Protein AF-A0A1L6YQ41-F1 (afdb_monomer)

Sequence (430 aa):
RMSNPWKAFMEKYDIERTHSSGVRVDLGEDAEVENAKYRIPAGRCPVFGKGIVIENSAVSFLKPVATGDQRLKDGGFAFPNANDHISPMTIANLKARYKDNVEMMKLNDIALCRTHAASFVMAGDQNSSYRHPAVYDEKEKTCHMLYLSAQENMGPRYCSSDAQNRDALFCFKPDKNESFENLVYLSKNVRNDWDKKCPRKNLGNAKFGLWVDGNCEEIPYVKEVEAKDLRECNRIVFGASASDQPTQYEEEMTDYQKIQQGFRQNNREMIKSAFLPVGAFNSDNFKSKGRGFNWANFDSVKNKCYIFNTKPTCLINDKNFIATTALSHPQEVDREFPCSIYKDEIEREIKKQSRNMNLYSVDGERIVLPRIFISNDKESIKCPCEPEHISNSTCNFYVCNCVEKRAEIKENNQVVIKEEFRDYYENGEE

Organism: Plasmodium vivax (NCBI:txid5855)

Nearest PDB structures (foldseek):
  3zwz-assembly1_A  TM=9.858E-01  e=2.366E-47  Plasmodium falciparum 3D7
  2z8v-assembly1_A  TM=8.688E-01  e=1.067E-49  Plasmodium falciparum 3D7
  1z40-assembly1_A  TM=8.914E-01  e=4.070E-48  Plasmodium falciparum 3D7
  8gif-assembly1_A  TM=8.862E-01  e=8.026E-45  Plasmodium falciparum 3D7
  8gid-assembly1_A  TM=8.246E-01  e=1.651E-30  Plasmodium falciparum 3D7

InterPro domains:
  IPR003298 Apical membrane antigen 1 [PF02430] (6-430)
  IPR003298 Apical membrane antigen 1 [PR01361] (19-38)
  IPR003298 Apical membrane antigen 1 [PR01361] (39-57)
  IPR003298 Apical membrane antigen 1 [PR01361] (61-80)
  IPR003298 Apical membrane antigen 1 [PR01361] (107-128)
  IPR003298 Apical membrane antigen 1 [PR01361] (130-153)
  IPR003298 Apical membrane antigen 1 [PR01361] (155-174)
  IPR003298 Apical membrane antigen 1 [PR01361] (185-214)
  IPR003298 Apical membrane antigen 1 [PR01361] (232-250)
  IPR003298 Apical membrane antigen 1 [PR01361] (276-298)
  IPR003298 Apical membrane antigen 1 [PR01361] (305-333)
  IPR003298 Apical membrane antigen 1 [PR01361] (370-387)
  IPR003298 Apical membrane antigen 1 [PR01361] (395-422)
  IPR003298 Apical membrane antigen 1 [SM00815] (1-430)
  IPR024056 Apical membrane antigen 1 domain superfamily [G3DSA:4.10.1010.10] (337-430)
  IPR024056 Apical membrane antigen 1 domain superfamily [SSF82910] (332-426)

Secondary structure (DSSP, 8-state):
----TTHHHHGGG-HHHHT-S-SSB---EEEEETTEEEEE---SS-EETEEEEETT----TTSBPP-TTS-GGG--SBPPP-SS--SSEEHHHHHHHTTT-HHHHTS-HHHHHHHHHTT---TT-TT------EEEETTTTEEEEBS-----B-STTT----SS--SSPPPEEEEE-GGGTTEEEE-TT--TTHHHHS--SEEEEEEEEEEETTEEE--SS-EEEE-SSHHHHHHHHHHHS-B-S-S-PPPSS-HHHHHHHHHHTT-HHHHHHHHS-TTSS-------TT-SS-EEEEETTTTEEEEESSPP-EEEEEEEEEEEETTS-SS-EE----TTHHHHHHHHHHHHHHHHHHHH-SS-PPP---S--EESSTGGG--SSPPEE-TT-TT--EE--SS---EEEEGGGEEEE-HHHHHHHHTS--

Radius of gyration: 25.94 Å; Cα contacts (8 Å, |Δi|>4): 948; chains: 1; bounding box: 59×67×78 Å

pLDDT: mean 88.86, std 12.84, range [40.28, 98.88]

Solvent-accessible surface area (backbone atoms only — not comparable to full-atom values): 22911 Å² total; per-residue (Å²): 127,91,66,65,87,35,54,78,76,33,49,30,60,34,43,41,78,49,27,43,12,12,68,50,30,33,37,53,36,79,26,52,54,96,91,43,83,43,66,33,40,39,18,22,35,52,27,32,7,42,40,55,47,44,51,74,53,93,55,53,39,79,37,35,36,46,61,87,93,47,46,58,60,77,23,29,30,12,37,53,91,54,99,62,89,77,35,73,36,41,55,68,56,51,49,63,74,39,64,89,38,72,73,61,67,70,45,51,74,68,35,38,44,33,52,56,35,41,66,53,61,53,89,94,40,76,83,38,78,55,45,37,30,28,37,36,31,67,80,77,39,30,29,34,32,26,64,55,60,80,50,69,41,68,32,66,91,74,13,41,62,53,65,82,56,39,80,46,49,64,19,30,36,56,46,54,50,83,95,22,44,54,24,31,31,31,24,52,49,40,43,74,62,31,88,76,46,30,55,42,63,20,36,26,35,17,28,64,10,37,61,45,66,23,43,54,37,80,65,83,74,58,49,80,42,86,19,91,44,65,45,49,32,32,31,51,21,23,74,51,18,9,45,17,58,51,84,59,63,65,63,84,55,46,49,67,51,27,39,56,48,15,64,74,69,71,35,64,65,45,35,49,49,45,79,42,62,64,46,79,87,57,79,59,84,43,63,36,41,22,50,33,26,36,35,30,31,32,32,72,81,78,29,32,20,36,33,29,58,70,76,51,46,32,63,34,59,26,61,56,22,32,22,41,33,34,37,18,33,44,71,52,65,42,66,80,61,76,60,55,56,46,51,54,51,49,53,48,52,52,51,51,49,53,54,53,44,77,75,70,62,92,62,98,77,82,88,76,79,69,61,49,33,45,24,59,50,66,74,79,54,67,51,90,54,87,56,47,71,42,87,54,25,84,61,56,32,23,35,43,78,84,58,93,68,55,38,45,76,48,83,89,66,40,76,41,66,36,76,95,48,38,60,60,73,76,70,44,95,126

Structure (mmCIF, N/CA/C/O backbone):
data_AF-A0A1L6YQ41-F1
#
_entry.id   AF-A0A1L6YQ41-F1
#
loop_
_atom_site.group_PDB
_atom_site.id
_atom_site.type_symbol
_atom_site.label_atom_id
_atom_site.label_alt_id
_atom_site.label_comp_id
_atom_site.label_asym_id
_atom_site.label_entity_id
_atom_site.label_seq_id
_atom_site.pdbx_PDB_ins_code
_atom_site.Cartn_x
_atom_site.Cartn_y
_atom_site.Cartn_z
_atom_site.occupancy
_atom_site.B_iso_or_equiv
_atom_site.auth_seq_id
_atom_site.auth_comp_id
_atom_site.auth_asym_id
_atom_site.auth_atom_id
_atom_site.pdbx_PDB_model_num
ATOM 1 N N . ARG A 1 1 ? -5.391 -6.110 32.818 1.00 80.81 1 ARG A N 1
ATOM 2 C CA . ARG A 1 1 ? -5.027 -6.178 31.374 1.00 80.81 1 ARG A CA 1
ATOM 3 C C . ARG A 1 1 ? -5.612 -5.076 30.461 1.00 80.81 1 ARG A C 1
ATOM 5 O O . ARG A 1 1 ? -6.822 -5.019 30.247 1.00 80.81 1 ARG A O 1
ATOM 12 N N . MET A 1 2 ? -4.749 -4.269 29.826 1.00 83.44 2 MET A N 1
ATOM 13 C CA . MET A 1 2 ? -5.098 -3.448 28.650 1.00 83.44 2 MET A CA 1
ATOM 14 C C . MET A 1 2 ? -4.992 -4.294 27.376 1.00 83.44 2 MET A C 1
ATOM 16 O O . MET A 1 2 ? -3.988 -4.969 27.151 1.00 83.44 2 MET A O 1
ATOM 20 N N . SER A 1 3 ? -6.036 -4.297 26.552 1.00 89.50 3 SER A N 1
ATOM 21 C CA . SER A 1 3 ? -6.094 -5.080 25.311 1.00 89.50 3 SER A CA 1
ATOM 22 C C . SER A 1 3 ? -6.451 -4.181 24.134 1.00 89.50 3 SER A C 1
ATOM 24 O O . SER A 1 3 ? -6.953 -3.081 24.346 1.00 89.50 3 SER A O 1
ATOM 26 N N . ASN A 1 4 ? -6.177 -4.639 22.912 1.00 94.38 4 ASN A N 1
ATOM 27 C CA . ASN A 1 4 ? -6.640 -3.997 21.686 1.00 94.38 4 ASN A CA 1
ATOM 28 C C . ASN A 1 4 ? -7.206 -5.078 20.740 1.00 94.38 4 ASN A C 1
ATOM 30 O O . ASN A 1 4 ? -6.409 -5.849 20.188 1.00 94.38 4 ASN A O 1
ATOM 34 N N . PRO A 1 5 ? -8.537 -5.139 20.533 1.00 95.19 5 PRO A N 1
ATOM 35 C CA . PRO A 1 5 ? -9.164 -6.136 19.661 1.00 95.19 5 PRO A CA 1
ATOM 36 C C . PRO A 1 5 ? -8.759 -5.970 18.188 1.00 95.19 5 PRO A C 1
ATOM 38 O O . PRO A 1 5 ? -8.782 -6.924 17.415 1.00 95.19 5 PRO A O 1
ATOM 41 N N . TRP A 1 6 ? -8.300 -4.779 17.796 1.00 96.88 6 TRP A N 1
ATOM 42 C CA . TRP A 1 6 ? -7.902 -4.459 16.428 1.00 96.88 6 TRP A CA 1
ATOM 43 C C . TRP A 1 6 ? -6.530 -4.997 16.028 1.00 96.88 6 TRP A C 1
ATOM 45 O O . TRP A 1 6 ? -6.167 -4.899 14.857 1.00 96.88 6 TRP A O 1
ATOM 55 N N . LYS A 1 7 ? -5.755 -5.572 16.959 1.00 94.94 7 LYS A N 1
ATOM 56 C CA . LYS A 1 7 ? -4.350 -5.947 16.730 1.00 94.94 7 LYS A CA 1
ATOM 57 C C . LYS A 1 7 ? -4.148 -6.739 15.434 1.00 94.94 7 LYS A C 1
ATOM 59 O O . LYS A 1 7 ? -3.368 -6.311 14.593 1.00 94.94 7 LYS A O 1
ATOM 64 N N . ALA A 1 8 ? -4.868 -7.849 15.257 1.00 94.50 8 ALA A N 1
ATOM 65 C CA . ALA A 1 8 ? -4.714 -8.712 14.084 1.00 94.50 8 ALA A CA 1
ATOM 66 C C . ALA A 1 8 ? -5.185 -8.033 12.786 1.00 94.50 8 ALA A C 1
ATOM 68 O O . ALA A 1 8 ? -4.546 -8.171 11.745 1.00 94.50 8 ALA A O 1
ATOM 69 N N . PHE A 1 9 ? -6.276 -7.266 12.849 1.00 95.94 9 PHE A N 1
ATOM 70 C CA . PHE A 1 9 ? -6.806 -6.536 11.697 1.00 95.94 9 PHE A CA 1
ATOM 71 C C . PHE A 1 9 ? -5.831 -5.443 11.225 1.00 95.94 9 PHE A C 1
ATOM 73 O O . PHE A 1 9 ? -5.611 -5.273 10.025 1.00 95.94 9 PHE A O 1
ATOM 80 N N . MET A 1 10 ? -5.207 -4.734 12.171 1.00 97.75 10 MET A N 1
ATOM 81 C CA . MET A 1 10 ? -4.345 -3.581 11.903 1.00 97.75 10 MET A CA 1
ATOM 82 C C . MET A 1 10 ? -2.910 -3.942 11.505 1.00 97.75 10 MET A C 1
ATOM 84 O O . MET A 1 10 ? -2.196 -3.082 10.994 1.00 97.75 10 MET A O 1
ATOM 88 N N . GLU A 1 11 ? -2.488 -5.204 11.655 1.00 97.25 11 GLU A N 1
ATOM 89 C CA . GLU A 1 11 ? -1.137 -5.664 11.288 1.00 97.25 11 GLU A CA 1
ATOM 90 C C . GLU A 1 11 ? -0.749 -5.312 9.847 1.00 97.25 11 GLU A C 1
ATOM 92 O O . GLU A 1 11 ? 0.390 -4.917 9.597 1.00 97.25 11 GLU A O 1
ATOM 97 N N . LYS A 1 12 ? -1.689 -5.411 8.897 1.00 97.69 12 LYS A N 1
ATOM 98 C CA . LYS A 1 12 ? -1.424 -5.083 7.487 1.00 97.69 12 LYS A CA 1
ATOM 99 C C . LYS A 1 12 ? -1.203 -3.588 7.240 1.00 97.69 12 LYS A C 1
ATOM 101 O O . LYS A 1 12 ? -0.627 -3.227 6.220 1.00 97.69 12 LYS A O 1
ATOM 106 N N . TYR A 1 13 ? -1.649 -2.725 8.153 1.00 98.38 13 TYR A N 1
ATOM 107 C CA . TYR A 1 13 ? -1.488 -1.274 8.062 1.00 98.38 13 TYR A CA 1
ATOM 108 C C . TYR A 1 13 ? -0.252 -0.770 8.817 1.00 98.38 13 TYR A C 1
ATOM 110 O O . TYR A 1 13 ? 0.064 0.409 8.711 1.00 98.38 13 TYR A O 1
ATOM 118 N N . ASP A 1 14 ? 0.497 -1.628 9.517 1.00 98.06 14 ASP A N 1
ATOM 119 C CA . ASP A 1 14 ? 1.800 -1.283 10.101 1.00 98.06 14 ASP A CA 1
ATOM 120 C C . ASP A 1 14 ? 2.887 -1.288 9.007 1.00 98.06 14 ASP A C 1
ATOM 122 O O . ASP A 1 14 ? 3.654 -2.240 8.869 1.00 98.06 14 ASP A O 1
ATOM 126 N N . ILE A 1 15 ? 2.902 -0.245 8.168 1.00 98.31 15 ILE A N 1
ATOM 127 C CA . ILE A 1 15 ? 3.732 -0.141 6.950 1.00 98.31 15 ILE A CA 1
ATOM 128 C C . ILE A 1 15 ? 5.232 -0.259 7.253 1.00 98.31 15 ILE A C 1
ATOM 130 O O . ILE A 1 15 ? 5.942 -0.968 6.535 1.00 98.31 15 ILE A O 1
ATOM 134 N N . GLU A 1 16 ? 5.706 0.339 8.345 1.00 97.06 16 GLU A N 1
ATOM 135 C CA . GLU A 1 16 ? 7.097 0.209 8.796 1.00 97.06 16 GLU A CA 1
ATOM 136 C C . GLU A 1 16 ? 7.479 -1.263 9.033 1.00 97.06 16 GLU A C 1
ATOM 138 O O . GLU A 1 16 ? 8.544 -1.720 8.613 1.00 97.06 16 GLU A O 1
ATOM 143 N N . ARG A 1 17 ? 6.580 -2.060 9.622 1.00 97.00 17 ARG A N 1
ATOM 144 C CA . ARG A 1 17 ? 6.833 -3.479 9.904 1.00 97.00 17 ARG A CA 1
ATOM 145 C C . ARG A 1 17 ? 6.537 -4.416 8.731 1.00 97.00 17 ARG A C 1
ATOM 147 O O . ARG A 1 17 ? 7.234 -5.417 8.555 1.00 97.00 17 ARG A O 1
ATOM 154 N N . THR A 1 18 ? 5.463 -4.175 7.980 1.00 97.38 18 THR A N 1
ATOM 155 C CA . THR A 1 18 ? 5.003 -5.114 6.944 1.00 97.38 18 THR A CA 1
ATOM 156 C C . THR A 1 18 ? 5.698 -4.894 5.604 1.00 97.38 18 THR A C 1
ATOM 158 O O . THR A 1 18 ? 6.037 -5.889 4.956 1.00 97.38 18 THR A O 1
ATOM 161 N N . HIS A 1 19 ? 5.953 -3.629 5.233 1.00 98.44 19 HIS A N 1
ATOM 162 C CA . HIS A 1 19 ? 6.582 -3.210 3.976 1.00 98.44 19 HIS A CA 1
ATOM 163 C C . HIS A 1 19 ? 8.074 -2.885 4.155 1.00 98.44 19 HIS A C 1
ATOM 165 O O . HIS A 1 19 ? 8.881 -3.354 3.355 1.00 98.44 19 HIS A O 1
ATOM 171 N N . SER A 1 20 ? 8.436 -2.168 5.228 1.00 97.88 20 SER A N 1
ATOM 172 C CA . SER A 1 20 ? 9.819 -1.961 5.708 1.00 97.88 20 SER A CA 1
ATOM 173 C C . SER A 1 20 ? 10.799 -1.259 4.757 1.00 97.88 20 SER A C 1
ATOM 175 O O . SER A 1 20 ? 12.010 -1.359 4.945 1.00 97.88 20 SER A O 1
ATOM 177 N N . SER A 1 21 ? 10.298 -0.520 3.770 1.00 97.75 21 SER A N 1
ATOM 178 C CA . SER A 1 21 ? 11.096 0.264 2.816 1.00 97.75 21 SER A CA 1
ATOM 179 C C . SER A 1 21 ? 10.347 1.532 2.393 1.00 97.75 21 SER A C 1
ATOM 181 O O . SER A 1 21 ? 9.224 1.753 2.853 1.00 97.75 21 SER A O 1
ATOM 183 N N . GLY A 1 22 ? 10.941 2.376 1.553 1.00 97.50 22 GLY A N 1
ATOM 184 C CA . GLY A 1 22 ? 10.241 3.517 0.967 1.00 97.50 22 GLY A CA 1
ATOM 185 C C . GLY A 1 22 ? 9.061 3.088 0.089 1.00 97.50 22 GLY A C 1
ATOM 186 O O . GLY A 1 22 ? 9.086 2.032 -0.532 1.00 97.50 22 GLY A O 1
ATOM 187 N N . VAL A 1 23 ? 8.014 3.914 0.041 1.00 98.38 23 VAL A N 1
ATOM 188 C CA . VAL A 1 23 ? 6.785 3.669 -0.731 1.00 98.38 23 VAL A CA 1
ATOM 189 C C . VAL A 1 23 ? 6.769 4.527 -1.999 1.00 98.38 23 VAL A C 1
ATOM 191 O O . VAL A 1 23 ? 6.666 3.995 -3.112 1.00 98.38 23 VAL A O 1
ATOM 194 N N . ARG A 1 24 ? 6.929 5.852 -1.850 1.00 97.81 24 ARG A N 1
ATOM 195 C CA . ARG A 1 24 ? 7.020 6.797 -2.975 1.00 97.81 24 ARG A CA 1
ATOM 196 C C . ARG A 1 24 ? 8.217 6.452 -3.854 1.00 97.81 24 ARG A C 1
ATOM 198 O O . ARG A 1 24 ? 8.049 6.095 -5.018 1.00 97.81 24 ARG A O 1
ATOM 205 N N . VAL A 1 25 ? 9.400 6.456 -3.244 1.00 97.25 25 VAL A N 1
ATOM 206 C CA . VAL A 1 25 ? 10.661 5.969 -3.812 1.00 97.25 25 VAL A CA 1
ATOM 207 C C . VAL A 1 25 ? 11.177 4.851 -2.915 1.00 97.25 25 VAL A C 1
ATOM 209 O O . VAL A 1 25 ? 11.442 5.096 -1.742 1.00 97.25 25 VAL A O 1
ATOM 212 N N . ASP A 1 26 ? 11.308 3.646 -3.466 1.00 97.38 26 ASP A N 1
ATOM 213 C CA . ASP A 1 26 ? 11.813 2.455 -2.772 1.00 97.38 26 ASP A CA 1
ATOM 214 C C . ASP A 1 26 ? 13.239 2.135 -3.237 1.00 97.38 26 ASP A C 1
ATOM 216 O O . ASP A 1 26 ? 13.431 1.720 -4.380 1.00 97.38 26 ASP A O 1
ATOM 220 N N . L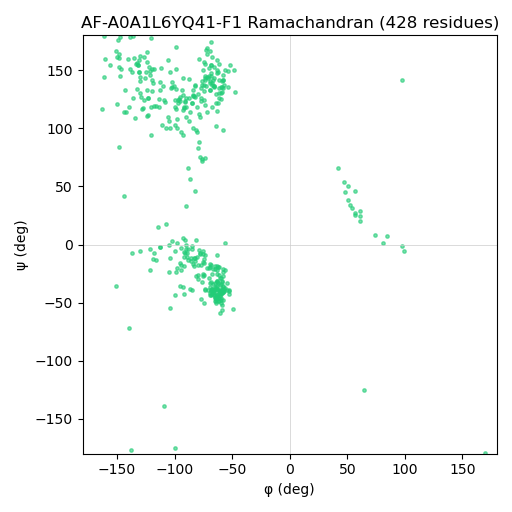EU A 1 27 ? 14.227 2.332 -2.366 1.00 94.94 27 LEU A N 1
ATOM 221 C CA . LEU A 1 27 ? 15.652 2.075 -2.618 1.00 94.94 27 LEU A CA 1
ATOM 222 C C . LEU A 1 27 ? 16.318 1.545 -1.332 1.00 94.94 27 LEU A C 1
ATOM 224 O O . LEU A 1 27 ? 17.397 1.998 -0.928 1.00 94.94 27 LEU A O 1
ATOM 228 N N . GLY A 1 28 ? 15.614 0.654 -0.628 1.00 91.88 28 GLY A N 1
ATOM 229 C CA . GLY A 1 28 ? 15.959 0.226 0.729 1.00 91.88 28 GLY A CA 1
ATOM 230 C C . GLY A 1 28 ? 17.073 -0.820 0.835 1.00 91.88 28 GLY A C 1
ATOM 231 O O . GLY A 1 28 ? 17.666 -0.972 1.908 1.00 91.88 28 GLY A O 1
ATOM 232 N N . GLU A 1 29 ? 17.403 -1.525 -0.248 1.00 92.31 29 GLU A N 1
ATOM 233 C CA . GLU A 1 29 ? 18.437 -2.566 -0.265 1.00 92.31 29 GLU A CA 1
ATOM 234 C C . GLU A 1 29 ? 19.624 -2.132 -1.128 1.00 92.31 29 GLU A C 1
ATOM 236 O O . GLU A 1 29 ? 19.448 -1.522 -2.183 1.00 92.31 29 GLU A O 1
ATOM 241 N N . ASP A 1 30 ? 20.832 -2.441 -0.656 1.00 89.56 30 ASP A N 1
ATOM 242 C CA . ASP A 1 30 ? 22.062 -2.230 -1.414 1.00 89.56 30 ASP A CA 1
ATOM 243 C C . ASP A 1 30 ? 22.483 -3.574 -2.013 1.00 89.56 30 ASP A C 1
ATOM 245 O O . ASP A 1 30 ? 22.433 -4.603 -1.335 1.00 89.56 30 ASP A O 1
ATOM 249 N N . ALA A 1 31 ? 22.897 -3.565 -3.273 1.00 84.50 31 ALA A N 1
ATOM 250 C CA . ALA A 1 31 ? 23.412 -4.731 -3.971 1.00 84.50 31 ALA A CA 1
ATOM 251 C C . ALA A 1 31 ? 24.743 -4.386 -4.635 1.00 84.50 31 ALA A C 1
ATOM 253 O O . ALA A 1 31 ? 24.915 -3.294 -5.173 1.00 84.50 31 ALA A O 1
ATOM 254 N N . GLU A 1 32 ? 25.682 -5.321 -4.594 1.00 83.38 32 GLU A N 1
ATOM 255 C CA . GLU A 1 32 ? 26.977 -5.191 -5.254 1.00 83.38 32 GLU A CA 1
ATOM 256 C C . GLU A 1 32 ? 26.972 -6.007 -6.544 1.00 83.38 32 GLU A C 1
ATOM 258 O O . GLU A 1 32 ? 26.446 -7.121 -6.564 1.00 83.38 32 GLU A O 1
ATOM 263 N N . VAL A 1 33 ? 27.486 -5.424 -7.622 1.00 76.94 33 VAL A N 1
ATOM 264 C CA . VAL A 1 33 ? 27.617 -6.062 -8.936 1.00 76.94 33 VAL A CA 1
ATOM 265 C C . VAL A 1 33 ? 28.967 -5.651 -9.494 1.00 76.94 33 VAL A C 1
ATOM 267 O O . VAL A 1 33 ? 29.207 -4.457 -9.666 1.00 76.94 33 VAL A O 1
ATOM 270 N N . GLU A 1 34 ? 29.853 -6.614 -9.742 1.00 75.12 34 GLU A N 1
ATOM 271 C CA . GLU A 1 34 ? 31.170 -6.361 -10.355 1.00 75.12 34 GLU A CA 1
ATOM 272 C C . GLU A 1 34 ? 31.976 -5.232 -9.655 1.00 75.12 34 GLU A C 1
ATOM 274 O O . GLU A 1 34 ? 32.687 -4.456 -10.293 1.00 75.12 34 GLU A O 1
ATOM 279 N N . ASN A 1 35 ? 31.894 -5.161 -8.316 1.00 77.50 35 ASN A N 1
ATOM 280 C CA . ASN A 1 35 ? 32.508 -4.153 -7.425 1.00 77.50 35 ASN A CA 1
ATOM 281 C C . ASN A 1 35 ? 31.860 -2.751 -7.426 1.00 77.50 35 ASN A C 1
ATOM 283 O O . ASN A 1 35 ? 32.387 -1.823 -6.806 1.00 77.50 35 ASN A O 1
ATOM 287 N N . ALA A 1 36 ? 30.713 -2.572 -8.084 1.00 76.06 36 ALA A N 1
ATOM 288 C CA . ALA A 1 36 ? 29.904 -1.360 -7.996 1.00 76.06 36 ALA A CA 1
ATOM 289 C C . ALA A 1 36 ? 28.693 -1.574 -7.076 1.00 76.06 36 ALA A C 1
ATOM 291 O O . ALA A 1 36 ? 28.045 -2.620 -7.094 1.00 76.06 36 ALA A O 1
ATOM 292 N N . LYS A 1 37 ? 28.377 -0.562 -6.259 1.00 81.88 37 LYS A N 1
ATOM 293 C CA . LYS A 1 37 ? 27.233 -0.586 -5.337 1.00 81.88 37 LYS A CA 1
ATOM 294 C C . LYS A 1 37 ? 26.026 0.092 -5.971 1.00 81.88 37 LYS A C 1
ATOM 296 O O . LYS A 1 37 ? 26.098 1.251 -6.373 1.00 81.88 37 LYS A O 1
ATOM 301 N N . TYR A 1 38 ? 24.907 -0.616 -5.985 1.00 83.44 38 TYR A N 1
ATOM 302 C CA . TYR A 1 38 ? 23.625 -0.159 -6.500 1.00 83.44 38 TYR A CA 1
ATOM 303 C C . TYR A 1 38 ? 22.579 -0.171 -5.394 1.00 83.44 38 TYR A C 1
ATOM 305 O O . TYR A 1 38 ? 22.627 -0.998 -4.485 1.00 83.44 38 TYR A O 1
ATOM 313 N N . ARG A 1 39 ? 21.594 0.721 -5.505 1.00 87.44 39 ARG A N 1
ATOM 314 C CA . ARG A 1 39 ? 20.407 0.720 -4.648 1.00 87.44 39 ARG A CA 1
ATOM 315 C C . ARG A 1 39 ? 19.232 0.137 -5.418 1.00 87.44 39 ARG A C 1
ATOM 317 O O . ARG A 1 39 ? 19.009 0.514 -6.570 1.00 87.44 39 ARG A O 1
ATOM 324 N N . ILE A 1 40 ? 18.483 -0.756 -4.785 1.00 90.88 40 ILE A N 1
ATOM 325 C CA . ILE A 1 40 ? 17.345 -1.446 -5.398 1.00 90.88 40 ILE A CA 1
ATOM 326 C C . ILE A 1 40 ? 16.102 -1.406 -4.500 1.00 90.88 40 ILE A C 1
ATOM 328 O O . ILE A 1 40 ? 16.224 -1.303 -3.273 1.00 90.88 40 ILE A O 1
ATOM 332 N N . PRO A 1 41 ? 14.897 -1.510 -5.094 1.00 95.88 41 PRO A N 1
ATOM 333 C CA . PRO A 1 41 ? 13.654 -1.632 -4.344 1.00 95.88 41 PRO A CA 1
ATOM 334 C C . PRO A 1 41 ? 13.650 -2.856 -3.426 1.00 95.88 41 PRO A C 1
ATOM 336 O O . PRO A 1 41 ? 14.006 -3.960 -3.847 1.00 95.88 41 PRO A O 1
ATOM 339 N N . ALA A 1 42 ? 13.184 -2.671 -2.194 1.00 97.25 42 ALA A N 1
ATOM 340 C CA . ALA A 1 42 ? 13.216 -3.684 -1.142 1.00 97.25 42 ALA A CA 1
ATOM 341 C C . ALA A 1 42 ? 11.874 -3.893 -0.423 1.00 97.25 42 ALA A C 1
ATOM 343 O O . ALA A 1 42 ? 11.758 -4.796 0.411 1.00 97.25 42 ALA A O 1
ATOM 344 N N . GLY A 1 43 ? 10.862 -3.084 -0.733 1.00 98.19 43 GLY A N 1
ATOM 345 C CA . GLY A 1 43 ? 9.571 -3.066 -0.066 1.00 98.19 43 GLY A CA 1
ATOM 346 C C . GLY A 1 43 ? 8.817 -4.387 -0.183 1.00 98.19 43 GLY A C 1
ATOM 347 O O . GLY A 1 43 ? 8.642 -4.942 -1.265 1.00 98.19 43 GLY A O 1
ATOM 348 N N . ARG A 1 44 ? 8.325 -4.910 0.938 1.00 98.62 44 ARG A N 1
ATOM 349 C CA . ARG A 1 44 ? 7.718 -6.254 1.012 1.00 98.62 44 ARG A CA 1
ATOM 350 C C . ARG A 1 44 ? 6.233 -6.310 0.642 1.00 98.62 44 ARG A C 1
ATOM 352 O O . ARG A 1 44 ? 5.643 -7.390 0.650 1.00 98.62 44 ARG A O 1
ATOM 359 N N . CYS A 1 45 ? 5.638 -5.169 0.316 1.00 98.81 45 CYS A N 1
ATOM 360 C CA . CYS A 1 45 ? 4.243 -5.056 -0.109 1.00 98.81 45 CYS A CA 1
ATOM 361 C C . CYS A 1 45 ? 4.151 -4.438 -1.505 1.00 98.81 45 CYS A C 1
ATOM 363 O O . CYS A 1 45 ? 4.975 -3.576 -1.814 1.00 98.81 45 CYS A O 1
ATOM 365 N N . PRO A 1 46 ? 3.164 -4.851 -2.319 1.00 98.75 46 PRO A N 1
ATOM 366 C CA . PRO A 1 46 ? 2.882 -4.207 -3.596 1.00 98.75 46 PRO A CA 1
ATOM 367 C C . PRO A 1 46 ? 2.451 -2.749 -3.394 1.00 98.75 46 PRO A C 1
ATOM 369 O O . PRO A 1 46 ? 1.837 -2.419 -2.376 1.00 98.75 46 PRO A O 1
ATOM 372 N N . VAL A 1 47 ? 2.744 -1.891 -4.373 1.00 98.88 47 VAL A N 1
ATOM 373 C CA . VAL A 1 47 ? 2.253 -0.505 -4.403 1.00 98.88 47 VAL A CA 1
ATOM 374 C C . VAL A 1 47 ? 1.251 -0.360 -5.545 1.00 98.88 47 VAL A C 1
ATOM 376 O O . VAL A 1 47 ? 1.637 -0.294 -6.713 1.00 98.88 47 VAL A O 1
ATOM 379 N N . PHE A 1 48 ? -0.038 -0.340 -5.206 1.00 98.88 48 PHE A N 1
ATOM 380 C CA . PHE A 1 48 ? -1.127 -0.284 -6.183 1.00 98.88 48 PHE A CA 1
ATOM 381 C C . PHE A 1 48 ? -1.293 1.127 -6.751 1.00 98.88 48 PHE A C 1
ATOM 383 O O . PHE A 1 48 ? -1.303 2.110 -6.006 1.00 98.88 48 PHE A O 1
ATOM 390 N N . GLY A 1 49 ? -1.449 1.235 -8.067 1.00 98.38 49 GLY A N 1
ATOM 391 C CA . GLY A 1 49 ? -1.636 2.498 -8.774 1.00 98.38 49 GLY A CA 1
ATOM 392 C C . GLY A 1 49 ? -0.352 3.282 -9.055 1.00 98.38 49 GLY A C 1
ATOM 393 O O . GLY A 1 49 ? -0.436 4.398 -9.563 1.00 98.38 49 GLY A O 1
ATOM 394 N N . LYS A 1 50 ? 0.824 2.759 -8.675 1.00 98.62 50 LYS A N 1
ATOM 395 C CA . LYS A 1 50 ? 2.115 3.445 -8.837 1.00 98.62 50 LYS A CA 1
ATOM 396 C C . LYS A 1 50 ? 2.667 3.232 -10.243 1.00 98.62 50 LYS A C 1
ATOM 398 O O . LYS A 1 50 ? 2.870 2.096 -10.669 1.00 98.62 50 LYS A O 1
ATOM 403 N N . GLY A 1 51 ? 3.020 4.331 -10.900 1.00 98.06 51 GLY A N 1
ATOM 404 C CA . GLY A 1 51 ? 3.821 4.341 -12.121 1.00 98.06 51 GLY A CA 1
ATOM 405 C C . GLY A 1 51 ? 4.890 5.428 -12.083 1.00 98.06 51 GLY A C 1
ATOM 406 O O . GLY A 1 51 ? 5.006 6.166 -11.102 1.00 98.06 51 GLY A O 1
ATOM 407 N N . ILE A 1 52 ? 5.679 5.515 -13.152 1.00 97.38 52 ILE A N 1
ATOM 408 C CA . ILE A 1 52 ? 6.692 6.559 -13.333 1.00 97.38 52 ILE A CA 1
ATOM 409 C C . ILE A 1 52 ? 6.226 7.508 -14.433 1.00 97.38 52 ILE A C 1
ATOM 411 O O . ILE A 1 52 ? 5.943 7.087 -15.555 1.00 97.38 52 ILE A O 1
ATOM 415 N N . VAL A 1 53 ? 6.146 8.795 -14.105 1.00 96.31 53 VAL A N 1
ATOM 416 C CA . VAL A 1 53 ? 5.872 9.859 -15.072 1.00 96.31 53 VAL A CA 1
ATOM 417 C C . VAL A 1 53 ? 7.202 10.374 -15.596 1.00 96.31 53 VAL A C 1
ATOM 419 O O . VAL A 1 53 ? 8.031 10.834 -14.813 1.00 96.31 53 VAL A O 1
ATOM 422 N N . ILE A 1 54 ? 7.388 10.312 -16.913 1.00 92.25 54 ILE A N 1
ATOM 423 C CA . ILE A 1 54 ? 8.521 10.921 -17.611 1.00 92.25 54 ILE A CA 1
ATOM 424 C C . ILE A 1 54 ? 8.094 12.331 -18.026 1.00 92.25 54 ILE A C 1
ATOM 426 O O . ILE A 1 54 ? 7.125 12.492 -18.771 1.00 92.25 54 ILE A O 1
ATOM 430 N N . GLU A 1 55 ? 8.771 13.360 -17.521 1.00 88.38 55 GLU A N 1
ATOM 431 C CA . GLU A 1 55 ? 8.385 14.747 -17.785 1.00 88.38 55 GLU A CA 1
ATOM 432 C C . GLU A 1 55 ? 8.561 15.100 -19.266 1.00 88.38 55 GLU A C 1
ATOM 434 O O . GLU A 1 55 ? 9.570 14.768 -19.890 1.00 88.38 55 GLU A O 1
ATOM 439 N N . ASN A 1 56 ? 7.556 15.780 -19.828 1.00 86.19 56 ASN A N 1
ATOM 440 C CA . ASN A 1 56 ? 7.510 16.219 -21.226 1.00 86.19 56 ASN A CA 1
ATOM 441 C C . ASN A 1 56 ? 7.732 15.094 -22.259 1.00 86.19 56 ASN A C 1
ATOM 443 O O . ASN A 1 56 ? 8.236 15.343 -23.355 1.00 86.19 56 ASN A O 1
ATOM 447 N N . SER A 1 57 ? 7.322 13.862 -21.935 1.00 87.31 57 SER A N 1
ATOM 448 C CA . SER A 1 57 ? 7.347 12.719 -22.850 1.00 87.31 57 SER A CA 1
ATOM 449 C C . SER A 1 57 ? 5.977 12.050 -22.965 1.00 87.31 57 SER A C 1
ATOM 451 O O . SER A 1 57 ? 5.242 11.923 -21.989 1.00 87.31 57 SER A O 1
ATOM 453 N N . ALA A 1 58 ? 5.644 11.586 -24.171 1.00 89.12 58 ALA A N 1
ATOM 454 C CA . ALA A 1 58 ? 4.480 10.731 -24.423 1.00 89.12 58 ALA A CA 1
ATOM 455 C C . ALA A 1 58 ? 4.806 9.231 -24.272 1.00 89.12 58 ALA A C 1
ATOM 457 O O . ALA A 1 58 ? 3.936 8.374 -24.436 1.00 89.12 58 ALA A O 1
ATOM 458 N N . VAL A 1 59 ? 6.072 8.888 -24.013 1.00 91.62 59 VAL A N 1
ATOM 459 C CA . VAL A 1 59 ? 6.515 7.505 -23.837 1.00 91.62 59 VAL A CA 1
ATOM 460 C C . VAL A 1 59 ? 6.107 7.010 -22.452 1.00 91.62 59 VAL A C 1
ATOM 462 O O . VAL A 1 59 ? 6.474 7.588 -21.434 1.00 91.62 59 VAL A O 1
ATOM 465 N N . SER A 1 60 ? 5.361 5.904 -22.414 1.00 95.25 60 SER A N 1
ATOM 466 C CA . SER A 1 60 ? 5.097 5.189 -21.164 1.00 95.25 60 SER A CA 1
ATOM 467 C C . SER A 1 60 ? 6.382 4.566 -20.629 1.00 95.25 60 SER A C 1
ATOM 469 O O . SER A 1 60 ? 7.136 3.948 -21.382 1.00 95.25 60 SER A O 1
ATOM 471 N N . PHE A 1 61 ? 6.586 4.633 -19.314 1.00 96.56 61 PHE A N 1
ATOM 472 C CA . PHE A 1 61 ? 7.701 3.956 -18.653 1.00 96.56 61 PHE A CA 1
ATOM 473 C C . PHE A 1 61 ? 7.653 2.423 -18.818 1.00 96.56 61 PHE A C 1
ATOM 475 O O . PHE A 1 61 ? 8.681 1.766 -18.699 1.00 96.56 61 PHE A O 1
ATOM 482 N N . LEU A 1 62 ? 6.491 1.845 -19.152 1.00 97.00 62 LEU A N 1
ATOM 483 C CA . LEU A 1 62 ? 6.358 0.418 -19.470 1.00 97.00 62 LEU A CA 1
ATOM 484 C C . LEU A 1 62 ? 6.935 0.040 -20.842 1.00 97.00 62 LEU A C 1
ATOM 486 O O . LEU A 1 62 ? 7.034 -1.149 -21.150 1.00 97.00 62 LEU A O 1
ATOM 490 N N . LYS A 1 63 ? 7.315 1.019 -21.678 1.00 96.19 63 LYS A N 1
ATOM 491 C CA . LYS A 1 63 ? 8.086 0.725 -22.888 1.00 96.19 63 LYS A CA 1
ATOM 492 C C . LYS A 1 63 ? 9.491 0.244 -22.514 1.00 96.19 63 LYS A C 1
ATOM 494 O O . LYS A 1 63 ? 10.042 0.711 -21.514 1.00 96.19 63 LYS A O 1
ATOM 499 N N . PRO A 1 64 ? 10.085 -0.651 -23.318 1.00 94.44 64 PRO A N 1
ATOM 500 C CA . PRO A 1 64 ? 11.479 -1.025 -23.158 1.00 94.44 64 PRO A CA 1
ATOM 501 C C . PRO A 1 64 ? 12.415 0.184 -23.159 1.00 94.44 64 PRO A C 1
ATOM 503 O O . PRO A 1 64 ? 12.133 1.189 -23.818 1.00 94.44 64 PRO A O 1
ATOM 506 N N . VAL A 1 65 ? 13.525 0.083 -22.430 1.00 90.31 65 VAL A N 1
ATOM 507 C CA . VAL A 1 65 ? 14.623 1.057 -22.512 1.00 90.31 65 VAL A CA 1
ATOM 508 C C . VAL A 1 65 ? 15.135 1.188 -23.947 1.00 90.31 65 VAL A C 1
ATOM 510 O O . VAL A 1 65 ? 15.084 0.234 -24.725 1.00 90.31 65 VAL A O 1
ATOM 513 N N . ALA A 1 66 ? 15.642 2.371 -24.290 1.00 88.50 66 ALA A N 1
ATOM 514 C CA . ALA A 1 66 ? 16.285 2.599 -25.577 1.00 88.50 66 ALA A CA 1
ATOM 515 C C . ALA A 1 66 ? 17.576 1.768 -25.684 1.00 88.50 66 ALA A C 1
ATOM 517 O O . ALA A 1 66 ? 18.362 1.712 -24.736 1.00 88.50 66 ALA A O 1
ATOM 518 N N . THR A 1 67 ? 17.802 1.131 -26.833 1.00 85.25 67 THR A N 1
ATOM 519 C CA . THR A 1 67 ? 18.988 0.291 -27.087 1.00 85.25 67 THR A CA 1
ATOM 520 C C . THR A 1 67 ? 19.661 0.638 -28.410 1.00 85.25 67 THR A C 1
ATOM 522 O O . THR A 1 67 ? 18.973 0.965 -29.379 1.00 85.25 67 THR A O 1
ATOM 525 N N . GLY A 1 68 ? 20.986 0.479 -28.486 1.00 83.50 68 GLY A N 1
ATOM 526 C CA . GLY A 1 68 ? 21.755 0.711 -29.714 1.00 83.50 68 GLY A CA 1
ATOM 527 C C . GLY A 1 68 ? 21.702 2.176 -30.148 1.00 83.50 68 GLY A C 1
ATOM 528 O O . GLY A 1 68 ? 21.988 3.059 -29.347 1.00 83.50 68 GLY A O 1
ATOM 529 N N . ASP A 1 69 ? 21.290 2.422 -31.393 1.00 83.94 69 ASP A N 1
ATOM 530 C CA . ASP A 1 69 ? 21.232 3.763 -32.000 1.00 83.94 69 ASP A CA 1
ATOM 531 C C . ASP A 1 69 ? 19.971 4.569 -31.622 1.00 83.94 69 ASP A C 1
ATOM 533 O O . ASP A 1 69 ? 19.734 5.664 -32.139 1.00 83.94 69 ASP A O 1
ATOM 537 N N . GLN A 1 70 ? 19.116 4.026 -30.749 1.00 84.88 70 GLN A N 1
ATOM 538 C CA . GLN A 1 70 ? 17.926 4.724 -30.264 1.00 84.88 70 GLN A CA 1
ATOM 539 C C . GLN A 1 70 ? 18.304 5.828 -29.276 1.00 84.88 70 GLN A C 1
ATOM 541 O O . GLN A 1 70 ? 19.168 5.647 -28.418 1.00 84.88 70 GLN A O 1
ATOM 546 N N . ARG A 1 71 ? 17.603 6.965 -29.340 1.00 84.12 71 ARG A N 1
ATOM 547 C CA . ARG A 1 71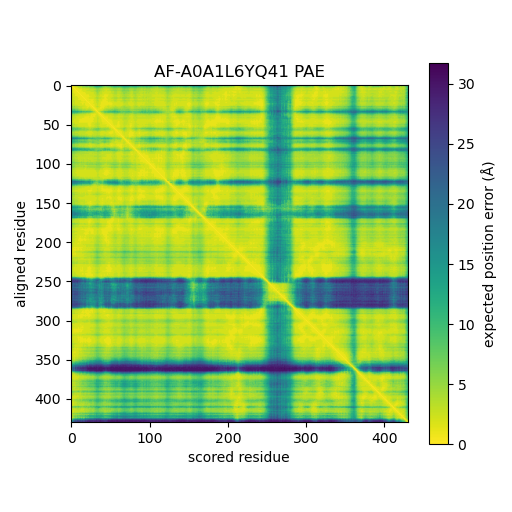 ? 17.820 8.049 -28.378 1.00 84.12 71 ARG A CA 1
ATOM 548 C C . ARG A 1 71 ? 17.224 7.684 -27.029 1.00 84.12 71 ARG A C 1
ATOM 550 O O . ARG A 1 71 ? 16.151 7.088 -26.949 1.00 84.12 71 ARG A O 1
ATOM 557 N N . LEU A 1 72 ? 17.887 8.117 -25.963 1.00 80.81 72 LEU A N 1
ATOM 558 C CA . LEU A 1 72 ? 17.533 7.766 -24.589 1.00 80.81 72 LEU A CA 1
ATOM 559 C C . LEU A 1 72 ? 16.078 8.133 -24.238 1.00 80.81 72 LEU A C 1
ATOM 561 O O . LEU A 1 72 ? 15.396 7.352 -23.579 1.00 80.81 72 LEU A O 1
ATOM 565 N N . LYS A 1 73 ? 15.571 9.273 -24.735 1.00 83.44 73 LYS A N 1
ATOM 566 C CA . LYS A 1 73 ? 14.182 9.724 -24.507 1.00 83.44 73 LYS A CA 1
ATOM 567 C C . LYS A 1 73 ? 13.112 9.022 -25.357 1.00 83.44 73 LYS A C 1
ATOM 569 O O . LYS A 1 73 ? 11.926 9.241 -25.114 1.00 83.44 73 LYS A O 1
ATOM 574 N N . ASP A 1 74 ? 13.497 8.196 -26.332 1.00 87.00 74 ASP A N 1
ATOM 575 C CA . ASP A 1 74 ? 12.544 7.430 -27.148 1.00 87.00 74 ASP A CA 1
ATOM 576 C C . ASP A 1 74 ? 12.114 6.114 -26.451 1.00 87.00 74 ASP A C 1
ATOM 578 O O . ASP A 1 74 ? 11.094 5.519 -26.816 1.00 87.00 74 ASP A O 1
ATOM 582 N N . GLY A 1 75 ? 12.867 5.677 -25.433 1.00 88.12 75 GLY A N 1
ATOM 583 C CA . GLY A 1 75 ? 12.601 4.486 -24.624 1.00 88.12 75 GLY A CA 1
ATOM 584 C C . GLY A 1 75 ? 11.916 4.770 -23.282 1.00 88.12 75 GLY A C 1
ATOM 585 O O . GLY A 1 75 ? 11.765 5.915 -22.858 1.00 88.12 75 GLY A O 1
ATOM 586 N N . GLY A 1 76 ? 11.484 3.698 -22.619 1.00 92.75 76 GLY A N 1
ATOM 587 C CA . GLY A 1 76 ? 10.954 3.711 -21.255 1.00 92.75 76 GLY A CA 1
ATOM 588 C C . GLY A 1 76 ? 11.921 3.062 -20.261 1.00 92.75 76 GLY A C 1
ATOM 589 O O . GLY A 1 76 ? 13.125 3.291 -20.313 1.00 92.75 76 GLY A O 1
ATOM 590 N N . PHE A 1 77 ? 11.385 2.277 -19.326 1.00 94.44 77 PHE A N 1
ATOM 591 C CA . PHE A 1 77 ? 12.114 1.670 -18.205 1.00 94.44 77 PHE A CA 1
ATOM 592 C C . PHE A 1 77 ? 12.070 0.139 -18.237 1.00 94.44 77 PHE A C 1
ATOM 594 O O . PHE A 1 77 ? 12.793 -0.507 -17.475 1.00 94.44 77 PHE A O 1
ATOM 601 N N . ALA A 1 78 ? 11.216 -0.457 -19.073 1.00 93.75 78 ALA A N 1
ATOM 602 C CA . ALA A 1 78 ? 11.042 -1.901 -19.118 1.00 93.75 78 ALA A CA 1
ATOM 603 C C . ALA A 1 78 ? 12.248 -2.611 -19.751 1.00 93.75 78 ALA A C 1
ATOM 605 O O . ALA A 1 78 ? 13.094 -2.004 -20.411 1.00 93.75 78 ALA A O 1
ATOM 606 N N . PHE A 1 79 ? 12.323 -3.919 -19.533 1.00 89.62 79 PHE A N 1
ATOM 607 C CA . PHE A 1 79 ? 13.387 -4.759 -20.064 1.00 89.62 79 PHE A CA 1
ATOM 608 C C . PHE A 1 79 ? 13.430 -4.713 -21.605 1.00 89.62 79 PHE A C 1
ATOM 610 O O . PHE A 1 79 ? 12.368 -4.770 -22.234 1.00 89.62 79 PHE A O 1
ATOM 617 N N . PRO A 1 80 ? 14.624 -4.585 -22.218 1.00 90.69 80 PRO A N 1
ATOM 618 C CA . PRO A 1 80 ? 14.774 -4.585 -23.669 1.00 90.69 80 PRO A CA 1
ATOM 619 C C . PRO A 1 80 ? 14.480 -5.957 -24.277 1.00 90.69 80 PRO A C 1
ATOM 621 O O . PRO A 1 80 ? 14.428 -6.973 -23.584 1.00 90.69 80 PRO A O 1
ATOM 624 N N . ASN A 1 81 ? 14.316 -5.994 -25.600 1.00 86.69 81 ASN A N 1
ATOM 625 C CA . ASN A 1 81 ? 14.192 -7.259 -26.316 1.00 86.69 81 ASN A CA 1
ATOM 626 C C . ASN A 1 81 ? 15.442 -8.121 -26.077 1.00 86.69 81 ASN A C 1
ATOM 628 O O . ASN A 1 81 ? 16.568 -7.654 -26.242 1.00 86.69 81 ASN A O 1
ATOM 632 N N . ALA A 1 82 ? 15.228 -9.382 -25.716 1.00 83.19 82 ALA A N 1
ATOM 633 C CA . ALA A 1 82 ? 16.274 -10.373 -25.498 1.00 83.19 82 ALA A CA 1
ATOM 634 C C . ALA A 1 82 ? 16.036 -11.604 -26.385 1.00 83.19 82 ALA A C 1
ATOM 636 O O . ALA A 1 82 ? 14.948 -11.782 -26.935 1.00 83.19 82 ALA A O 1
ATOM 637 N N . ASN A 1 83 ? 17.058 -12.455 -26.520 1.00 83.56 83 ASN A N 1
ATOM 638 C CA . ASN A 1 83 ? 16.975 -13.685 -27.320 1.00 83.56 83 ASN A CA 1
ATOM 639 C C . ASN A 1 83 ? 15.869 -14.628 -26.822 1.00 83.56 83 ASN A C 1
ATOM 641 O O . ASN A 1 83 ? 15.188 -15.260 -27.624 1.00 83.56 83 ASN A O 1
ATOM 645 N N . ASP A 1 84 ? 15.695 -14.708 -25.502 1.00 86.19 84 ASP A N 1
ATOM 646 C CA . ASP A 1 84 ? 14.535 -15.332 -24.874 1.00 86.19 84 ASP A CA 1
ATOM 647 C C . ASP A 1 84 ? 13.540 -14.236 -24.480 1.00 86.19 84 ASP A C 1
ATOM 649 O O . ASP A 1 84 ? 13.910 -13.210 -23.901 1.00 86.19 84 ASP A O 1
ATOM 653 N N . HIS A 1 85 ? 12.267 -14.448 -24.799 1.00 91.94 85 HIS A N 1
ATOM 654 C CA . HIS A 1 85 ? 11.216 -13.490 -24.504 1.00 91.94 85 HIS A CA 1
ATOM 655 C C . HIS A 1 85 ? 10.815 -13.585 -23.027 1.00 91.94 85 HIS A C 1
ATOM 657 O O . HIS A 1 85 ? 9.925 -14.348 -22.643 1.00 91.94 85 HIS A O 1
ATOM 663 N N . ILE A 1 86 ? 11.519 -12.813 -22.198 1.00 93.12 86 ILE A N 1
ATOM 664 C CA . ILE A 1 86 ? 11.327 -12.774 -20.742 1.00 93.12 86 ILE A CA 1
ATOM 665 C C . ILE A 1 86 ? 10.456 -11.603 -20.272 1.00 93.12 86 ILE A C 1
ATOM 667 O O . ILE A 1 86 ? 9.905 -11.648 -19.182 1.00 93.12 86 ILE A O 1
ATOM 671 N N . SER A 1 87 ? 10.306 -10.543 -21.068 1.00 95.81 87 SER A N 1
ATOM 672 C CA . SER A 1 87 ? 9.443 -9.405 -20.736 1.00 95.81 87 SER A CA 1
ATOM 673 C C . SER A 1 87 ? 9.108 -8.593 -21.995 1.00 95.81 87 SER A C 1
ATOM 675 O O . SER A 1 87 ? 9.985 -8.428 -22.845 1.00 95.81 87 SER A O 1
ATOM 677 N N . PRO A 1 88 ? 7.887 -8.038 -22.111 1.00 96.56 88 PRO A N 1
ATOM 678 C CA . PRO A 1 88 ? 6.731 -8.273 -21.237 1.00 96.56 88 PRO A CA 1
ATOM 679 C C . PRO A 1 88 ? 6.157 -9.689 -21.403 1.00 96.56 88 PRO A C 1
ATOM 681 O O . PRO A 1 88 ? 6.245 -10.267 -22.475 1.00 96.56 88 PRO A O 1
ATOM 684 N N . MET A 1 89 ? 5.534 -10.255 -20.369 1.00 97.25 89 MET A N 1
ATOM 685 C CA . MET A 1 89 ? 4.897 -11.578 -20.442 1.00 97.25 89 MET A CA 1
ATOM 686 C C . MET A 1 89 ? 3.470 -11.553 -19.902 1.00 97.25 89 MET A C 1
ATOM 688 O O . MET A 1 89 ? 3.231 -11.119 -18.779 1.00 97.25 89 MET A O 1
ATOM 692 N N . THR A 1 90 ? 2.515 -12.092 -20.658 1.00 97.94 90 THR A N 1
ATOM 693 C CA . THR A 1 90 ? 1.147 -12.291 -20.157 1.00 97.94 90 THR A CA 1
ATOM 694 C C . THR A 1 90 ? 1.117 -13.367 -19.065 1.00 97.94 90 THR A C 1
ATOM 696 O O . THR A 1 90 ? 1.944 -14.284 -19.052 1.00 97.94 90 THR A O 1
ATOM 699 N N . ILE A 1 91 ? 0.125 -13.321 -18.171 1.00 97.50 91 ILE A N 1
ATOM 700 C CA . ILE A 1 91 ? -0.072 -14.376 -17.161 1.00 97.50 91 ILE A CA 1
ATOM 701 C C . ILE A 1 91 ? -0.258 -15.754 -17.802 1.00 97.50 91 ILE A C 1
ATOM 703 O O . ILE A 1 91 ? 0.226 -16.745 -17.259 1.00 97.50 91 ILE A O 1
ATOM 707 N N . ALA A 1 92 ? -0.926 -15.835 -18.955 1.00 97.12 92 ALA A N 1
ATOM 708 C CA . ALA A 1 92 ? -1.081 -17.093 -19.681 1.00 97.12 92 ALA A CA 1
ATOM 709 C C . ALA A 1 92 ? 0.284 -17.673 -20.091 1.00 97.12 92 ALA A C 1
ATOM 711 O O . ALA A 1 92 ? 0.545 -18.852 -19.853 1.00 97.12 92 ALA A O 1
ATOM 712 N N . ASN A 1 93 ? 1.183 -16.830 -20.610 1.00 97.44 93 ASN A N 1
ATOM 713 C CA . ASN A 1 93 ? 2.536 -17.242 -20.980 1.00 97.44 93 ASN A CA 1
ATOM 714 C C . ASN A 1 93 ? 3.373 -17.623 -19.752 1.00 97.44 93 ASN A C 1
ATOM 716 O O . ASN A 1 93 ? 4.106 -18.607 -19.802 1.00 97.44 93 ASN A O 1
ATOM 720 N N . LEU A 1 94 ? 3.241 -16.903 -18.632 1.00 97.06 94 LEU A N 1
ATOM 721 C CA . LEU A 1 94 ? 3.916 -17.266 -17.380 1.00 97.06 94 LEU A CA 1
ATOM 722 C C . LEU A 1 94 ? 3.426 -18.616 -16.839 1.00 97.06 94 LEU A C 1
ATOM 724 O O . LEU A 1 94 ? 4.241 -19.465 -16.488 1.00 97.06 94 LEU A O 1
ATOM 728 N N . LYS A 1 95 ? 2.111 -18.859 -16.829 1.00 96.56 95 LYS A N 1
ATOM 729 C CA . LYS A 1 95 ? 1.536 -20.150 -16.417 1.00 96.56 95 LYS A CA 1
ATOM 730 C C . LYS A 1 95 ? 1.977 -21.287 -17.338 1.00 96.56 95 LYS A C 1
ATOM 732 O O . LYS A 1 95 ? 2.285 -22.366 -16.851 1.00 96.56 95 LYS A O 1
ATOM 737 N N . ALA A 1 96 ? 2.078 -21.045 -18.645 1.00 97.12 96 ALA A N 1
ATOM 738 C CA . ALA A 1 96 ? 2.620 -22.025 -19.585 1.00 97.12 96 ALA A CA 1
ATOM 739 C C . ALA A 1 96 ? 4.114 -22.307 -19.338 1.00 97.12 96 ALA A C 1
ATOM 741 O O . ALA A 1 96 ? 4.527 -23.466 -19.355 1.00 97.12 96 ALA A O 1
ATOM 742 N N . ARG A 1 97 ? 4.910 -21.264 -19.059 1.00 96.06 97 ARG A N 1
ATOM 743 C CA . ARG A 1 97 ? 6.351 -21.362 -18.770 1.00 96.06 97 ARG A CA 1
ATOM 744 C C . ARG A 1 97 ? 6.641 -22.147 -17.491 1.00 96.06 97 ARG A C 1
ATOM 746 O O . ARG A 1 97 ? 7.615 -22.889 -17.445 1.00 96.06 97 ARG A O 1
ATOM 753 N N . TYR A 1 98 ? 5.793 -22.000 -16.475 1.00 96.81 98 TYR A N 1
ATOM 754 C CA . TYR A 1 98 ? 5.963 -22.624 -15.160 1.00 96.81 98 TYR A CA 1
ATOM 755 C C . TYR A 1 98 ? 4.990 -23.779 -14.887 1.00 96.81 98 TYR A C 1
ATOM 757 O O . TYR A 1 98 ? 4.830 -24.175 -13.735 1.00 96.81 98 TYR A O 1
ATOM 765 N N . LYS A 1 99 ? 4.365 -24.346 -15.928 1.00 96.25 99 LYS A N 1
ATOM 766 C CA . LYS A 1 99 ? 3.322 -25.383 -15.809 1.00 96.25 99 LYS A CA 1
ATOM 767 C C . LYS A 1 99 ? 3.749 -26.607 -14.987 1.00 96.25 99 LYS A C 1
ATOM 769 O O . LYS A 1 99 ? 2.926 -27.189 -14.290 1.00 96.25 99 LYS A O 1
ATOM 774 N N . ASP A 1 100 ? 5.033 -26.961 -15.049 1.00 96.69 100 ASP A N 1
ATOM 775 C CA . ASP A 1 100 ? 5.600 -28.134 -14.375 1.00 96.69 100 ASP A CA 1
ATOM 776 C C . ASP A 1 100 ? 6.113 -27.802 -12.954 1.00 96.69 100 ASP A C 1
ATOM 778 O O . ASP A 1 100 ? 6.533 -28.690 -12.213 1.00 96.69 100 ASP A O 1
ATOM 782 N N . ASN A 1 101 ? 6.069 -26.528 -12.536 1.00 96.75 101 ASN A N 1
ATOM 783 C CA . ASN A 1 101 ? 6.484 -26.084 -11.206 1.00 96.75 101 ASN A CA 1
ATOM 784 C C . ASN A 1 101 ? 5.273 -25.940 -10.268 1.00 96.75 101 ASN A C 1
ATOM 786 O O . ASN A 1 101 ? 4.568 -24.928 -10.266 1.00 96.75 101 ASN A O 1
ATOM 790 N N . VAL A 1 102 ? 5.070 -26.956 -9.425 1.00 95.19 102 VAL A N 1
ATOM 791 C CA . VAL A 1 102 ? 3.936 -27.051 -8.489 1.00 95.19 102 VAL A CA 1
ATOM 792 C C . VAL A 1 102 ? 3.855 -25.861 -7.527 1.00 95.19 102 VAL A C 1
ATOM 794 O O . VAL A 1 102 ? 2.757 -25.391 -7.235 1.00 95.19 102 VAL A O 1
ATOM 797 N N . GLU A 1 103 ? 4.987 -25.346 -7.040 1.00 95.38 103 GLU A N 1
ATOM 798 C CA . GLU A 1 103 ? 4.991 -24.222 -6.096 1.00 95.38 103 GLU A CA 1
ATOM 799 C C . GLU A 1 103 ? 4.653 -22.897 -6.783 1.00 95.38 103 GLU A C 1
ATOM 801 O O . GLU A 1 103 ? 3.883 -22.104 -6.241 1.00 95.38 103 GLU A O 1
ATOM 806 N N . MET A 1 104 ? 5.148 -22.669 -8.003 1.00 94.44 104 MET A N 1
ATOM 807 C CA . MET A 1 104 ? 4.819 -21.455 -8.760 1.00 94.44 104 MET A CA 1
ATOM 808 C C . MET A 1 104 ? 3.357 -21.428 -9.211 1.00 94.44 104 MET A C 1
ATOM 810 O O . MET A 1 104 ? 2.746 -20.362 -9.214 1.00 94.44 104 MET A O 1
ATOM 814 N N . MET A 1 105 ? 2.763 -22.585 -9.510 1.00 94.06 105 MET A N 1
ATOM 815 C CA . MET A 1 105 ? 1.346 -22.684 -9.881 1.00 94.06 105 MET A CA 1
ATOM 816 C C . MET A 1 105 ? 0.377 -22.393 -8.723 1.00 94.06 105 MET A C 1
ATOM 818 O O . MET A 1 105 ? -0.795 -22.114 -8.973 1.00 94.06 105 MET A O 1
ATOM 822 N N . LYS A 1 106 ? 0.845 -22.413 -7.465 1.00 95.75 106 LYS A N 1
ATOM 823 C CA . LYS A 1 106 ? 0.059 -21.998 -6.285 1.00 95.75 106 LYS A CA 1
ATOM 824 C C . LYS A 1 106 ? 0.049 -20.481 -6.071 1.00 95.75 106 LYS A C 1
ATOM 826 O O . LYS A 1 106 ? -0.732 -19.991 -5.255 1.00 95.75 106 LYS A O 1
ATOM 831 N N . LEU A 1 107 ? 0.935 -19.739 -6.737 1.00 97.19 107 LEU A N 1
ATOM 832 C CA . LEU A 1 107 ? 1.047 -18.293 -6.565 1.00 97.19 107 LEU A CA 1
ATOM 833 C C . LEU A 1 107 ? -0.121 -17.572 -7.242 1.00 97.19 107 LEU A C 1
ATOM 835 O O . LEU A 1 107 ? -0.555 -17.942 -8.332 1.00 97.19 107 LEU A O 1
ATOM 839 N N . ASN A 1 108 ? -0.598 -16.495 -6.613 1.00 97.62 108 ASN A N 1
ATOM 840 C CA . ASN A 1 108 ? -1.483 -15.551 -7.293 1.00 97.62 108 ASN A CA 1
ATOM 841 C C . ASN A 1 108 ? -0.726 -14.809 -8.412 1.00 97.62 108 ASN A C 1
ATOM 843 O O . ASN A 1 108 ? 0.504 -14.766 -8.420 1.00 97.62 108 ASN A O 1
ATOM 847 N N . ASP A 1 109 ? -1.464 -14.210 -9.346 1.00 98.31 109 ASP A N 1
ATOM 848 C CA . ASP A 1 109 ? -0.899 -13.629 -10.571 1.00 98.31 109 ASP A CA 1
ATOM 849 C C . ASP A 1 109 ? 0.179 -12.550 -10.287 1.00 98.31 109 ASP A C 1
ATOM 851 O O . ASP A 1 109 ? 1.245 -12.565 -10.909 1.00 98.31 109 ASP A O 1
ATOM 855 N N . ILE A 1 110 ? -0.028 -11.689 -9.278 1.00 98.44 110 ILE A N 1
ATOM 856 C CA . ILE A 1 110 ? 0.964 -10.692 -8.822 1.00 98.44 110 ILE A CA 1
ATOM 857 C C . ILE A 1 110 ? 2.237 -11.366 -8.289 1.00 98.44 110 ILE A C 1
ATOM 859 O O . ILE A 1 110 ? 3.352 -11.001 -8.668 1.00 98.44 110 ILE A O 1
ATOM 863 N N . ALA A 1 111 ? 2.089 -12.357 -7.407 1.00 98.25 111 ALA A N 1
ATOM 864 C CA . ALA A 1 111 ? 3.216 -13.071 -6.816 1.00 98.25 111 ALA A CA 1
ATOM 865 C C . ALA A 1 111 ? 3.983 -13.893 -7.865 1.00 98.25 111 ALA A C 1
ATOM 867 O O . ALA A 1 111 ? 5.210 -13.988 -7.787 1.00 98.25 111 ALA A O 1
ATOM 868 N N . LEU A 1 112 ? 3.287 -14.438 -8.868 1.00 98.25 112 LEU A N 1
ATOM 869 C CA . LEU A 1 112 ? 3.886 -15.135 -10.004 1.00 98.25 112 LEU A CA 1
ATOM 870 C C . LEU A 1 112 ? 4.729 -14.181 -10.859 1.00 98.25 112 LEU A C 1
ATOM 872 O O . LEU A 1 112 ? 5.890 -14.487 -11.125 1.00 98.25 112 LEU A O 1
ATOM 876 N N . CYS A 1 113 ? 4.189 -13.009 -11.220 1.00 98.44 113 CYS A N 1
ATOM 877 C CA . CYS A 1 113 ? 4.936 -11.970 -11.937 1.00 98.44 113 CYS A CA 1
ATOM 878 C C . CYS A 1 113 ? 6.184 -11.532 -11.158 1.00 98.44 113 CYS A C 1
ATOM 880 O O . CYS A 1 113 ? 7.290 -11.523 -11.702 1.00 98.44 113 CYS A O 1
ATOM 882 N N . ARG A 1 114 ? 6.041 -11.257 -9.853 1.00 98.06 114 ARG A N 1
ATOM 883 C CA . ARG A 1 114 ? 7.182 -10.893 -9.004 1.00 98.06 114 ARG A CA 1
ATOM 884 C C . ARG A 1 114 ? 8.242 -11.987 -8.974 1.00 98.06 114 ARG A C 1
ATOM 886 O O . ARG A 1 114 ? 9.427 -11.698 -9.105 1.00 98.06 114 ARG A O 1
ATOM 893 N N . THR A 1 115 ? 7.828 -13.236 -8.767 1.00 97.69 115 THR A N 1
ATOM 894 C CA . THR A 1 115 ? 8.748 -14.378 -8.663 1.00 97.69 115 THR A CA 1
ATOM 895 C C . THR A 1 115 ? 9.478 -14.619 -9.981 1.00 97.69 115 THR A C 1
ATOM 897 O O . THR A 1 115 ? 10.676 -14.881 -9.961 1.00 97.69 115 THR A O 1
ATOM 900 N N . HIS A 1 116 ? 8.791 -14.459 -11.115 1.00 96.94 116 HIS A N 1
ATOM 901 C CA . HIS A 1 116 ? 9.405 -14.499 -12.437 1.00 96.94 116 HIS A CA 1
ATOM 902 C C . HIS A 1 116 ? 10.495 -13.429 -12.584 1.00 96.94 116 HIS A C 1
ATOM 904 O O . HIS A 1 116 ? 11.653 -13.769 -12.818 1.00 96.94 116 HIS A O 1
ATOM 910 N N . ALA A 1 117 ? 10.165 -12.155 -12.358 1.00 95.94 117 ALA A N 1
ATOM 911 C CA . ALA A 1 117 ? 11.119 -11.054 -12.495 1.00 95.94 117 ALA A CA 1
ATOM 912 C C . ALA A 1 117 ? 12.332 -11.185 -11.555 1.00 95.94 117 ALA A C 1
ATOM 914 O O . ALA A 1 117 ? 13.471 -10.961 -11.961 1.00 95.94 117 ALA A O 1
ATOM 915 N N . ALA A 1 118 ? 12.097 -11.616 -10.313 1.00 94.44 118 ALA A N 1
ATOM 916 C CA . ALA A 1 118 ? 13.138 -11.801 -9.306 1.00 94.44 118 ALA A CA 1
ATOM 917 C C . ALA A 1 118 ? 14.005 -13.060 -9.517 1.00 94.44 118 ALA A C 1
ATOM 919 O O . ALA A 1 118 ? 14.961 -13.264 -8.769 1.00 94.44 118 ALA A O 1
ATOM 920 N N . SER A 1 119 ? 13.680 -13.916 -10.494 1.00 92.81 119 SER A N 1
ATOM 921 C CA . SER A 1 119 ? 14.453 -15.132 -10.790 1.00 92.81 119 SER A CA 1
ATOM 922 C C . SER A 1 119 ? 15.674 -14.879 -11.678 1.00 92.81 119 SER A C 1
ATOM 924 O O . SER A 1 119 ? 16.599 -15.689 -11.686 1.00 92.81 119 SER A O 1
ATOM 926 N N . PHE A 1 120 ? 15.711 -13.749 -12.388 1.00 87.50 120 PHE A N 1
ATOM 927 C CA . PHE A 1 120 ? 16.805 -13.420 -13.297 1.00 87.50 120 PHE A CA 1
ATOM 928 C C . PHE A 1 120 ? 17.987 -12.803 -12.549 1.00 87.50 120 PHE A C 1
ATOM 930 O O . PHE A 1 120 ? 17.837 -11.830 -11.808 1.00 87.50 120 PHE A O 1
ATOM 937 N N . VAL A 1 121 ? 19.167 -13.376 -12.775 1.00 85.00 121 VAL A N 1
ATOM 938 C CA . VAL A 1 121 ? 20.451 -12.934 -12.218 1.00 85.00 121 VAL A CA 1
ATOM 939 C C . VAL A 1 121 ? 21.365 -12.521 -13.365 1.00 85.00 121 VAL A C 1
ATOM 941 O O . VAL A 1 121 ? 21.258 -13.056 -14.469 1.00 85.00 121 VAL A O 1
ATOM 944 N N . MET A 1 122 ? 22.272 -11.580 -13.117 1.00 75.06 122 MET A N 1
ATOM 945 C CA . MET A 1 122 ? 23.285 -11.206 -14.100 1.00 75.06 122 MET A CA 1
ATOM 946 C C . MET A 1 122 ? 24.290 -12.346 -14.279 1.00 75.06 122 MET A C 1
ATOM 948 O O . MET A 1 122 ? 24.781 -12.914 -13.307 1.00 75.06 122 MET A O 1
ATOM 952 N N . ALA A 1 123 ? 24.602 -12.682 -15.532 1.00 71.62 123 ALA A N 1
ATOM 953 C CA . ALA A 1 123 ? 25.460 -13.822 -15.854 1.00 71.62 123 ALA A CA 1
ATOM 954 C C . ALA A 1 123 ? 26.891 -13.683 -15.298 1.00 71.62 123 ALA A C 1
ATOM 956 O O . ALA A 1 123 ? 27.488 -14.693 -14.930 1.00 71.62 123 ALA A O 1
ATOM 957 N N . GLY A 1 124 ? 27.416 -12.452 -15.222 1.00 65.25 124 GLY A N 1
ATOM 958 C CA . GLY A 1 124 ? 28.762 -12.149 -14.717 1.00 65.25 124 GLY A CA 1
ATOM 959 C C . GLY A 1 124 ? 28.900 -12.188 -13.192 1.00 65.25 124 GLY A C 1
ATOM 960 O O . GLY A 1 124 ? 30.010 -12.334 -12.691 1.00 65.25 124 GLY A O 1
ATOM 961 N N . ASP A 1 125 ? 27.788 -12.123 -12.452 1.00 66.50 125 ASP A N 1
ATOM 962 C CA . ASP A 1 125 ? 27.796 -12.107 -10.989 1.00 66.50 125 ASP A CA 1
ATOM 963 C C . ASP A 1 125 ? 26.542 -12.786 -10.420 1.00 66.50 125 ASP A C 1
ATOM 965 O O . ASP A 1 125 ? 25.535 -12.157 -10.080 1.00 66.50 125 ASP A O 1
ATOM 969 N N . GLN A 1 126 ? 26.611 -14.116 -10.324 1.00 76.25 126 GLN A N 1
ATOM 970 C CA . GLN A 1 126 ? 25.513 -14.932 -9.799 1.00 76.25 126 GLN A CA 1
ATOM 971 C C . GLN A 1 126 ? 25.303 -14.767 -8.285 1.00 76.25 126 GLN A C 1
ATOM 973 O O . GLN A 1 126 ? 24.219 -15.075 -7.782 1.00 76.25 126 GLN A O 1
ATOM 978 N N . ASN A 1 127 ? 26.317 -14.276 -7.564 1.00 80.62 127 ASN A N 1
ATOM 979 C CA . ASN A 1 127 ? 26.278 -14.112 -6.111 1.00 80.62 127 ASN A CA 1
ATOM 980 C C . ASN A 1 127 ? 25.653 -12.782 -5.685 1.00 80.62 127 ASN A C 1
ATOM 982 O O . ASN A 1 127 ? 25.286 -12.627 -4.518 1.00 80.62 127 ASN A O 1
ATOM 986 N N . SER A 1 128 ? 25.490 -11.839 -6.614 1.00 83.12 128 SER A N 1
ATOM 987 C CA . SER A 1 128 ? 24.813 -10.580 -6.341 1.00 83.12 128 SER A CA 1
ATOM 988 C C . SER A 1 128 ? 23.381 -10.801 -5.840 1.00 83.12 128 SER A C 1
ATOM 990 O O . SER A 1 128 ? 22.638 -11.651 -6.343 1.00 83.12 128 SER A O 1
ATOM 992 N N . SER A 1 129 ? 22.948 -9.979 -4.882 1.00 89.12 129 SER A N 1
ATOM 993 C CA . SER A 1 129 ? 21.546 -9.876 -4.453 1.00 89.12 129 SER A CA 1
ATOM 994 C C . SER A 1 129 ? 20.686 -9.040 -5.413 1.00 89.12 129 SER A C 1
ATOM 996 O O . SER A 1 129 ? 19.466 -8.958 -5.228 1.00 89.12 129 SER A O 1
ATOM 998 N N . TYR A 1 130 ? 21.292 -8.432 -6.442 1.00 87.44 130 TYR A N 1
ATOM 999 C CA . TYR A 1 130 ? 20.605 -7.564 -7.394 1.00 87.44 130 TYR A CA 1
ATOM 1000 C C . TYR A 1 130 ? 19.562 -8.341 -8.194 1.00 87.44 130 TYR A C 1
ATOM 1002 O O . TYR A 1 130 ? 19.892 -9.297 -8.897 1.00 87.44 130 TYR A O 1
ATOM 1010 N N . ARG A 1 131 ? 18.300 -7.916 -8.126 1.00 91.31 131 ARG A N 1
ATOM 1011 C CA . ARG A 1 131 ? 17.223 -8.410 -8.993 1.00 91.31 131 ARG A CA 1
ATOM 1012 C C . ARG A 1 131 ? 16.380 -7.238 -9.467 1.00 91.31 131 ARG A C 1
ATOM 1014 O O . ARG A 1 131 ? 16.197 -6.268 -8.730 1.00 91.31 131 ARG A O 1
ATOM 1021 N N . HIS A 1 132 ? 15.835 -7.368 -10.669 1.00 90.50 132 HIS A N 1
ATOM 1022 C CA . HIS A 1 132 ? 14.980 -6.350 -11.263 1.00 90.50 132 HIS A CA 1
ATOM 1023 C C . HIS A 1 132 ? 13.626 -6.250 -10.538 1.00 90.50 132 HIS A C 1
ATOM 1025 O O . HIS A 1 132 ? 13.044 -7.281 -10.179 1.00 90.50 132 HIS A O 1
ATOM 1031 N N . PRO A 1 133 ? 13.092 -5.030 -10.338 1.00 97.25 133 PRO A N 1
ATOM 1032 C CA . PRO A 1 133 ? 11.697 -4.852 -9.974 1.00 97.25 133 PRO A CA 1
ATOM 1033 C C . PRO A 1 133 ? 10.785 -5.166 -11.169 1.00 97.25 133 PRO A C 1
ATOM 1035 O O . PRO A 1 133 ? 11.231 -5.310 -12.311 1.00 97.25 133 PRO A O 1
ATOM 1038 N N . ALA A 1 134 ? 9.488 -5.262 -10.906 1.00 98.38 134 ALA A N 1
ATOM 1039 C CA . ALA A 1 134 ? 8.477 -5.503 -11.924 1.00 98.38 134 ALA A CA 1
ATOM 1040 C C . ALA A 1 134 ? 7.269 -4.588 -11.752 1.00 98.38 134 ALA A C 1
ATOM 1042 O O . ALA A 1 134 ? 7.009 -4.063 -10.669 1.00 98.38 134 ALA A O 1
ATOM 1043 N N . VAL A 1 135 ? 6.501 -4.447 -12.824 1.00 98.75 135 VAL A N 1
ATOM 1044 C CA . VAL A 1 135 ? 5.152 -3.898 -12.792 1.00 98.75 135 VAL A CA 1
ATOM 1045 C C . VAL A 1 135 ? 4.203 -4.917 -13.385 1.00 98.75 135 VAL A C 1
ATOM 1047 O O . VAL A 1 135 ? 4.408 -5.398 -14.498 1.00 98.75 135 VAL A O 1
ATOM 1050 N N . TYR A 1 136 ? 3.169 -5.250 -12.626 1.00 98.75 136 TYR A N 1
ATOM 1051 C CA . TYR A 1 136 ? 2.075 -6.070 -13.113 1.00 98.75 136 TYR A CA 1
ATOM 1052 C C . TYR A 1 136 ? 0.900 -5.173 -13.490 1.00 98.75 136 TYR A C 1
ATOM 1054 O O . TYR A 1 136 ? 0.438 -4.393 -12.661 1.00 98.75 136 TYR A O 1
ATOM 1062 N N . ASP A 1 137 ? 0.439 -5.278 -14.730 1.00 98.50 137 ASP A N 1
ATOM 1063 C CA . ASP A 1 137 ? -0.798 -4.661 -15.192 1.00 98.50 137 ASP A CA 1
ATOM 1064 C C . ASP A 1 137 ? -1.945 -5.650 -14.966 1.00 98.50 137 ASP A C 1
ATOM 1066 O O . ASP A 1 137 ? -2.017 -6.690 -15.629 1.00 98.50 137 ASP A O 1
ATOM 1070 N N . GLU A 1 138 ? -2.825 -5.357 -14.005 1.00 97.9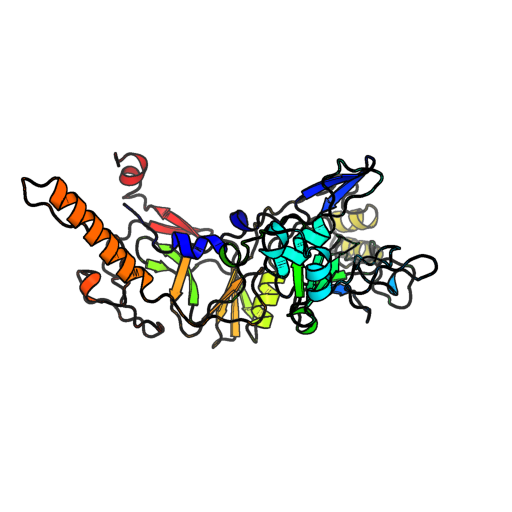4 138 GLU A N 1
ATOM 1071 C CA . GLU A 1 138 ? -3.957 -6.228 -13.670 1.00 97.94 138 GLU A CA 1
ATOM 1072 C C . GLU A 1 138 ? -5.032 -6.239 -14.762 1.00 97.94 138 GLU A C 1
ATOM 1074 O O . GLU A 1 138 ? -5.722 -7.248 -14.936 1.00 97.94 138 GLU A O 1
ATOM 1079 N N . LYS A 1 139 ? -5.162 -5.141 -15.516 1.00 97.31 139 LYS A N 1
ATOM 1080 C CA . LYS A 1 139 ? -6.151 -4.999 -16.586 1.00 97.31 139 LYS A CA 1
ATOM 1081 C C . LYS A 1 139 ? -5.734 -5.811 -17.806 1.00 97.31 139 LYS A C 1
ATOM 1083 O O . LYS A 1 139 ? -6.508 -6.637 -18.286 1.00 97.31 139 LYS A O 1
ATOM 1088 N N . GLU A 1 140 ? -4.494 -5.635 -18.252 1.00 97.44 140 GLU A N 1
ATOM 1089 C CA . GLU A 1 140 ? -3.934 -6.354 -19.405 1.00 97.44 140 GLU A CA 1
ATOM 1090 C C . GLU A 1 140 ? -3.366 -7.732 -19.025 1.00 97.44 140 GLU A C 1
ATOM 1092 O O . GLU A 1 140 ? -2.896 -8.486 -19.880 1.00 97.44 140 GLU A O 1
ATOM 1097 N N . LYS A 1 141 ? -3.376 -8.075 -17.730 1.00 98.38 141 LYS A N 1
ATOM 1098 C CA . LYS A 1 141 ? -2.801 -9.304 -17.156 1.00 98.38 141 LYS A CA 1
ATOM 1099 C C . LYS A 1 141 ? -1.382 -9.565 -17.659 1.00 98.38 141 LYS A C 1
ATOM 1101 O O . LYS A 1 141 ? -1.039 -10.695 -18.027 1.00 98.38 141 LYS A O 1
ATOM 1106 N N . THR A 1 142 ? -0.562 -8.519 -17.671 1.00 98.38 142 THR A N 1
ATOM 1107 C CA . THR A 1 142 ? 0.780 -8.532 -18.261 1.00 98.38 142 THR A CA 1
ATOM 1108 C C . THR A 1 142 ? 1.832 -8.120 -17.238 1.00 98.38 142 THR A C 1
ATOM 1110 O O . THR A 1 142 ? 1.675 -7.159 -16.493 1.00 98.38 142 THR A O 1
ATOM 1113 N N . CYS A 1 143 ? 2.909 -8.894 -17.174 1.00 98.44 143 CYS A N 1
ATOM 1114 C CA . CYS A 1 143 ? 4.058 -8.678 -16.314 1.00 98.44 143 CYS A CA 1
ATOM 1115 C C . CYS A 1 143 ? 5.167 -7.973 -17.097 1.00 98.44 143 CYS A C 1
ATOM 1117 O O . CYS A 1 143 ? 5.617 -8.476 -18.128 1.00 98.44 143 CYS A O 1
ATOM 1119 N N . HIS A 1 144 ? 5.628 -6.836 -16.589 1.00 98.38 144 HIS A N 1
ATOM 1120 C CA . HIS A 1 144 ? 6.728 -6.058 -17.143 1.00 98.38 144 HIS A CA 1
ATOM 1121 C C . HIS A 1 144 ? 7.899 -6.092 -16.166 1.00 98.38 144 HIS A C 1
ATOM 1123 O O . HIS A 1 144 ? 7.783 -5.604 -15.043 1.00 98.38 144 HIS A O 1
ATOM 1129 N N . MET A 1 145 ? 9.040 -6.634 -16.577 1.00 97.25 145 MET A N 1
ATOM 1130 C CA . MET A 1 145 ? 10.285 -6.454 -15.831 1.00 97.25 145 MET A CA 1
ATOM 1131 C C . MET A 1 145 ? 10.829 -5.052 -16.094 1.00 97.25 145 MET A C 1
ATOM 1133 O O . MET A 1 145 ? 10.826 -4.596 -17.238 1.00 97.25 145 MET A O 1
ATOM 1137 N N . LEU A 1 146 ? 11.315 -4.375 -15.057 1.00 93.75 146 LEU A N 1
ATOM 1138 C CA . LEU A 1 146 ? 11.945 -3.066 -15.192 1.00 93.75 146 LEU A CA 1
ATOM 1139 C C . LEU A 1 146 ? 13.464 -3.215 -15.242 1.00 93.75 146 LEU A C 1
ATOM 1141 O O . LEU A 1 146 ? 14.088 -3.729 -14.314 1.00 93.75 146 LEU A O 1
ATOM 1145 N N . TYR A 1 147 ? 14.066 -2.726 -16.322 1.00 87.56 147 TYR A N 1
ATOM 1146 C CA . TYR A 1 147 ? 15.516 -2.639 -16.443 1.00 87.56 147 TYR A CA 1
ATOM 1147 C C . TYR A 1 147 ? 16.075 -1.578 -15.489 1.00 87.56 147 TYR A C 1
ATOM 1149 O O . TYR A 1 147 ? 17.050 -1.819 -14.780 1.00 87.56 147 TYR A O 1
ATOM 1157 N N . LEU A 1 148 ? 15.413 -0.419 -15.423 1.00 87.62 148 LEU A N 1
ATOM 1158 C CA . LEU A 1 148 ? 15.791 0.686 -14.548 1.00 87.62 148 LEU A CA 1
ATOM 1159 C C . LEU A 1 148 ? 15.072 0.584 -13.197 1.00 87.62 148 LEU A C 1
ATOM 1161 O O . LEU A 1 148 ? 13.846 0.587 -13.130 1.00 87.62 148 LEU A O 1
ATOM 1165 N N . SER A 1 149 ? 15.852 0.550 -12.114 1.00 91.00 149 SER A N 1
ATOM 1166 C CA . SER A 1 149 ? 15.342 0.546 -10.730 1.00 91.00 149 SER A CA 1
ATOM 1167 C C . SER A 1 149 ? 15.129 1.951 -10.143 1.00 91.00 149 SER A C 1
ATOM 1169 O O . SER A 1 149 ? 14.505 2.103 -9.087 1.00 91.00 149 SER A O 1
ATOM 1171 N N . ALA A 1 150 ? 15.662 2.981 -10.810 1.00 88.25 150 ALA A N 1
ATOM 1172 C CA . ALA A 1 150 ? 15.495 4.374 -10.416 1.00 88.25 150 ALA A CA 1
ATOM 1173 C C . ALA A 1 150 ? 14.029 4.802 -10.561 1.00 88.25 150 ALA A C 1
ATOM 1175 O O . ALA A 1 150 ? 13.357 4.420 -11.515 1.00 88.25 150 ALA A O 1
ATOM 1176 N N . GLN A 1 151 ? 13.536 5.608 -9.619 1.00 91.94 151 GLN A N 1
ATOM 1177 C CA . GLN A 1 151 ? 12.129 6.036 -9.588 1.00 91.94 151 GLN A CA 1
ATOM 1178 C C . GLN A 1 151 ? 11.958 7.553 -9.649 1.00 91.94 151 GLN A C 1
ATOM 1180 O O . GLN A 1 151 ? 10.904 8.013 -10.075 1.00 91.94 151 GLN A O 1
ATOM 1185 N N . GLU A 1 152 ? 12.980 8.323 -9.274 1.00 91.12 152 GLU A N 1
ATOM 1186 C CA . GLU A 1 152 ? 12.955 9.779 -9.365 1.00 91.12 152 GLU A CA 1
ATOM 1187 C C . GLU A 1 152 ? 14.318 10.350 -9.766 1.00 91.12 152 GLU A C 1
ATOM 1189 O O . GLU A 1 152 ? 15.345 10.000 -9.178 1.00 91.12 152 GLU A O 1
ATOM 1194 N N . ASN A 1 153 ? 14.299 11.259 -10.739 1.00 86.75 153 ASN A N 1
ATOM 1195 C CA . ASN A 1 153 ? 15.416 12.110 -11.129 1.00 86.75 153 ASN A CA 1
ATOM 1196 C C . ASN A 1 153 ? 14.868 13.492 -11.493 1.00 86.75 153 ASN A C 1
ATOM 1198 O O . ASN A 1 153 ? 14.118 13.619 -12.463 1.00 86.75 153 ASN A O 1
ATOM 1202 N N . MET A 1 154 ? 15.221 14.503 -10.704 1.00 81.56 154 MET A N 1
ATOM 1203 C CA . MET A 1 154 ? 14.670 15.855 -10.806 1.00 81.56 154 MET A CA 1
ATOM 1204 C C . MET A 1 154 ? 15.782 16.905 -10.746 1.00 81.56 154 MET A C 1
ATOM 1206 O O . MET A 1 154 ? 16.832 16.688 -10.164 1.00 81.56 154 MET A O 1
ATOM 1210 N N . GLY A 1 155 ? 15.549 18.084 -11.309 1.00 75.19 155 GLY A N 1
ATOM 1211 C CA . GLY A 1 155 ? 16.491 19.198 -11.217 1.00 75.19 155 GLY A CA 1
ATOM 1212 C C . GLY A 1 155 ? 17.409 19.339 -12.442 1.00 75.19 155 GLY A C 1
ATOM 1213 O O . GLY A 1 155 ? 17.880 18.351 -13.014 1.00 75.19 155 GLY A O 1
ATOM 1214 N N . PRO A 1 156 ? 17.690 20.588 -12.851 1.00 71.00 156 PRO A N 1
ATOM 1215 C CA . PRO A 1 156 ? 18.240 20.908 -14.172 1.00 71.00 156 PRO A CA 1
ATOM 1216 C C . PRO A 1 156 ? 19.683 20.435 -14.393 1.00 71.00 156 PRO A C 1
ATOM 1218 O O . PRO A 1 156 ? 20.138 20.364 -15.532 1.00 71.00 156 PRO A O 1
ATOM 1221 N N . ARG A 1 157 ? 20.416 20.128 -13.315 1.00 69.81 157 ARG A N 1
ATOM 1222 C CA . ARG A 1 157 ? 21.784 19.597 -13.371 1.00 69.81 157 ARG A CA 1
ATOM 1223 C C . ARG A 1 157 ? 21.823 18.095 -13.672 1.00 69.81 157 ARG A C 1
ATOM 1225 O O . ARG A 1 157 ? 22.789 17.623 -14.265 1.00 69.81 157 ARG A O 1
ATOM 1232 N N . TYR A 1 158 ? 20.790 17.351 -13.272 1.00 74.44 158 TYR A N 1
ATOM 1233 C CA . TYR A 1 158 ? 20.758 15.884 -13.341 1.00 74.44 158 TYR A CA 1
ATOM 1234 C C . TYR A 1 158 ? 19.885 15.355 -14.480 1.00 74.44 158 TYR A C 1
ATOM 1236 O O . TYR A 1 158 ? 20.071 14.228 -14.945 1.00 74.44 158 TYR A O 1
ATOM 1244 N N . CYS A 1 159 ? 18.929 16.160 -14.937 1.00 78.88 159 CYS A N 1
ATOM 1245 C CA . CYS A 1 159 ? 18.037 15.816 -16.028 1.00 78.88 159 CYS A CA 1
ATOM 1246 C C . CYS A 1 159 ? 17.631 17.058 -16.825 1.00 78.88 159 CYS A C 1
ATOM 1248 O O . CYS A 1 159 ? 17.716 18.190 -16.350 1.00 78.88 159 CYS A O 1
ATOM 1250 N N . SER A 1 160 ? 17.165 16.841 -18.053 1.00 79.69 160 SER A N 1
ATOM 1251 C CA . SER A 1 160 ? 16.617 17.899 -18.897 1.00 79.69 160 SER A CA 1
ATOM 1252 C C . SER A 1 160 ? 15.145 17.635 -19.176 1.00 79.69 160 SER A C 1
ATOM 1254 O O . SER A 1 160 ? 14.797 16.638 -19.817 1.00 79.69 160 SER A O 1
ATOM 1256 N N . SER A 1 161 ? 14.289 18.564 -18.750 1.00 77.38 161 SER A N 1
ATOM 1257 C CA . SER A 1 161 ? 12.863 18.571 -19.085 1.00 77.38 161 SER A CA 1
ATOM 1258 C C . SER A 1 161 ? 12.598 19.035 -20.525 1.00 77.38 161 SER A C 1
ATOM 1260 O O . SER A 1 161 ? 11.478 18.904 -21.009 1.00 77.38 161 SER A O 1
ATOM 1262 N N . ASP A 1 162 ? 13.606 19.531 -21.251 1.00 77.12 162 ASP A N 1
ATOM 1263 C CA . ASP A 1 162 ? 13.455 19.931 -22.651 1.00 77.12 162 ASP A CA 1
ATOM 1264 C C . ASP A 1 162 ? 13.297 18.702 -23.560 1.00 77.12 162 ASP A C 1
ATOM 1266 O O . ASP A 1 162 ? 14.216 17.894 -23.720 1.00 77.12 162 ASP A O 1
ATOM 1270 N N . ALA A 1 163 ? 12.124 18.562 -24.177 1.00 74.81 163 ALA A N 1
ATOM 1271 C CA . ALA A 1 163 ? 11.812 17.467 -25.092 1.00 74.81 163 ALA A CA 1
ATOM 1272 C C . ALA A 1 163 ? 12.636 17.506 -26.395 1.00 74.81 163 ALA A C 1
ATOM 1274 O O . ALA A 1 163 ? 12.774 16.475 -27.058 1.00 74.81 163 ALA A O 1
ATOM 1275 N N . GLN A 1 164 ? 13.191 18.666 -26.768 1.00 76.00 164 GLN A N 1
ATOM 1276 C CA . GLN A 1 164 ? 14.024 18.807 -27.966 1.00 76.00 164 GLN A CA 1
ATOM 1277 C C . GLN A 1 164 ? 15.430 18.243 -27.750 1.00 76.00 164 GLN A C 1
ATOM 1279 O O . GLN A 1 164 ? 16.014 17.660 -28.667 1.00 76.00 164 GLN A O 1
ATOM 1284 N N . ASN A 1 165 ? 15.947 18.328 -26.522 1.00 78.94 165 ASN A N 1
ATOM 1285 C CA . ASN A 1 165 ? 17.197 17.684 -26.147 1.00 78.94 165 ASN A CA 1
ATOM 1286 C C . ASN A 1 165 ? 16.972 16.188 -25.875 1.00 78.94 165 ASN A C 1
ATOM 1288 O O . ASN A 1 165 ? 16.774 15.760 -24.734 1.00 78.94 165 ASN A O 1
ATOM 1292 N N . ARG A 1 166 ? 16.961 15.397 -26.953 1.00 74.12 166 ARG A N 1
ATOM 1293 C CA . ARG A 1 166 ? 16.671 13.954 -26.916 1.00 74.12 166 ARG A CA 1
ATOM 1294 C C . ARG A 1 166 ? 17.801 13.076 -26.373 1.00 74.12 166 ARG A C 1
ATOM 1296 O O . ARG A 1 166 ? 17.530 11.926 -26.031 1.00 74.12 166 ARG A O 1
ATOM 1303 N N . ASP A 1 167 ? 19.015 13.613 -26.279 1.00 74.06 167 ASP A N 1
ATOM 1304 C CA . ASP A 1 167 ? 20.203 12.871 -25.837 1.00 74.06 167 ASP A CA 1
ATOM 1305 C C . ASP A 1 167 ? 20.473 13.042 -24.330 1.00 74.06 167 ASP A C 1
ATOM 1307 O O . ASP A 1 167 ? 21.176 12.237 -23.723 1.00 74.06 167 ASP A O 1
ATOM 1311 N N . ALA A 1 168 ? 19.884 14.063 -23.698 1.00 78.12 168 ALA A N 1
ATOM 1312 C CA . ALA A 1 168 ? 19.971 14.272 -22.256 1.00 78.12 168 ALA A CA 1
ATOM 1313 C C . ALA A 1 168 ? 19.115 13.275 -21.453 1.00 78.12 168 ALA A C 1
ATOM 1315 O O . ALA A 1 168 ? 18.082 12.787 -21.919 1.00 78.12 168 ALA A O 1
ATOM 1316 N N . LEU A 1 169 ? 19.502 13.042 -20.193 1.00 79.31 169 LEU A N 1
ATOM 1317 C CA . LEU A 1 169 ? 18.725 12.243 -19.242 1.00 79.31 169 LEU A CA 1
ATOM 1318 C C . LEU A 1 169 ? 17.320 12.832 -19.049 1.00 79.31 169 LEU A C 1
ATOM 1320 O O . LEU A 1 169 ? 17.158 14.045 -18.884 1.00 79.31 169 LEU A O 1
ATOM 1324 N N . PHE A 1 170 ? 16.298 11.974 -19.063 1.00 81.81 170 PHE A N 1
ATOM 1325 C CA . PHE A 1 170 ? 14.921 12.386 -18.796 1.00 81.81 170 PHE A CA 1
ATOM 1326 C C . PHE A 1 170 ? 14.725 12.740 -17.314 1.00 81.81 170 PHE A C 1
ATOM 1328 O O . PHE A 1 170 ? 15.313 12.110 -16.433 1.00 81.81 170 PHE A O 1
ATOM 1335 N N . CYS A 1 171 ? 13.898 13.757 -17.049 1.00 88.44 171 CYS A N 1
ATOM 1336 C CA . CYS A 1 171 ? 13.369 14.031 -15.713 1.00 88.44 171 CYS A CA 1
ATOM 1337 C C . CYS A 1 171 ? 12.157 13.132 -15.475 1.00 88.44 171 CYS A C 1
ATOM 1339 O O . CYS A 1 171 ? 11.338 12.943 -16.378 1.00 88.44 171 CYS A O 1
ATOM 1341 N N . PHE A 1 172 ? 12.046 12.545 -14.289 1.00 92.12 172 PHE A N 1
ATOM 1342 C CA . PHE A 1 172 ? 10.961 11.622 -13.981 1.00 92.12 172 PHE A CA 1
ATOM 1343 C C . PHE A 1 172 ? 10.698 11.530 -12.489 1.00 92.12 172 PHE A C 1
ATOM 1345 O O . PHE A 1 172 ? 11.595 11.733 -11.672 1.00 92.12 172 PHE A O 1
ATOM 1352 N N . LYS A 1 173 ? 9.464 11.170 -12.142 1.00 94.50 173 LYS A N 1
ATOM 1353 C CA . LYS A 1 173 ? 9.029 11.005 -10.754 1.00 94.50 173 LYS A CA 1
ATOM 1354 C C . LYS A 1 173 ? 7.955 9.928 -10.625 1.00 94.50 173 LYS A C 1
ATOM 1356 O O . LYS A 1 173 ? 7.204 9.697 -11.580 1.00 94.50 173 LYS A O 1
ATOM 1361 N N . PRO A 1 174 ? 7.846 9.274 -9.460 1.00 97.31 174 PRO A N 1
ATOM 1362 C CA . PRO A 1 174 ? 6.784 8.319 -9.217 1.00 97.31 174 PRO A CA 1
ATOM 1363 C C . PRO A 1 174 ? 5.476 9.065 -8.943 1.00 97.31 174 PRO A C 1
ATOM 1365 O O . PRO A 1 174 ? 5.461 10.078 -8.242 1.00 97.31 174 PRO A O 1
ATOM 1368 N N . ASP A 1 175 ? 4.365 8.549 -9.456 1.00 98.12 175 ASP A N 1
ATOM 1369 C CA . ASP A 1 175 ? 3.048 9.153 -9.251 1.00 98.12 175 ASP A CA 1
ATOM 1370 C C . ASP A 1 175 ? 1.933 8.100 -9.292 1.00 98.12 175 ASP A C 1
ATOM 1372 O O . ASP A 1 175 ? 2.135 6.971 -9.753 1.00 98.12 175 ASP A O 1
ATOM 1376 N N . LYS A 1 176 ? 0.743 8.496 -8.836 1.00 98.25 176 LYS A N 1
ATOM 1377 C CA . LYS A 1 176 ? -0.508 7.766 -9.037 1.00 98.25 176 LYS A CA 1
ATOM 1378 C C . LYS A 1 176 ? -1.475 8.622 -9.842 1.00 98.25 176 LYS A C 1
ATOM 1380 O O . LYS A 1 176 ? -1.880 9.695 -9.405 1.00 98.25 176 LYS A O 1
ATOM 1385 N N . ASN A 1 177 ? -1.876 8.134 -11.007 1.00 95.19 177 ASN A N 1
ATOM 1386 C CA . ASN A 1 177 ? -2.867 8.779 -11.862 1.00 95.19 177 ASN A CA 1
ATOM 1387 C C . ASN A 1 177 ? -3.813 7.728 -12.462 1.00 95.19 177 ASN A C 1
ATOM 1389 O O . ASN A 1 177 ? -3.683 6.536 -12.188 1.00 95.19 177 ASN A O 1
ATOM 1393 N N . GLU A 1 178 ? -4.793 8.176 -13.241 1.00 95.56 178 GLU A N 1
ATOM 1394 C CA . GLU A 1 178 ? -5.787 7.300 -13.871 1.00 95.56 178 GLU A CA 1
ATOM 1395 C C . GLU A 1 178 ? -5.148 6.249 -14.788 1.00 95.56 178 GLU A C 1
ATOM 1397 O O . GLU A 1 178 ? -5.479 5.071 -14.698 1.00 95.56 178 GLU A O 1
ATOM 1402 N N . SER A 1 179 ? -4.142 6.636 -15.574 1.00 95.94 179 SER A N 1
ATOM 1403 C CA . SER A 1 179 ? -3.423 5.732 -16.478 1.00 95.94 179 SER A CA 1
ATOM 1404 C C . SER A 1 179 ? -2.678 4.604 -15.759 1.00 95.94 179 SER A C 1
ATOM 1406 O O . SER A 1 179 ? -2.371 3.588 -16.376 1.00 95.94 179 SER A O 1
ATOM 1408 N N . PHE A 1 180 ? -2.359 4.778 -14.474 1.00 98.06 180 PHE A N 1
ATOM 1409 C CA . PHE A 1 180 ? -1.602 3.808 -13.682 1.00 98.06 180 PHE A CA 1
ATOM 1410 C C . PHE A 1 180 ? -2.462 3.013 -12.706 1.00 98.06 180 PHE A C 1
ATOM 1412 O O . PHE A 1 180 ? -1.923 2.170 -11.999 1.00 98.06 180 PHE A O 1
ATOM 1419 N N . GLU A 1 181 ? -3.773 3.250 -12.639 1.00 96.88 181 GLU A N 1
ATOM 1420 C CA . GLU A 1 181 ? -4.613 2.724 -11.558 1.00 96.88 181 GLU A CA 1
ATOM 1421 C C . GLU A 1 181 ? -4.605 1.193 -11.442 1.00 96.88 181 GLU A C 1
ATOM 1423 O O . GLU A 1 181 ? -4.652 0.679 -10.329 1.00 96.88 181 GLU A O 1
ATOM 1428 N N . ASN A 1 182 ? -4.465 0.498 -12.575 1.00 98.12 182 ASN A N 1
ATOM 1429 C CA . ASN A 1 182 ? -4.429 -0.965 -12.668 1.00 98.12 182 ASN A CA 1
ATOM 1430 C C . ASN A 1 182 ? -3.005 -1.539 -12.558 1.00 98.12 182 ASN A C 1
ATOM 1432 O O . ASN A 1 182 ? -2.813 -2.750 -12.662 1.00 98.12 182 ASN A O 1
ATOM 1436 N N . LEU A 1 183 ? -1.994 -0.681 -12.398 1.00 98.69 183 LEU A N 1
ATOM 1437 C CA . LEU A 1 183 ? -0.602 -1.091 -12.281 1.00 98.69 183 LEU A CA 1
ATOM 1438 C C . LEU A 1 183 ? -0.253 -1.401 -10.829 1.00 98.69 183 LEU A C 1
ATOM 1440 O O . LEU A 1 183 ? -0.645 -0.700 -9.894 1.00 98.69 183 LEU A O 1
ATOM 1444 N N . VAL A 1 184 ? 0.566 -2.427 -10.646 1.00 98.81 184 VAL A N 1
ATOM 1445 C CA . VAL A 1 184 ? 1.081 -2.841 -9.346 1.00 98.81 184 VAL A CA 1
ATOM 1446 C C . VAL A 1 184 ? 2.596 -2.844 -9.415 1.00 98.81 184 VAL A C 1
ATOM 1448 O O . VAL A 1 184 ? 3.184 -3.681 -10.097 1.00 98.81 184 VAL A O 1
ATOM 1451 N N . TYR A 1 185 ? 3.233 -1.909 -8.711 1.00 98.81 185 TYR A N 1
ATOM 1452 C CA . TYR A 1 185 ? 4.690 -1.844 -8.631 1.00 98.81 185 TYR A CA 1
ATOM 1453 C C . TYR A 1 185 ? 5.210 -2.861 -7.612 1.00 98.81 185 TYR A C 1
ATOM 1455 O O . TYR A 1 185 ? 4.744 -2.906 -6.467 1.00 98.81 185 TYR A O 1
ATOM 1463 N N . LEU A 1 186 ? 6.183 -3.672 -8.025 1.00 98.75 186 LEU A N 1
ATOM 1464 C CA . LEU A 1 186 ? 6.670 -4.833 -7.290 1.00 98.75 186 LEU A CA 1
ATOM 1465 C C . LEU A 1 186 ? 8.190 -4.768 -7.136 1.00 98.75 186 LEU A C 1
ATOM 1467 O O . LEU A 1 186 ? 8.934 -4.839 -8.112 1.00 98.75 186 LEU A O 1
ATOM 1471 N N . SER A 1 187 ? 8.662 -4.694 -5.891 1.00 98.31 187 SER A N 1
ATOM 1472 C CA . SER A 1 187 ? 10.063 -4.997 -5.589 1.00 98.31 187 SER A CA 1
ATOM 1473 C C . SER A 1 187 ? 10.321 -6.507 -5.691 1.00 98.31 187 SER A C 1
ATOM 1475 O O . SER A 1 187 ? 9.393 -7.325 -5.652 1.00 98.31 187 SER A O 1
ATOM 1477 N N . LYS A 1 188 ? 11.597 -6.905 -5.702 1.00 96.62 188 LYS A N 1
ATOM 1478 C CA . LYS A 1 188 ? 11.988 -8.322 -5.634 1.00 96.62 188 LYS A CA 1
ATOM 1479 C C . LYS A 1 188 ? 11.569 -9.027 -4.330 1.00 96.62 188 LYS A C 1
ATOM 1481 O O . LYS A 1 188 ? 11.525 -10.254 -4.290 1.00 96.62 188 LYS A O 1
ATOM 1486 N N . ASN A 1 189 ? 11.253 -8.271 -3.275 1.00 98.19 189 ASN A N 1
ATOM 1487 C CA . ASN A 1 189 ? 10.987 -8.775 -1.922 1.00 98.19 189 ASN A CA 1
ATOM 1488 C C . ASN A 1 189 ? 9.484 -8.836 -1.572 1.00 98.19 189 ASN A C 1
ATOM 1490 O O . ASN A 1 189 ? 9.133 -9.179 -0.437 1.00 98.19 189 ASN A O 1
ATOM 1494 N N . VAL A 1 190 ? 8.582 -8.494 -2.504 1.00 98.56 190 VAL A N 1
ATOM 1495 C CA . VAL A 1 190 ? 7.131 -8.489 -2.238 1.00 98.56 190 VAL A CA 1
ATOM 1496 C C . VAL A 1 190 ? 6.646 -9.876 -1.820 1.00 98.56 190 VAL A C 1
ATOM 1498 O O . VAL A 1 190 ? 6.920 -10.872 -2.483 1.00 98.56 190 VAL A O 1
ATOM 1501 N N . ARG A 1 191 ? 5.897 -9.952 -0.721 1.00 97.81 191 ARG A N 1
ATOM 1502 C CA . ARG A 1 191 ? 5.374 -11.203 -0.151 1.00 97.81 191 ARG A CA 1
ATOM 1503 C C . ARG A 1 191 ? 4.498 -11.976 -1.140 1.00 97.81 191 ARG A C 1
ATOM 1505 O O . ARG A 1 191 ? 3.758 -11.375 -1.906 1.00 97.81 191 ARG A O 1
ATOM 1512 N N . ASN A 1 192 ? 4.539 -13.309 -1.086 1.00 98.00 192 ASN A N 1
ATOM 1513 C CA . ASN A 1 192 ? 3.591 -14.145 -1.838 1.00 98.00 192 ASN A CA 1
ATOM 1514 C C . ASN A 1 192 ? 2.168 -14.036 -1.259 1.00 98.00 192 ASN A C 1
ATOM 1516 O O . ASN A 1 192 ? 1.203 -13.989 -2.013 1.00 98.00 192 ASN A O 1
ATOM 1520 N N . ASP A 1 193 ? 2.057 -13.933 0.070 1.00 97.50 193 ASP A N 1
ATOM 1521 C CA . ASP A 1 193 ? 0.822 -13.768 0.851 1.00 97.50 193 ASP A CA 1
ATOM 1522 C C . ASP A 1 193 ? 0.453 -12.286 1.079 1.00 97.50 193 ASP A C 1
ATOM 1524 O O . ASP A 1 193 ? -0.062 -11.897 2.136 1.00 97.50 193 ASP A O 1
ATOM 1528 N N . TRP A 1 194 ? 0.766 -11.426 0.101 1.00 98.25 194 TRP A N 1
ATOM 1529 C CA . TRP A 1 194 ? 0.520 -9.983 0.178 1.00 98.25 194 TRP A CA 1
ATOM 1530 C C . TRP A 1 194 ? -0.965 -9.650 0.383 1.00 98.25 194 TRP A C 1
ATOM 1532 O O . TRP A 1 194 ? -1.280 -8.688 1.076 1.00 98.25 194 TRP A O 1
ATOM 1542 N N . ASP A 1 195 ? -1.873 -10.467 -0.144 1.00 96.50 195 ASP A N 1
ATOM 1543 C CA . ASP A 1 195 ? -3.329 -10.327 -0.036 1.00 96.50 195 ASP A CA 1
ATOM 1544 C C . ASP A 1 195 ? -3.818 -10.363 1.422 1.00 96.50 195 ASP A C 1
ATOM 1546 O O . ASP A 1 195 ? -4.809 -9.722 1.781 1.00 96.50 195 ASP A O 1
ATOM 1550 N N . LYS A 1 196 ? -3.081 -11.059 2.293 1.00 96.06 196 LYS A N 1
ATOM 1551 C CA . LYS A 1 196 ? -3.375 -11.154 3.730 1.00 96.06 196 LYS A CA 1
ATOM 1552 C C . LYS A 1 196 ? -2.597 -10.136 4.558 1.00 96.06 196 LYS A C 1
ATOM 1554 O O . LYS A 1 196 ? -3.106 -9.652 5.569 1.00 96.06 196 LYS A O 1
ATOM 1559 N N . LYS A 1 197 ? -1.356 -9.840 4.161 1.00 97.69 197 LYS A N 1
ATOM 1560 C CA . LYS A 1 197 ? -0.374 -9.104 4.980 1.00 97.69 197 LYS A CA 1
ATOM 1561 C C . LYS A 1 197 ? -0.165 -7.643 4.585 1.00 97.69 197 LYS A C 1
ATOM 1563 O O . LYS A 1 197 ? 0.471 -6.916 5.349 1.00 97.69 197 LYS A O 1
ATOM 1568 N N . CYS A 1 198 ? -0.671 -7.214 3.434 1.00 98.44 198 CYS A N 1
ATOM 1569 C CA . CYS A 1 198 ? -0.466 -5.873 2.894 1.00 98.44 198 CYS A CA 1
ATOM 1570 C C . CYS A 1 198 ? -1.799 -5.156 2.612 1.00 98.44 198 CYS A C 1
ATOM 1572 O O . CYS A 1 198 ? -2.827 -5.814 2.425 1.00 98.44 198 CYS A O 1
ATOM 1574 N N . PRO A 1 199 ? -1.808 -3.811 2.574 1.00 98.06 199 PRO A N 1
ATOM 1575 C CA . PRO A 1 199 ? -2.976 -3.046 2.151 1.00 98.06 199 PRO A CA 1
ATOM 1576 C C . PRO A 1 199 ? -3.258 -3.235 0.655 1.00 98.06 199 PRO A C 1
ATOM 1578 O O . PRO A 1 199 ? -2.324 -3.311 -0.140 1.00 98.06 199 PRO A O 1
ATOM 1581 N N . ARG A 1 200 ? -4.542 -3.250 0.277 1.00 98.06 200 ARG A N 1
ATOM 1582 C CA . ARG A 1 200 ? -5.003 -3.140 -1.118 1.00 98.06 200 ARG A CA 1
ATOM 1583 C C . ARG A 1 200 ? -6.229 -2.243 -1.188 1.00 98.06 200 ARG A C 1
ATOM 1585 O O . ARG A 1 200 ? -6.128 -1.120 -1.659 1.00 98.06 200 ARG A O 1
ATOM 1592 N N . LYS A 1 201 ? -7.371 -2.730 -0.702 1.00 98.31 201 LYS A N 1
ATOM 1593 C CA . LYS A 1 201 ? -8.621 -1.968 -0.693 1.00 98.31 201 LYS A CA 1
ATOM 1594 C C . LYS A 1 201 ? -8.549 -0.851 0.343 1.00 98.31 201 LYS A C 1
ATOM 1596 O O . LYS A 1 201 ? -7.986 -1.045 1.421 1.00 98.31 201 LYS A O 1
ATOM 1601 N N . ASN A 1 202 ? -9.160 0.279 0.021 1.00 98.69 202 ASN A N 1
ATOM 1602 C CA . ASN A 1 202 ? -9.463 1.318 0.995 1.00 98.69 202 ASN A CA 1
ATOM 1603 C C . ASN A 1 202 ? -10.642 0.872 1.864 1.00 98.69 202 ASN A C 1
ATOM 1605 O O . ASN A 1 202 ? -11.450 0.043 1.443 1.00 98.69 202 ASN A O 1
ATOM 1609 N N . LEU A 1 203 ? -10.753 1.432 3.062 1.00 98.50 203 LEU A N 1
ATOM 1610 C CA . LEU A 1 203 ? -11.799 1.076 4.016 1.00 98.50 203 LEU A CA 1
ATOM 1611 C C . LEU A 1 203 ? -12.846 2.186 4.050 1.00 98.50 203 LEU A C 1
ATOM 1613 O O . LEU A 1 203 ? -12.577 3.266 4.564 1.00 98.50 203 LEU A O 1
ATOM 1617 N N . GLY A 1 204 ? -14.014 1.940 3.471 1.00 97.62 204 GLY A N 1
ATOM 1618 C CA . GLY A 1 204 ? -15.161 2.839 3.538 1.00 97.62 204 GLY A CA 1
ATOM 1619 C C . GLY A 1 204 ? -15.900 2.717 4.867 1.00 97.62 204 GLY A C 1
ATOM 1620 O O . GLY A 1 204 ? -15.780 1.712 5.565 1.00 97.62 204 GLY A O 1
ATOM 1621 N N . ASN A 1 205 ? -16.682 3.746 5.203 1.00 97.75 205 ASN A N 1
ATOM 1622 C CA . ASN A 1 205 ? -17.343 3.878 6.507 1.00 97.75 205 ASN A CA 1
ATOM 1623 C C . ASN A 1 205 ? -16.348 3.835 7.680 1.00 97.75 205 ASN A C 1
ATOM 1625 O O . ASN A 1 205 ? -16.681 3.390 8.781 1.00 97.75 205 ASN A O 1
ATOM 1629 N N . ALA A 1 206 ? -15.104 4.240 7.429 1.00 98.06 206 ALA A N 1
ATOM 1630 C CA . ALA A 1 206 ? -14.013 4.092 8.368 1.00 98.06 206 ALA A CA 1
ATOM 1631 C C . ALA A 1 206 ? -13.018 5.238 8.238 1.00 98.06 206 ALA A C 1
ATOM 1633 O O . ALA A 1 206 ? -12.684 5.684 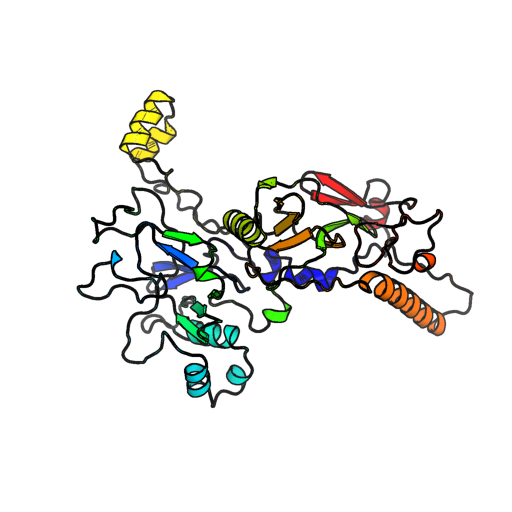7.141 1.00 98.06 206 ALA A O 1
ATOM 1634 N N . LYS A 1 207 ? -12.457 5.630 9.376 1.00 97.94 207 LYS A N 1
ATOM 1635 C CA . LYS A 1 207 ? -11.221 6.406 9.448 1.00 97.94 207 LYS A CA 1
ATOM 1636 C C . LYS A 1 207 ? -10.268 5.762 10.438 1.00 97.94 207 LYS A C 1
ATOM 1638 O O . LYS A 1 207 ? -10.681 5.130 11.410 1.00 97.94 207 LYS A O 1
ATOM 1643 N N . PHE A 1 208 ? -8.983 5.897 10.172 1.00 98.75 208 PHE A N 1
ATOM 1644 C CA . PHE A 1 208 ? -7.933 5.454 11.067 1.00 98.75 208 PHE A CA 1
ATOM 1645 C C . PHE A 1 208 ? -7.927 6.263 12.363 1.00 98.75 208 PHE A C 1
ATOM 1647 O O . PHE A 1 208 ? -7.998 7.491 12.321 1.00 98.75 208 PHE A O 1
ATOM 1654 N N . GLY A 1 209 ? -7.774 5.558 13.483 1.00 98.31 209 GLY A N 1
ATOM 1655 C CA . GLY A 1 209 ? -7.666 6.138 14.817 1.00 98.31 209 GLY A CA 1
ATOM 1656 C C . GLY A 1 209 ? -6.592 5.468 15.673 1.00 98.31 209 GLY A C 1
ATOM 1657 O O . GLY A 1 209 ? -5.861 4.563 15.234 1.00 98.31 209 GLY A O 1
ATOM 1658 N N . LEU A 1 210 ? -6.510 5.918 16.922 1.00 98.25 210 LEU A N 1
ATOM 1659 C CA . LEU A 1 210 ? -5.645 5.362 17.953 1.00 98.25 210 LEU A CA 1
ATOM 1660 C C . LEU A 1 210 ? -6.465 4.702 19.053 1.00 98.25 210 LEU A C 1
ATOM 1662 O O . LEU A 1 210 ? -7.430 5.261 19.560 1.00 98.25 210 LEU A O 1
ATOM 1666 N N . TRP A 1 211 ? -6.074 3.490 19.431 1.00 97.56 211 TRP A N 1
ATOM 1667 C CA . TRP A 1 211 ? -6.753 2.752 20.479 1.00 97.56 211 TRP A CA 1
ATOM 1668 C C . TRP A 1 211 ? -6.324 3.280 21.845 1.00 97.56 211 TRP A C 1
ATOM 1670 O O . TRP A 1 211 ? -5.176 3.091 22.254 1.00 97.56 211 TRP A O 1
ATOM 1680 N N . VAL A 1 212 ? -7.257 3.907 22.559 1.00 96.06 212 VAL A N 1
ATOM 1681 C CA . VAL A 1 212 ? -7.021 4.511 23.873 1.00 96.06 212 VAL A CA 1
ATOM 1682 C C . VAL A 1 212 ? -7.942 3.856 24.891 1.00 96.06 212 VAL A C 1
ATOM 1684 O O . VAL A 1 212 ? -9.103 4.230 25.068 1.00 96.06 212 VAL A O 1
ATOM 1687 N N . ASP A 1 213 ? -7.393 2.833 25.547 1.00 92.75 213 ASP A N 1
ATOM 1688 C CA . ASP A 1 213 ? -7.996 2.131 26.682 1.00 92.75 213 ASP A CA 1
ATOM 1689 C C . ASP A 1 213 ? -9.504 1.868 26.506 1.00 92.75 213 ASP A C 1
ATOM 1691 O O . ASP A 1 213 ? -10.358 2.445 27.184 1.00 92.75 213 ASP A O 1
ATOM 1695 N N . GLY A 1 214 ? -9.835 1.029 25.523 1.00 92.44 214 GLY A N 1
ATOM 1696 C CA . GLY A 1 214 ? -11.189 0.517 25.326 1.00 92.44 214 GLY A CA 1
ATOM 1697 C C . GLY A 1 214 ? -12.043 1.231 24.284 1.00 92.44 214 GLY A C 1
ATOM 1698 O O . GLY A 1 214 ? -13.165 0.788 24.061 1.00 92.44 214 GLY A O 1
ATOM 1699 N N . ASN A 1 215 ? -11.543 2.286 23.637 1.00 96.00 215 ASN A N 1
ATOM 1700 C CA . ASN A 1 215 ? -12.206 2.915 22.493 1.00 96.00 215 ASN A CA 1
ATOM 1701 C C . ASN A 1 215 ? -11.189 3.331 21.414 1.00 96.00 215 ASN A C 1
ATOM 1703 O O . ASN A 1 215 ? -9.994 3.456 21.695 1.00 96.00 215 ASN A O 1
ATOM 1707 N N . CYS A 1 216 ? -11.666 3.518 20.181 1.00 97.62 216 CYS A N 1
ATOM 1708 C CA . CYS A 1 216 ? -10.874 4.082 19.096 1.00 97.62 216 CYS A CA 1
ATOM 1709 C C . CYS A 1 216 ? -11.079 5.598 19.030 1.00 97.62 216 CYS A C 1
ATOM 1711 O O . CYS A 1 216 ? -12.187 6.053 18.761 1.00 97.62 216 CYS A O 1
ATOM 1713 N N . GLU A 1 217 ? -10.013 6.353 19.270 1.00 96.81 217 GLU A N 1
ATOM 1714 C CA . GLU A 1 217 ? -10.016 7.813 19.341 1.00 96.81 217 GLU A CA 1
ATOM 1715 C C . GLU A 1 217 ? -9.378 8.440 18.095 1.00 96.81 217 GLU A C 1
ATOM 1717 O O . GLU A 1 217 ? -8.598 7.804 17.376 1.00 96.81 217 GLU A O 1
ATOM 1722 N N . GLU A 1 218 ? -9.710 9.705 17.843 1.00 96.62 218 GLU A N 1
ATOM 1723 C CA . GLU A 1 218 ? -9.152 10.491 16.739 1.00 96.62 218 GLU A CA 1
ATOM 1724 C C . GLU A 1 218 ? -7.634 10.656 16.861 1.00 96.62 218 GLU A C 1
ATOM 1726 O O . GLU A 1 218 ? -7.067 10.636 17.954 1.00 96.62 218 GLU A O 1
ATOM 1731 N N . ILE A 1 219 ? -6.969 10.878 15.727 1.00 97.25 219 ILE A N 1
ATOM 1732 C CA . ILE A 1 219 ? -5.544 11.221 15.684 1.00 97.25 219 ILE A CA 1
ATOM 1733 C C . ILE A 1 219 ? -5.417 12.746 15.829 1.00 97.25 219 ILE A C 1
ATOM 1735 O O . ILE A 1 219 ? -5.851 13.454 14.920 1.00 97.25 219 ILE A O 1
ATOM 1739 N N . PRO A 1 220 ? -4.828 13.282 16.918 1.00 93.50 220 PRO A N 1
ATOM 1740 C CA . PRO A 1 220 ? -4.824 14.728 17.154 1.00 93.50 220 PRO A CA 1
ATOM 1741 C C . PRO A 1 220 ? -3.973 15.523 16.158 1.00 93.50 220 PRO A C 1
ATOM 1743 O O . PRO A 1 220 ? -4.389 16.577 15.683 1.00 93.50 220 PRO A O 1
ATOM 1746 N N . TYR A 1 221 ? -2.769 15.037 15.842 1.00 93.38 221 TYR A N 1
ATOM 1747 C CA . TYR A 1 221 ? -1.842 15.716 14.941 1.00 93.38 221 TYR A CA 1
ATOM 1748 C C . TYR A 1 221 ? -1.904 15.105 13.541 1.00 93.38 221 TYR A C 1
ATOM 1750 O O . TYR A 1 221 ? -1.329 14.043 13.276 1.00 93.38 221 TYR A O 1
ATOM 1758 N N . VAL A 1 222 ? -2.590 15.811 12.644 1.00 96.00 222 VAL A N 1
ATOM 1759 C CA . VAL A 1 222 ? -2.741 15.480 11.223 1.00 96.00 222 VAL A CA 1
ATOM 1760 C C . VAL A 1 222 ? -2.451 16.713 10.369 1.00 96.00 222 VAL A C 1
ATOM 1762 O O . VAL A 1 222 ? -2.609 17.847 10.822 1.00 96.00 222 VAL A O 1
ATOM 1765 N N . LYS A 1 223 ? -2.040 16.508 9.116 1.00 97.31 223 LYS A N 1
ATOM 1766 C CA . LYS A 1 223 ? -1.980 17.582 8.119 1.00 97.31 223 LYS A CA 1
ATOM 1767 C C . LYS A 1 223 ? -3.226 17.508 7.250 1.00 97.31 223 LYS A C 1
ATOM 1769 O O . LYS A 1 223 ? -3.436 16.513 6.559 1.00 97.31 223 LYS A O 1
ATOM 1774 N N . GLU A 1 224 ? -4.040 18.552 7.307 1.00 97.88 224 GLU A N 1
ATOM 1775 C CA . GLU A 1 224 ? -5.216 18.698 6.456 1.00 97.88 224 GLU A CA 1
ATOM 1776 C C . GLU A 1 224 ? -4.818 19.292 5.102 1.00 97.88 224 GLU A C 1
ATOM 1778 O O . GLU A 1 224 ? -4.088 20.282 5.034 1.00 97.88 224 GLU A O 1
ATOM 1783 N N . VAL A 1 225 ? -5.312 18.683 4.029 1.00 97.69 225 VAL A N 1
ATOM 1784 C CA . VAL A 1 225 ? -5.159 19.153 2.651 1.00 97.69 225 VAL A CA 1
ATOM 1785 C C . VAL A 1 225 ? -6.480 18.980 1.901 1.00 97.69 225 VAL A C 1
ATOM 1787 O O . VAL A 1 225 ? -7.270 18.086 2.211 1.00 97.69 225 VAL A O 1
ATOM 1790 N N . GLU A 1 226 ? -6.731 19.833 0.911 1.00 97.75 226 GLU A N 1
ATOM 1791 C CA . GLU A 1 226 ? -7.886 19.688 0.019 1.00 97.75 226 GLU A CA 1
ATOM 1792 C C . GLU A 1 226 ? -7.729 18.439 -0.857 1.00 97.75 226 GLU A C 1
ATOM 1794 O O . GLU A 1 226 ? -6.648 18.184 -1.390 1.00 97.75 226 GLU A O 1
ATOM 1799 N N . ALA A 1 227 ? -8.807 17.674 -1.025 1.00 97.69 227 ALA A N 1
ATOM 1800 C CA . ALA A 1 227 ? -8.861 16.564 -1.970 1.00 97.69 227 ALA A CA 1
ATOM 1801 C C . ALA A 1 227 ? -10.295 16.389 -2.470 1.00 97.69 227 ALA A C 1
ATOM 1803 O O . ALA A 1 227 ? -11.201 16.134 -1.684 1.00 97.69 227 ALA A O 1
ATOM 1804 N N . LYS A 1 228 ? -10.517 16.499 -3.778 1.00 96.94 228 LYS A N 1
ATOM 1805 C CA . LYS A 1 228 ? -11.851 16.420 -4.390 1.00 96.94 228 LYS A CA 1
ATOM 1806 C C . LYS A 1 228 ? -12.459 15.028 -4.302 1.00 96.94 228 LYS A C 1
ATOM 1808 O O . LYS A 1 228 ? -13.675 14.896 -4.246 1.00 96.94 228 LYS A O 1
ATOM 1813 N N . ASP A 1 229 ? -11.623 13.999 -4.342 1.00 97.88 229 ASP A N 1
ATOM 1814 C CA . ASP A 1 229 ? -12.049 12.609 -4.316 1.00 97.88 229 ASP A CA 1
ATOM 1815 C C . ASP A 1 229 ? -11.009 11.705 -3.627 1.00 97.88 229 ASP A C 1
ATOM 1817 O O . ASP A 1 229 ? -9.909 12.120 -3.240 1.00 97.88 229 ASP A O 1
ATOM 1821 N N . LEU A 1 230 ? -11.366 10.425 -3.486 1.00 98.06 230 LEU A N 1
ATOM 1822 C CA . LEU A 1 230 ? -10.491 9.404 -2.914 1.00 98.06 230 LEU A CA 1
ATOM 1823 C C . LEU A 1 230 ? -9.187 9.237 -3.709 1.00 98.06 230 LEU A C 1
ATOM 1825 O O . LEU A 1 230 ? -8.150 8.954 -3.107 1.00 98.06 230 LEU A O 1
ATOM 1829 N N . ARG A 1 231 ? -9.218 9.408 -5.039 1.00 98.19 231 ARG A N 1
ATOM 1830 C CA . ARG A 1 231 ? -8.028 9.268 -5.891 1.00 98.19 231 ARG A CA 1
ATOM 1831 C C . ARG A 1 231 ? -7.011 10.334 -5.532 1.00 98.19 231 ARG A C 1
ATOM 1833 O O . ARG A 1 231 ? -5.838 10.020 -5.356 1.00 98.19 231 ARG A O 1
ATOM 1840 N N . GLU A 1 232 ? -7.468 11.575 -5.410 1.00 98.25 232 GLU A N 1
ATOM 1841 C CA . GLU A 1 232 ? -6.645 12.719 -5.055 1.00 98.25 232 GLU A CA 1
ATOM 1842 C C . GLU A 1 232 ? -6.076 12.552 -3.645 1.00 98.25 232 GLU A C 1
ATOM 1844 O O . GLU A 1 232 ? -4.864 12.661 -3.476 1.00 98.25 232 GLU A O 1
ATOM 1849 N N . CYS A 1 233 ? -6.883 12.145 -2.658 1.00 98.62 233 CYS A N 1
ATOM 1850 C CA . CYS A 1 233 ? -6.362 11.863 -1.316 1.00 98.62 233 CYS A CA 1
ATOM 1851 C C . CYS A 1 233 ? -5.335 10.709 -1.312 1.00 98.62 233 CYS A C 1
ATOM 1853 O O . CYS A 1 233 ? -4.277 10.827 -0.690 1.00 98.62 233 CYS A O 1
ATOM 1855 N N . ASN A 1 234 ? -5.584 9.618 -2.055 1.00 98.75 234 ASN A N 1
ATOM 1856 C CA . ASN A 1 234 ? -4.641 8.500 -2.207 1.00 98.75 234 ASN A CA 1
ATOM 1857 C C . ASN A 1 234 ? -3.332 8.932 -2.900 1.00 98.75 234 ASN A C 1
ATOM 1859 O O . ASN A 1 234 ? -2.245 8.511 -2.499 1.00 98.75 234 ASN A O 1
ATOM 1863 N N . ARG A 1 235 ? -3.415 9.811 -3.904 1.00 98.62 235 ARG A N 1
ATOM 1864 C CA . ARG A 1 235 ? -2.254 10.395 -4.585 1.00 98.62 235 ARG A CA 1
ATOM 1865 C C . ARG A 1 235 ? -1.463 11.322 -3.662 1.00 98.62 235 ARG A C 1
ATOM 1867 O O . ARG A 1 235 ? -0.237 11.237 -3.640 1.00 98.62 235 ARG A O 1
ATOM 1874 N N . ILE A 1 236 ? -2.133 12.160 -2.869 1.00 98.44 236 ILE A N 1
ATOM 1875 C CA . ILE A 1 236 ? -1.472 13.076 -1.930 1.00 98.44 236 ILE A CA 1
ATOM 1876 C C . ILE A 1 236 ? -0.725 12.296 -0.845 1.00 98.44 236 ILE A C 1
ATOM 1878 O O . ILE A 1 236 ? 0.461 12.548 -0.623 1.00 98.44 236 ILE A O 1
ATOM 1882 N N . VAL A 1 237 ? -1.367 11.305 -0.214 1.00 98.50 237 VAL A N 1
ATOM 1883 C CA . VAL A 1 237 ? -0.679 10.465 0.781 1.00 98.50 237 VAL A CA 1
ATOM 1884 C C . VAL A 1 237 ? 0.466 9.674 0.149 1.00 98.50 237 VAL A C 1
ATOM 1886 O O . VAL A 1 237 ? 1.515 9.536 0.765 1.00 98.50 237 VAL A O 1
ATOM 1889 N N . PHE A 1 238 ? 0.333 9.218 -1.101 1.00 98.75 238 PHE A N 1
ATOM 1890 C CA . PHE A 1 238 ? 1.443 8.600 -1.827 1.00 98.75 238 PHE A CA 1
ATOM 1891 C C . PHE A 1 238 ? 2.622 9.569 -2.018 1.00 98.75 238 PHE A C 1
ATOM 1893 O O . PHE A 1 238 ? 3.761 9.203 -1.723 1.00 98.75 238 PHE A O 1
ATOM 1900 N N . GLY A 1 239 ? 2.362 10.812 -2.429 1.00 97.38 239 GLY A N 1
ATOM 1901 C CA . GLY A 1 239 ? 3.383 11.852 -2.583 1.00 97.38 239 GLY A CA 1
ATOM 1902 C C . GLY A 1 239 ? 4.083 12.242 -1.274 1.00 97.38 239 GLY A C 1
ATOM 1903 O O . GLY A 1 239 ? 5.267 12.563 -1.294 1.00 97.38 239 GLY A O 1
ATOM 1904 N N . ALA A 1 240 ? 3.386 12.164 -0.137 1.00 97.38 240 ALA A N 1
ATOM 1905 C CA . ALA A 1 240 ? 3.936 12.463 1.190 1.00 97.38 240 ALA A CA 1
ATOM 1906 C C . ALA A 1 240 ? 4.545 11.242 1.916 1.00 97.38 240 ALA A C 1
ATOM 1908 O O . ALA A 1 240 ? 5.132 11.383 2.994 1.00 97.38 240 ALA A O 1
ATOM 1909 N N . SER A 1 241 ? 4.380 10.041 1.358 1.00 98.06 241 SER A N 1
ATOM 1910 C CA . SER A 1 241 ? 4.762 8.781 2.000 1.00 98.06 241 SER A CA 1
ATOM 1911 C C . SER A 1 241 ? 6.273 8.591 2.149 1.00 98.06 241 SER A C 1
ATOM 1913 O O . SER A 1 241 ? 7.083 9.385 1.670 1.00 98.06 241 SER A O 1
ATOM 1915 N N . ALA A 1 242 ? 6.659 7.512 2.835 1.00 97.25 242 ALA A N 1
ATOM 1916 C CA . ALA A 1 242 ? 8.050 7.119 3.019 1.00 97.25 242 ALA A CA 1
ATOM 1917 C C . ALA A 1 242 ? 8.827 7.145 1.689 1.00 97.25 242 ALA A C 1
ATOM 1919 O O . ALA A 1 242 ? 8.378 6.600 0.678 1.00 97.25 242 ALA A O 1
ATOM 1920 N N . SER A 1 243 ? 10.003 7.769 1.694 1.00 95.81 243 SER A N 1
ATOM 1921 C CA . SER A 1 243 ? 10.834 7.967 0.507 1.00 95.81 243 SER A CA 1
ATOM 1922 C C . SER A 1 243 ? 12.285 7.665 0.849 1.00 95.81 243 SER A C 1
ATOM 1924 O O . SER A 1 243 ? 12.829 8.248 1.782 1.00 95.81 243 SER A O 1
ATOM 1926 N N . ASP A 1 244 ? 12.906 6.772 0.084 1.00 92.88 244 ASP A N 1
ATOM 1927 C CA . ASP A 1 244 ? 14.336 6.445 0.174 1.00 92.88 244 ASP A CA 1
ATOM 1928 C C . ASP A 1 244 ? 15.191 7.285 -0.792 1.00 92.88 244 ASP A C 1
ATOM 1930 O O . ASP A 1 244 ? 16.396 7.053 -0.942 1.00 92.88 244 ASP A O 1
ATOM 1934 N N . GLN A 1 245 ? 14.561 8.248 -1.471 1.00 86.50 245 GLN A N 1
ATOM 1935 C CA . GLN A 1 245 ? 15.257 9.231 -2.292 1.00 86.50 245 GLN A CA 1
ATOM 1936 C C . GLN A 1 245 ? 16.282 9.992 -1.435 1.00 86.50 245 GLN A C 1
ATOM 1938 O O . GLN A 1 245 ? 15.947 10.371 -0.309 1.00 86.50 245 GLN A O 1
ATOM 1943 N N . PRO A 1 246 ? 17.504 10.237 -1.941 1.00 79.25 246 PRO A N 1
ATOM 1944 C CA . PRO A 1 246 ? 18.479 11.077 -1.254 1.00 79.25 246 PRO A CA 1
ATOM 1945 C C . PRO A 1 246 ? 17.886 12.447 -0.903 1.00 79.25 246 PRO A C 1
ATOM 1947 O O . PRO A 1 246 ? 17.243 13.074 -1.745 1.00 79.25 246 PRO A O 1
ATOM 1950 N N . THR A 1 247 ? 18.116 12.931 0.320 1.00 67.50 247 THR A N 1
ATOM 1951 C CA . THR A 1 247 ? 17.630 14.260 0.751 1.00 67.50 247 THR A CA 1
ATOM 1952 C C . THR A 1 247 ? 18.438 15.405 0.141 1.00 67.50 247 THR A C 1
ATOM 1954 O O . THR A 1 247 ? 18.003 16.553 0.107 1.00 67.50 247 THR A O 1
ATOM 1957 N N . GLN A 1 248 ? 19.613 15.070 -0.382 1.00 58.25 248 GLN A N 1
ATOM 1958 C CA . GLN A 1 248 ? 20.551 15.958 -1.041 1.00 58.25 248 GLN A CA 1
ATOM 1959 C C . GLN A 1 248 ? 20.252 16.056 -2.546 1.00 58.25 248 GLN A C 1
ATOM 1961 O O . GLN A 1 248 ? 21.038 15.594 -3.367 1.00 58.25 248 GLN A O 1
ATOM 1966 N N . TYR A 1 249 ? 19.104 16.632 -2.905 1.00 55.44 249 TYR A N 1
ATOM 1967 C CA . TYR A 1 249 ? 18.821 17.052 -4.281 1.00 55.44 249 TYR A CA 1
ATOM 1968 C C . TYR A 1 249 ? 18.958 18.565 -4.405 1.00 55.44 249 TYR A C 1
ATOM 1970 O O . TYR A 1 249 ? 18.687 19.314 -3.467 1.00 55.44 249 TYR A O 1
ATOM 1978 N N . GLU A 1 250 ? 19.379 19.021 -5.578 1.00 50.72 250 GLU A N 1
ATOM 1979 C CA . GLU A 1 250 ? 19.339 20.441 -5.890 1.00 50.72 250 GLU A CA 1
ATOM 1980 C C . GLU A 1 250 ? 17.901 20.908 -6.050 1.00 50.72 250 GLU A C 1
ATOM 1982 O O . GLU A 1 250 ? 17.114 20.277 -6.754 1.00 50.72 250 GLU A O 1
ATOM 1987 N N . GLU A 1 251 ? 17.580 22.034 -5.410 1.00 52.62 251 GLU A N 1
ATOM 1988 C CA . GLU A 1 251 ? 16.332 22.757 -5.646 1.00 52.62 251 GLU A CA 1
ATOM 1989 C C . GLU A 1 251 ? 16.145 23.019 -7.151 1.00 52.62 251 GLU A C 1
ATOM 1991 O O . GLU A 1 251 ? 17.125 23.125 -7.891 1.00 52.62 251 GLU A O 1
ATOM 1996 N N . GLU A 1 252 ? 14.892 23.178 -7.599 1.00 57.44 252 GLU A N 1
ATOM 1997 C CA . GLU A 1 252 ? 14.469 23.364 -9.007 1.00 57.44 252 GLU A CA 1
ATOM 1998 C C . GLU A 1 252 ? 15.130 24.551 -9.748 1.00 57.44 252 GLU A C 1
ATOM 2000 O O . GLU A 1 252 ? 14.842 24.820 -10.914 1.00 57.44 252 GLU A O 1
ATOM 2005 N N . MET A 1 253 ? 16.024 25.281 -9.087 1.00 57.09 253 MET A N 1
ATOM 2006 C CA . MET A 1 253 ? 16.782 26.382 -9.648 1.00 57.09 253 MET A CA 1
ATOM 2007 C C . MET A 1 253 ? 18.009 25.899 -10.419 1.00 57.09 253 MET A C 1
ATOM 2009 O O . MET A 1 253 ? 18.805 25.082 -9.960 1.00 57.09 253 MET A O 1
ATOM 2013 N N . THR A 1 254 ? 18.218 26.503 -11.582 1.00 67.06 254 THR A N 1
ATOM 2014 C CA . THR A 1 254 ? 19.493 26.419 -12.303 1.00 67.06 254 THR A CA 1
ATOM 2015 C C . THR A 1 254 ? 20.624 27.050 -11.488 1.00 67.06 254 THR A C 1
ATOM 2017 O O . THR A 1 254 ? 20.394 27.920 -10.646 1.00 67.06 254 THR A O 1
ATOM 2020 N N . ASP A 1 255 ? 21.870 26.685 -11.781 1.00 69.94 255 ASP A N 1
ATOM 2021 C CA . ASP A 1 255 ? 23.038 27.235 -11.077 1.00 69.94 255 ASP A CA 1
ATOM 2022 C C . ASP A 1 255 ? 23.123 28.758 -11.176 1.00 69.94 255 ASP A C 1
ATOM 2024 O O . ASP A 1 255 ? 23.432 29.441 -10.201 1.00 69.94 255 ASP A O 1
ATOM 2028 N N . TYR A 1 256 ? 22.744 29.311 -12.328 1.00 71.06 256 TYR A N 1
ATOM 2029 C CA . TYR A 1 256 ? 22.658 30.753 -12.522 1.00 71.06 256 TYR A CA 1
ATOM 2030 C C . TYR A 1 256 ? 21.608 31.403 -11.605 1.00 71.06 256 TYR A C 1
ATOM 2032 O O . TYR A 1 256 ? 21.874 32.435 -10.986 1.00 71.06 256 TYR A O 1
ATOM 2040 N N . GLN A 1 257 ? 20.431 30.786 -11.464 1.00 75.19 257 GLN A N 1
ATOM 2041 C CA . GLN A 1 257 ? 19.374 31.272 -10.571 1.00 75.19 257 GLN A CA 1
ATOM 2042 C C . GLN A 1 257 ? 19.776 31.168 -9.099 1.00 75.19 257 GLN A C 1
ATOM 2044 O O . GLN A 1 257 ? 19.528 32.113 -8.352 1.00 75.19 257 GLN A O 1
ATOM 2049 N N . LYS A 1 258 ? 20.452 30.087 -8.691 1.00 70.56 258 LYS A N 1
ATOM 2050 C CA . LYS A 1 258 ? 21.000 29.936 -7.333 1.00 70.56 258 LYS A CA 1
ATOM 2051 C C . LYS A 1 258 ? 22.023 31.019 -7.010 1.00 70.56 258 LYS A C 1
ATOM 2053 O O . LYS A 1 258 ? 21.986 31.589 -5.925 1.00 70.56 258 LYS A O 1
ATOM 2058 N N . ILE A 1 259 ? 22.905 31.357 -7.952 1.00 71.38 259 ILE A N 1
ATOM 2059 C CA . ILE A 1 259 ? 23.862 32.458 -7.783 1.00 71.38 259 ILE A CA 1
ATOM 2060 C C . ILE A 1 259 ? 23.110 33.789 -7.649 1.00 71.38 259 ILE A C 1
ATOM 2062 O O . ILE A 1 259 ? 23.329 34.535 -6.695 1.00 71.38 259 ILE A O 1
ATOM 2066 N N . GLN A 1 260 ? 22.180 34.079 -8.562 1.00 79.06 260 GLN A N 1
ATOM 2067 C CA . GLN A 1 260 ? 21.446 35.345 -8.578 1.00 79.06 260 GLN A CA 1
ATOM 2068 C C . GLN A 1 260 ? 20.568 35.538 -7.329 1.00 79.06 260 GLN A C 1
ATOM 2070 O O . GLN A 1 260 ? 20.576 36.615 -6.727 1.00 79.06 260 GLN A O 1
ATOM 2075 N N . GLN A 1 261 ? 19.811 34.514 -6.926 1.00 77.12 261 GLN A N 1
ATOM 2076 C CA . GLN A 1 261 ? 18.969 34.555 -5.730 1.00 77.12 261 GLN A CA 1
ATOM 2077 C C . GLN A 1 261 ? 19.790 34.470 -4.447 1.00 77.12 261 GLN A C 1
ATOM 2079 O O . GLN A 1 261 ? 19.509 35.213 -3.511 1.00 77.12 261 GLN A O 1
ATOM 2084 N N . GLY A 1 262 ? 20.847 33.658 -4.425 1.00 77.12 262 GLY A N 1
ATOM 2085 C CA . GLY A 1 262 ? 21.771 33.563 -3.301 1.00 77.12 262 GLY A CA 1
ATOM 2086 C C . GLY A 1 262 ? 22.421 34.908 -2.976 1.00 77.12 262 GLY A C 1
ATOM 2087 O O . GLY A 1 262 ? 22.477 35.287 -1.808 1.00 77.12 262 GLY A O 1
ATOM 2088 N N . PHE A 1 263 ? 22.812 35.693 -3.989 1.00 77.81 263 PHE A N 1
ATOM 2089 C CA . PHE A 1 263 ? 23.279 37.068 -3.778 1.00 77.81 263 PHE A CA 1
ATOM 2090 C C . PHE A 1 263 ? 22.163 38.013 -3.307 1.00 77.81 263 PHE A C 1
ATOM 2092 O O . PHE A 1 263 ? 22.402 38.820 -2.411 1.00 77.81 263 PHE A O 1
ATOM 2099 N N . ARG A 1 264 ? 20.939 37.905 -3.849 1.00 84.06 264 ARG A N 1
ATOM 2100 C CA . ARG A 1 264 ? 19.788 38.728 -3.416 1.00 84.06 264 ARG A CA 1
ATOM 2101 C C . ARG A 1 264 ? 19.356 38.455 -1.972 1.00 84.06 264 ARG A C 1
ATOM 2103 O O . ARG A 1 264 ? 18.952 39.382 -1.282 1.00 84.06 264 ARG A O 1
ATOM 2110 N N . GLN A 1 265 ? 19.423 37.202 -1.532 1.00 84.69 265 GLN A N 1
ATOM 2111 C CA . GLN A 1 265 ? 18.981 36.748 -0.208 1.00 84.69 265 GLN A CA 1
ATOM 2112 C C . GLN A 1 265 ? 20.135 36.633 0.802 1.00 84.69 265 GLN A C 1
ATOM 2114 O O . GLN A 1 265 ? 19.916 36.221 1.938 1.00 84.69 265 GLN A O 1
ATOM 2119 N N . ASN A 1 266 ? 21.366 36.970 0.399 1.00 79.62 266 ASN A N 1
ATOM 2120 C CA . ASN A 1 266 ? 22.589 36.762 1.182 1.00 79.62 266 ASN A CA 1
ATOM 2121 C C . ASN A 1 266 ? 22.754 35.305 1.683 1.00 79.62 266 ASN A C 1
ATOM 2123 O O . ASN A 1 266 ? 23.287 35.051 2.766 1.00 79.62 266 ASN A O 1
ATOM 2127 N N . ASN A 1 267 ? 22.295 34.334 0.889 1.00 75.50 267 ASN A N 1
ATOM 2128 C CA . ASN A 1 267 ? 22.345 32.912 1.210 1.00 75.50 267 ASN A CA 1
ATOM 2129 C C . ASN A 1 267 ? 23.620 32.280 0.630 1.00 75.50 267 ASN A C 1
ATOM 2131 O O . ASN A 1 267 ? 23.673 31.861 -0.528 1.00 75.50 267 ASN A O 1
ATOM 2135 N N . ARG A 1 268 ? 24.670 32.214 1.458 1.00 71.00 268 ARG A N 1
ATOM 2136 C CA . ARG A 1 268 ? 25.987 31.675 1.074 1.00 71.00 268 ARG A CA 1
ATOM 2137 C C . ARG A 1 268 ? 25.953 30.194 0.695 1.00 71.00 268 ARG A C 1
ATOM 2139 O O . ARG A 1 268 ? 26.733 29.788 -0.161 1.00 71.00 268 ARG A O 1
ATOM 2146 N N . GLU A 1 269 ? 25.076 29.402 1.306 1.00 68.62 269 GLU A N 1
ATOM 2147 C CA . GLU A 1 269 ? 24.956 27.970 1.002 1.00 68.62 269 GLU A CA 1
ATOM 2148 C C . GLU A 1 269 ? 24.331 27.745 -0.381 1.00 68.62 269 GLU A C 1
ATOM 2150 O O . GLU A 1 269 ? 24.839 26.942 -1.163 1.00 68.62 269 GLU A O 1
ATOM 2155 N N . MET A 1 270 ? 23.332 28.552 -0.755 1.00 67.06 270 MET A N 1
ATOM 2156 C CA . MET A 1 270 ? 22.760 28.536 -2.106 1.00 67.06 270 MET A CA 1
ATOM 2157 C C . MET A 1 270 ? 23.817 28.868 -3.176 1.00 67.06 270 MET A C 1
ATOM 2159 O O . MET A 1 270 ? 23.919 28.160 -4.177 1.00 67.06 270 MET A O 1
ATOM 2163 N N . ILE A 1 271 ? 24.674 29.870 -2.934 1.00 62.50 271 ILE A N 1
ATOM 2164 C CA . ILE A 1 271 ? 25.776 30.222 -3.848 1.00 62.50 271 ILE A CA 1
ATOM 2165 C C . ILE A 1 271 ? 26.790 29.073 -3.957 1.00 62.50 271 ILE A C 1
ATOM 2167 O O . ILE A 1 271 ? 27.172 28.707 -5.064 1.00 62.50 271 ILE A O 1
ATOM 2171 N N . LYS A 1 272 ? 27.210 28.466 -2.837 1.00 67.06 272 LYS A N 1
ATOM 2172 C CA . LYS A 1 272 ? 28.141 27.321 -2.849 1.00 67.06 272 LYS A CA 1
ATOM 2173 C C . LYS A 1 272 ? 27.580 26.122 -3.620 1.00 67.06 272 LYS A C 1
ATOM 2175 O O . LYS A 1 272 ? 28.315 25.516 -4.396 1.00 67.06 272 LYS A O 1
ATOM 2180 N N . SER A 1 273 ? 26.292 25.816 -3.452 1.00 64.81 273 SER A N 1
ATOM 2181 C CA . SER A 1 273 ? 25.620 24.698 -4.138 1.00 64.81 273 SER A CA 1
ATOM 2182 C C . SER A 1 273 ? 25.540 24.862 -5.666 1.00 64.81 273 SER A C 1
ATOM 2184 O O . SER A 1 273 ? 25.382 23.887 -6.399 1.00 64.81 273 SER A O 1
ATOM 2186 N N . ALA A 1 274 ? 25.707 26.088 -6.177 1.00 61.47 274 ALA A N 1
ATOM 2187 C CA . ALA A 1 274 ? 25.834 26.332 -7.611 1.00 61.47 274 ALA A CA 1
ATOM 2188 C C . ALA A 1 274 ? 27.208 25.914 -8.163 1.00 61.47 274 ALA A C 1
ATOM 2190 O O . ALA A 1 274 ? 27.309 25.570 -9.334 1.00 61.47 274 ALA A O 1
ATOM 2191 N N . PHE A 1 275 ? 28.264 25.901 -7.343 1.00 62.00 275 PHE A N 1
ATOM 2192 C CA . PHE A 1 275 ? 29.622 25.539 -7.776 1.00 62.00 275 PHE A CA 1
ATOM 2193 C C . PHE A 1 275 ? 30.003 24.091 -7.456 1.00 62.00 275 PHE A C 1
ATOM 2195 O O . PHE A 1 275 ? 30.891 23.539 -8.101 1.00 62.00 275 PHE A O 1
ATOM 2202 N N . LEU A 1 276 ? 29.353 23.478 -6.465 1.00 59.16 276 LEU A N 1
ATOM 2203 C CA . LEU A 1 276 ? 29.634 22.118 -6.008 1.00 59.16 276 LEU A CA 1
ATOM 2204 C C . LEU A 1 276 ? 28.318 21.328 -5.965 1.00 59.16 276 LEU A C 1
ATOM 2206 O O . LEU A 1 276 ? 27.371 21.816 -5.343 1.00 59.16 276 LEU A O 1
ATOM 2210 N N . PRO A 1 277 ? 28.229 20.141 -6.600 1.00 55.91 277 PRO A N 1
ATOM 2211 C CA . PRO A 1 277 ? 27.007 19.349 -6.572 1.00 55.91 277 PRO A CA 1
ATOM 2212 C C . PRO A 1 277 ? 26.658 18.942 -5.145 1.00 55.91 277 PRO A C 1
ATOM 2214 O O . PRO A 1 277 ? 27.536 18.614 -4.337 1.00 55.91 277 PRO A O 1
ATOM 2217 N N . VAL A 1 278 ? 25.363 18.956 -4.834 1.00 55.72 278 VAL A N 1
ATOM 2218 C CA . VAL A 1 278 ? 24.879 18.498 -3.528 1.00 55.72 278 VAL A CA 1
ATOM 2219 C C . VAL A 1 278 ? 25.257 17.014 -3.402 1.00 55.72 278 VAL A C 1
ATOM 2221 O O . VAL A 1 278 ? 25.031 16.232 -4.324 1.00 55.72 278 VAL A O 1
ATOM 2224 N N . GLY A 1 279 ? 25.953 16.646 -2.323 1.00 51.53 279 GLY A N 1
ATOM 2225 C CA . GLY A 1 279 ? 26.538 15.307 -2.153 1.00 51.53 279 GLY A CA 1
ATOM 2226 C C . GLY A 1 279 ? 28.028 15.169 -2.467 1.00 51.53 279 GLY A C 1
ATOM 2227 O O . GLY A 1 279 ? 28.592 14.123 -2.152 1.00 51.53 279 GLY A O 1
ATOM 2228 N N . ALA A 1 280 ? 28.705 16.207 -2.982 1.00 46.66 280 ALA A N 1
ATOM 2229 C CA . ALA A 1 280 ? 30.143 16.165 -3.302 1.00 46.66 280 ALA A CA 1
ATOM 2230 C C . ALA A 1 280 ? 31.053 15.771 -2.120 1.00 46.66 280 ALA A C 1
ATOM 2232 O O . ALA A 1 280 ? 32.171 15.307 -2.332 1.00 46.66 280 ALA A O 1
ATOM 2233 N N . PHE A 1 281 ? 30.578 15.945 -0.882 1.00 43.84 281 PHE A N 1
ATOM 2234 C CA . PHE A 1 281 ? 31.356 15.674 0.328 1.00 43.84 281 PHE A CA 1
ATOM 2235 C C . PHE A 1 281 ? 30.790 14.554 1.208 1.00 43.84 281 PHE A C 1
ATOM 2237 O O . PHE A 1 281 ? 31.512 14.102 2.085 1.00 43.84 281 PHE A O 1
ATOM 2244 N N . ASN A 1 282 ? 29.543 14.107 0.992 1.00 49.03 282 ASN A N 1
ATOM 2245 C CA . ASN A 1 282 ? 28.900 12.989 1.697 1.00 49.03 282 ASN A CA 1
ATOM 2246 C C . ASN A 1 282 ? 27.664 12.523 0.906 1.00 49.03 282 ASN A C 1
ATOM 2248 O O . ASN A 1 282 ? 26.701 13.279 0.785 1.00 49.03 282 ASN A O 1
ATOM 2252 N N . SER A 1 283 ? 27.658 11.283 0.406 1.00 55.94 283 SER A N 1
ATOM 2253 C CA . SER A 1 283 ? 26.473 10.698 -0.236 1.00 55.94 283 SER A CA 1
ATOM 2254 C C . SER A 1 283 ? 25.421 10.337 0.817 1.00 55.94 283 SER A C 1
ATOM 2256 O O . SER A 1 283 ? 25.675 9.547 1.726 1.00 55.94 283 SER A O 1
ATOM 2258 N N . ASP A 1 284 ? 24.229 10.926 0.713 1.00 66.19 284 ASP A N 1
ATOM 2259 C CA . ASP A 1 284 ? 23.112 10.585 1.593 1.00 66.19 284 ASP A CA 1
ATOM 2260 C C . ASP A 1 284 ? 22.417 9.304 1.109 1.00 66.19 284 ASP A C 1
ATOM 2262 O O . ASP A 1 284 ? 21.569 9.319 0.214 1.00 66.19 284 ASP A O 1
ATOM 2266 N N . ASN A 1 285 ? 22.787 8.174 1.710 1.00 70.31 285 ASN A N 1
ATOM 2267 C CA . ASN A 1 285 ? 22.135 6.881 1.497 1.00 70.31 285 ASN A CA 1
ATOM 2268 C C . ASN A 1 285 ? 20.938 6.714 2.449 1.00 70.31 285 ASN A C 1
ATOM 2270 O O . ASN A 1 285 ? 20.876 5.764 3.236 1.00 70.31 285 ASN A O 1
ATOM 2274 N N . PHE A 1 286 ? 19.997 7.661 2.407 1.00 84.62 286 PHE A N 1
ATOM 2275 C CA . PHE A 1 286 ? 18.838 7.664 3.292 1.00 84.62 286 PHE A CA 1
ATOM 2276 C C . PHE A 1 286 ? 17.932 6.447 3.054 1.00 84.62 286 PHE A C 1
ATOM 2278 O O . PHE A 1 286 ? 17.520 6.154 1.929 1.00 84.62 286 PHE A O 1
ATOM 2285 N N . LYS A 1 287 ? 17.587 5.750 4.142 1.00 92.12 287 LYS A N 1
ATOM 2286 C CA . LYS A 1 287 ? 16.632 4.635 4.157 1.00 92.12 287 LYS A CA 1
ATOM 2287 C C . LYS A 1 287 ? 15.515 4.949 5.142 1.00 92.12 287 LYS A C 1
ATOM 2289 O O . LYS A 1 287 ? 15.723 4.930 6.359 1.00 92.12 287 LYS A O 1
ATOM 2294 N N . SER A 1 288 ? 14.316 5.183 4.622 1.00 94.00 288 SER A N 1
ATOM 2295 C CA . SER A 1 288 ? 13.119 5.475 5.414 1.00 94.00 288 SER A CA 1
ATOM 2296 C C . SER A 1 288 ? 12.727 4.306 6.322 1.00 94.00 288 SER A C 1
ATOM 2298 O O . SER A 1 288 ? 12.197 4.517 7.415 1.00 94.00 288 SER A O 1
ATOM 2300 N N . LYS A 1 289 ? 13.009 3.065 5.890 1.00 96.44 289 LYS A N 1
ATOM 2301 C CA . LYS A 1 289 ? 12.541 1.816 6.520 1.00 96.44 289 LYS A CA 1
ATOM 2302 C C . LYS A 1 289 ? 11.008 1.747 6.632 1.00 96.44 289 LYS A C 1
ATOM 2304 O O . LYS A 1 289 ? 10.483 1.075 7.511 1.00 96.44 289 LYS A O 1
ATOM 2309 N N . GLY A 1 290 ? 10.284 2.459 5.766 1.00 95.81 290 GLY A N 1
ATOM 2310 C CA . GLY A 1 290 ? 8.822 2.549 5.809 1.00 95.81 290 GLY A CA 1
ATOM 2311 C C . GLY A 1 290 ? 8.267 3.606 6.761 1.00 95.81 290 GLY A C 1
ATOM 2312 O O . GLY A 1 290 ? 7.051 3.682 6.916 1.00 95.81 290 GLY A O 1
ATOM 2313 N N . ARG A 1 291 ? 9.108 4.454 7.369 1.00 96.75 291 ARG A N 1
ATOM 2314 C CA . ARG A 1 291 ? 8.658 5.614 8.157 1.00 96.75 291 ARG A CA 1
ATOM 2315 C C . ARG A 1 291 ? 8.333 6.797 7.240 1.00 96.75 291 ARG A C 1
ATOM 2317 O O . ARG A 1 291 ? 9.166 7.197 6.431 1.00 96.75 291 ARG A O 1
ATOM 2324 N N . GLY A 1 292 ? 7.134 7.362 7.374 1.00 95.56 292 GLY A N 1
ATOM 2325 C CA . GLY A 1 292 ? 6.661 8.491 6.565 1.00 95.56 292 GLY A CA 1
ATOM 2326 C C . GLY A 1 292 ? 5.169 8.769 6.758 1.00 95.56 292 GLY A C 1
ATOM 2327 O O . GLY A 1 292 ? 4.506 8.074 7.528 1.00 95.56 292 GLY A O 1
ATOM 2328 N N . PHE A 1 293 ? 4.631 9.774 6.057 1.00 98.00 293 PHE A N 1
ATOM 2329 C CA . PHE A 1 293 ? 3.191 10.069 6.049 1.00 98.00 293 PHE A CA 1
ATOM 2330 C C . PHE A 1 293 ? 2.455 9.060 5.160 1.00 98.00 293 PHE A C 1
ATOM 2332 O O . PHE A 1 293 ? 2.091 9.354 4.026 1.00 98.00 293 PHE A O 1
ATOM 2339 N N . ASN A 1 294 ? 2.313 7.825 5.642 1.00 98.56 294 ASN A N 1
ATOM 2340 C CA . ASN A 1 294 ? 1.854 6.707 4.817 1.00 98.56 294 ASN A CA 1
ATOM 2341 C C . ASN A 1 294 ? 0.337 6.477 4.850 1.00 98.56 294 ASN A C 1
ATOM 2343 O O . ASN A 1 294 ? -0.165 5.657 4.075 1.00 98.56 294 ASN A O 1
ATOM 2347 N N . TRP A 1 295 ? -0.379 7.141 5.753 1.00 98.81 295 TRP A N 1
ATOM 2348 C CA . TRP A 1 295 ? -1.799 6.918 6.009 1.00 98.81 295 TRP A CA 1
ATOM 2349 C C . TRP A 1 295 ? -2.577 8.217 5.877 1.00 98.81 295 TRP A C 1
ATOM 2351 O O . TRP A 1 295 ? -2.057 9.295 6.181 1.00 98.81 295 TRP A O 1
ATOM 2361 N N . ALA A 1 296 ? -3.826 8.098 5.434 1.00 98.69 296 ALA A N 1
ATOM 2362 C CA . ALA A 1 296 ? -4.732 9.222 5.367 1.00 98.69 296 ALA A CA 1
ATOM 2363 C C . ALA A 1 296 ? -6.183 8.827 5.627 1.00 98.69 296 ALA A C 1
ATOM 2365 O O . ALA A 1 296 ? -6.617 7.720 5.301 1.00 98.69 296 ALA A O 1
ATOM 2366 N N . ASN A 1 297 ? -6.928 9.782 6.171 1.00 98.75 297 ASN A N 1
ATOM 2367 C CA . ASN A 1 297 ? -8.377 9.721 6.297 1.00 98.75 297 ASN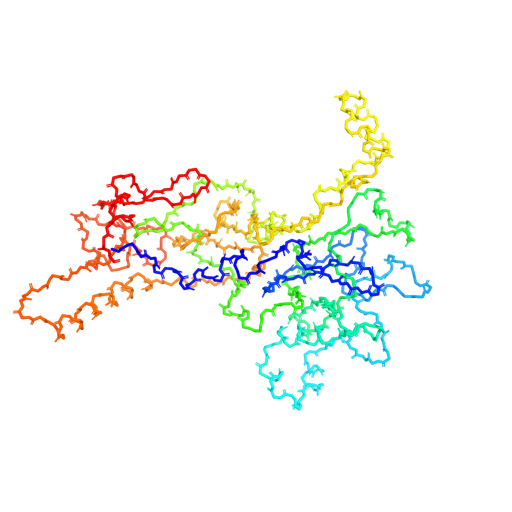 A CA 1
ATOM 2368 C C . ASN A 1 297 ? -8.987 10.706 5.301 1.00 98.75 297 ASN A C 1
ATOM 2370 O O . ASN A 1 297 ? -8.663 11.890 5.339 1.00 98.75 297 ASN A O 1
ATOM 2374 N N . PHE A 1 298 ? -9.846 10.225 4.410 1.00 98.69 298 PHE A N 1
ATOM 2375 C CA . PHE A 1 298 ? -10.560 11.057 3.447 1.00 98.69 298 PHE A CA 1
ATOM 2376 C C . PHE A 1 298 ? -11.979 11.327 3.946 1.00 98.69 298 PHE A C 1
ATOM 2378 O O . PHE A 1 298 ? -12.747 10.381 4.104 1.00 98.69 298 PHE A O 1
ATOM 2385 N N . ASP A 1 299 ? -12.326 12.592 4.181 1.00 98.31 299 ASP A N 1
ATOM 2386 C CA . ASP A 1 299 ? -13.698 13.035 4.442 1.00 98.31 299 ASP A CA 1
ATOM 2387 C C . ASP A 1 299 ? -14.385 13.326 3.104 1.00 98.31 299 ASP A C 1
ATOM 2389 O O . ASP A 1 299 ? -14.104 14.333 2.448 1.00 98.31 299 ASP A O 1
ATOM 2393 N N . SER A 1 300 ? -15.290 12.432 2.708 1.00 96.88 300 SER A N 1
ATOM 2394 C CA . SER A 1 300 ? -16.013 12.509 1.434 1.00 96.88 300 SER A CA 1
ATOM 2395 C C . SER A 1 300 ? -17.108 13.578 1.397 1.00 96.88 300 SER A C 1
ATOM 2397 O O . SER A 1 300 ? -17.611 13.895 0.323 1.00 96.88 300 SER A O 1
ATOM 2399 N N . VAL A 1 301 ? -17.485 14.141 2.550 1.00 97.19 301 VAL A N 1
ATOM 2400 C CA . VAL A 1 301 ? -18.488 15.211 2.645 1.00 97.19 301 VAL A CA 1
ATOM 2401 C C . VAL A 1 301 ? -17.807 16.573 2.579 1.00 97.19 301 VAL A C 1
ATOM 2403 O O . VAL A 1 301 ? -18.292 17.478 1.901 1.00 97.19 301 VAL A O 1
ATOM 2406 N N . LYS A 1 302 ? -16.675 16.725 3.274 1.00 97.12 302 LYS A N 1
ATOM 2407 C CA . LYS A 1 302 ? -15.907 17.978 3.296 1.00 97.12 302 LYS A CA 1
ATOM 2408 C C . LYS A 1 302 ? -14.866 18.084 2.185 1.00 97.12 302 LYS A C 1
ATOM 2410 O O . LYS A 1 302 ? -14.319 19.168 2.009 1.00 97.12 302 LYS A O 1
ATOM 2415 N N . ASN A 1 303 ? -14.595 16.998 1.456 1.00 97.69 303 ASN A N 1
ATOM 2416 C CA . ASN A 1 303 ? -13.538 16.912 0.444 1.00 97.69 303 ASN A CA 1
ATOM 2417 C C . ASN A 1 303 ? -12.154 17.255 1.022 1.00 97.69 303 ASN A C 1
ATOM 2419 O O . ASN A 1 303 ? -11.382 18.036 0.462 1.00 97.69 303 ASN A O 1
ATOM 2423 N N . LYS A 1 304 ? -11.852 16.674 2.189 1.00 98.25 304 LYS A N 1
ATOM 2424 C CA . LYS A 1 304 ? -10.590 16.879 2.914 1.00 98.25 304 LYS A CA 1
ATOM 2425 C C . LYS A 1 304 ? -9.838 15.574 3.081 1.00 98.25 304 LYS A C 1
ATOM 2427 O O . LYS A 1 304 ? -10.427 14.533 3.361 1.00 98.25 304 LYS A O 1
ATOM 2432 N N . CYS A 1 305 ? -8.522 15.642 2.954 1.00 98.44 305 CYS A N 1
ATOM 2433 C CA . CYS A 1 305 ? -7.616 14.537 3.210 1.00 98.44 305 CYS A CA 1
ATOM 2434 C C . CYS A 1 305 ? -6.755 14.872 4.430 1.00 98.44 305 CYS A C 1
ATOM 2436 O O . CYS A 1 305 ? -6.091 15.905 4.479 1.00 98.44 305 CYS A O 1
ATOM 2438 N N . TYR A 1 306 ? -6.768 13.996 5.427 1.00 98.62 306 TYR A N 1
ATOM 2439 C CA . TYR A 1 306 ? -6.007 14.148 6.661 1.00 98.62 306 TYR A CA 1
ATOM 2440 C C . TYR A 1 306 ? -4.860 13.148 6.646 1.00 98.62 306 TYR A C 1
ATOM 2442 O O . TYR A 1 306 ? -5.080 11.966 6.911 1.00 98.62 306 TYR A O 1
ATOM 2450 N N . ILE A 1 307 ? -3.650 13.598 6.309 1.00 98.38 307 ILE A N 1
ATOM 2451 C CA . ILE A 1 307 ? -2.462 12.736 6.248 1.00 98.38 307 ILE A CA 1
ATOM 2452 C C . ILE A 1 307 ? -1.710 12.751 7.582 1.00 98.38 307 ILE A C 1
ATOM 2454 O O . ILE A 1 307 ? -1.595 13.788 8.241 1.00 98.38 307 ILE A O 1
ATOM 2458 N N . PHE A 1 308 ? -1.149 11.609 7.974 1.00 98.25 308 PHE A N 1
ATOM 2459 C CA . PHE A 1 308 ? -0.389 11.476 9.219 1.00 98.25 308 PHE A CA 1
ATOM 2460 C C . PHE A 1 308 ? 0.708 10.411 9.110 1.00 98.25 308 PHE A C 1
ATOM 2462 O O . PHE A 1 308 ? 0.709 9.569 8.210 1.00 98.25 308 PHE A O 1
ATOM 2469 N N . ASN A 1 309 ? 1.683 10.481 10.018 1.00 97.00 309 ASN A N 1
ATOM 2470 C CA . ASN A 1 309 ? 2.901 9.663 10.014 1.00 97.00 309 ASN A CA 1
ATOM 2471 C C . ASN A 1 309 ? 2.997 8.660 11.175 1.00 97.00 309 ASN A C 1
ATOM 2473 O O . ASN A 1 309 ? 3.957 7.892 11.234 1.00 97.00 309 ASN A O 1
ATOM 2477 N N . THR A 1 310 ? 2.020 8.643 12.080 1.00 96.75 310 THR A N 1
ATOM 2478 C CA . THR A 1 310 ? 1.932 7.658 13.164 1.00 96.75 310 THR A CA 1
ATOM 2479 C C . THR A 1 310 ? 1.064 6.490 12.721 1.00 96.75 310 THR A C 1
ATOM 2481 O O . THR A 1 310 ? -0.028 6.693 12.193 1.00 96.75 310 THR A O 1
ATOM 2484 N N . LYS A 1 311 ? 1.521 5.253 12.940 1.00 97.12 311 LYS A N 1
ATOM 2485 C CA . LYS A 1 311 ? 0.734 4.081 12.546 1.00 97.12 311 LYS A CA 1
ATOM 2486 C C . LYS A 1 311 ? -0.615 4.041 13.282 1.00 97.12 311 LYS A C 1
ATOM 2488 O O . LYS A 1 311 ? -0.647 4.213 14.504 1.00 97.12 311 LYS A O 1
ATOM 2493 N N . PRO A 1 312 ? -1.720 3.767 12.578 1.00 98.12 312 PRO A N 1
ATOM 2494 C CA . PRO A 1 312 ? -3.018 3.631 13.211 1.00 98.12 312 PRO A CA 1
ATOM 2495 C C . PRO A 1 312 ? -3.128 2.292 13.937 1.00 98.12 312 PRO A C 1
ATOM 2497 O O . PRO A 1 312 ? -2.523 1.294 13.537 1.00 98.12 312 PRO A O 1
ATOM 2500 N N . THR A 1 313 ? -3.914 2.258 15.010 1.00 98.19 313 THR A N 1
ATOM 2501 C CA . THR A 1 313 ? -4.055 1.059 15.858 1.00 98.19 313 THR A CA 1
ATOM 2502 C C . THR A 1 313 ? -5.488 0.554 15.970 1.00 98.19 313 THR A C 1
ATOM 2504 O O . THR A 1 313 ? -5.700 -0.509 16.553 1.00 98.19 313 THR A O 1
ATOM 2507 N N . CYS A 1 314 ? -6.450 1.261 15.378 1.00 98.38 314 CYS A N 1
ATOM 2508 C CA . CYS A 1 314 ? -7.851 0.865 15.262 1.00 98.38 314 CYS A CA 1
ATOM 2509 C C . CYS A 1 314 ? -8.550 1.661 14.144 1.00 98.38 314 CYS A C 1
ATOM 2511 O O . CYS A 1 314 ? -7.932 2.518 13.498 1.00 98.38 314 CYS A O 1
ATOM 2513 N N . LEU A 1 315 ? -9.837 1.377 13.929 1.00 98.44 315 LEU A N 1
ATOM 2514 C CA . LEU A 1 315 ? -10.716 2.147 13.050 1.00 98.44 315 LEU A CA 1
ATOM 2515 C C . LEU A 1 315 ? -11.884 2.746 13.833 1.00 98.44 315 LEU A C 1
ATOM 2517 O O . LEU A 1 315 ? -12.509 2.068 14.651 1.00 98.44 315 LEU A O 1
ATOM 2521 N N . ILE A 1 316 ? -12.220 3.989 13.509 1.00 98.38 316 ILE A N 1
ATOM 2522 C CA . ILE A 1 316 ? -13.458 4.644 13.921 1.00 98.38 316 ILE A CA 1
ATOM 2523 C C . ILE A 1 316 ? -14.484 4.402 12.816 1.00 98.38 316 ILE A C 1
ATOM 2525 O O . ILE A 1 316 ? -14.193 4.657 11.645 1.00 98.38 316 ILE A O 1
ATOM 2529 N N . ASN A 1 317 ? -15.669 3.907 13.176 1.00 98.06 317 ASN A N 1
ATOM 2530 C CA . ASN A 1 317 ? -16.772 3.763 12.229 1.00 98.06 317 ASN A CA 1
ATOM 2531 C C . ASN A 1 317 ? -17.431 5.122 12.001 1.00 98.06 317 ASN A C 1
ATOM 2533 O O . ASN A 1 317 ? -18.095 5.652 12.892 1.00 98.06 317 ASN A O 1
ATOM 2537 N N . ASP A 1 318 ? -17.241 5.658 10.803 1.00 97.62 318 ASP A N 1
ATOM 2538 C CA . ASP A 1 318 ? -17.780 6.946 10.399 1.00 97.62 318 ASP A CA 1
ATOM 2539 C C . ASP A 1 318 ? -18.180 6.878 8.924 1.00 97.62 318 ASP A C 1
ATOM 2541 O O . ASP A 1 318 ? -17.333 6.730 8.040 1.00 97.62 318 ASP A O 1
ATOM 2545 N N . LYS A 1 319 ? -19.485 6.979 8.658 1.00 96.50 319 LYS A N 1
ATOM 2546 C CA . LYS A 1 319 ? -20.072 6.876 7.312 1.00 96.50 319 LYS A CA 1
ATOM 2547 C C . LYS A 1 319 ? -19.533 7.903 6.308 1.00 96.50 319 LYS A C 1
ATOM 2549 O O . LYS A 1 319 ? -19.649 7.685 5.106 1.00 96.50 319 LYS A O 1
ATOM 2554 N N . ASN A 1 320 ? -18.961 9.013 6.781 1.00 97.69 320 ASN A N 1
ATOM 2555 C CA . ASN A 1 320 ? -18.455 10.077 5.913 1.00 97.69 320 ASN A CA 1
ATOM 2556 C C . ASN A 1 320 ? -17.022 9.816 5.429 1.00 97.69 320 ASN A C 1
ATOM 2558 O O . ASN A 1 320 ? -16.551 10.515 4.527 1.00 97.69 320 ASN A O 1
ATOM 2562 N N . PHE A 1 321 ? -16.324 8.837 6.012 1.00 98.44 321 PHE A N 1
ATOM 2563 C CA . PHE A 1 321 ? -14.890 8.669 5.819 1.00 98.44 321 PHE A CA 1
ATOM 2564 C C . PHE A 1 321 ? -14.499 7.418 5.036 1.00 98.44 321 PHE A C 1
ATOM 2566 O O . PHE A 1 321 ? -15.168 6.379 5.061 1.00 98.44 321 PHE A O 1
ATOM 2573 N N . ILE A 1 322 ? -13.353 7.541 4.365 1.00 98.75 322 ILE A N 1
ATOM 2574 C CA . ILE A 1 322 ? -12.624 6.436 3.753 1.00 98.75 322 ILE A CA 1
ATOM 2575 C C . ILE A 1 322 ? -11.174 6.463 4.250 1.00 98.75 322 ILE A C 1
ATOM 2577 O O . ILE A 1 322 ? -10.467 7.457 4.078 1.00 98.75 322 ILE A O 1
ATOM 2581 N N . ALA A 1 323 ? -10.705 5.362 4.832 1.00 98.75 323 ALA A N 1
ATOM 2582 C CA . ALA A 1 323 ? -9.320 5.199 5.255 1.00 98.75 323 ALA A CA 1
ATOM 2583 C C . ALA A 1 323 ? -8.476 4.645 4.093 1.00 98.75 323 ALA A C 1
ATOM 2585 O O . ALA A 1 323 ? -8.802 3.604 3.513 1.00 98.75 323 ALA A O 1
ATOM 2586 N N . THR A 1 324 ? -7.383 5.332 3.759 1.00 98.81 324 THR A N 1
ATOM 2587 C CA . THR A 1 324 ? -6.492 5.002 2.634 1.00 98.81 324 THR A CA 1
ATOM 2588 C C . THR A 1 324 ? -5.026 5.032 3.063 1.00 98.81 324 THR A C 1
ATOM 2590 O O . THR A 1 324 ? -4.644 5.695 4.029 1.00 98.81 324 THR A O 1
ATOM 2593 N N . THR A 1 325 ? -4.169 4.312 2.343 1.00 98.81 325 THR A N 1
ATOM 2594 C CA . TH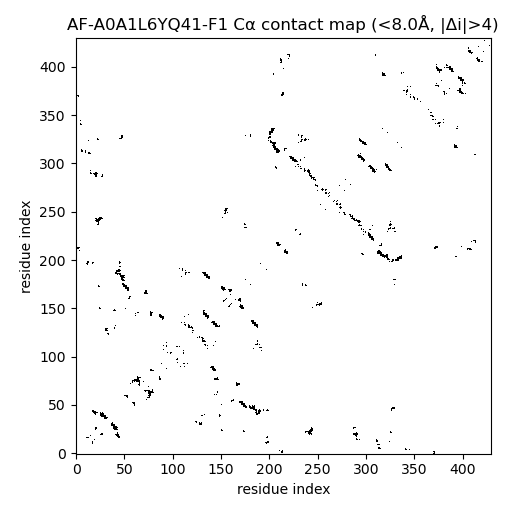R A 1 325 ? -2.715 4.348 2.550 1.00 98.81 325 THR A CA 1
ATOM 2595 C C . THR A 1 325 ? -1.980 4.567 1.240 1.00 98.81 325 THR A C 1
ATOM 2597 O O . THR A 1 325 ? -2.504 4.286 0.163 1.00 98.81 325 THR A O 1
ATOM 2600 N N . ALA A 1 326 ? -0.716 4.971 1.326 1.00 98.62 326 ALA A N 1
ATOM 2601 C CA . ALA A 1 326 ? 0.158 5.114 0.167 1.00 98.62 326 ALA A CA 1
ATOM 2602 C C . ALA A 1 326 ? 0.320 3.813 -0.649 1.00 98.62 326 ALA A C 1
ATOM 2604 O O . ALA A 1 326 ? 0.534 3.869 -1.860 1.00 98.62 326 ALA A O 1
ATOM 2605 N N . LEU A 1 327 ? 0.163 2.641 -0.018 1.00 98.75 327 LEU A N 1
ATOM 2606 C CA . LEU A 1 327 ? 0.203 1.335 -0.690 1.00 98.75 327 LEU A CA 1
ATOM 2607 C C . LEU A 1 327 ? -1.122 0.965 -1.370 1.00 98.75 327 LEU A C 1
ATOM 2609 O O . LEU A 1 327 ? -1.101 0.217 -2.340 1.00 98.75 327 LEU A O 1
ATOM 2613 N N . SER A 1 328 ? -2.252 1.480 -0.877 1.00 98.75 328 SER A N 1
ATOM 2614 C CA . SER A 1 328 ? -3.604 1.057 -1.273 1.00 98.75 328 SER A CA 1
ATOM 2615 C C . SER A 1 328 ? -3.955 1.442 -2.714 1.00 98.75 328 SER A C 1
ATOM 2617 O O . SER A 1 328 ? -3.419 2.412 -3.258 1.00 98.75 328 SER A O 1
ATOM 2619 N N . HIS A 1 329 ? -4.880 0.694 -3.318 1.00 98.75 329 HIS A N 1
ATOM 2620 C CA . HIS A 1 329 ? -5.429 0.945 -4.647 1.00 98.75 329 HIS A CA 1
ATOM 2621 C C . HIS A 1 329 ? -6.071 2.336 -4.700 1.00 98.75 329 HIS A C 1
ATOM 2623 O O . HIS A 1 329 ? -6.770 2.709 -3.759 1.00 98.75 329 HIS A O 1
ATOM 2629 N N . PRO A 1 330 ? -5.942 3.098 -5.799 1.00 98.06 330 PRO A N 1
ATOM 2630 C CA . PRO A 1 330 ? -6.492 4.454 -5.868 1.00 98.06 330 PRO A CA 1
ATOM 2631 C C . PRO A 1 330 ? -8.021 4.583 -5.754 1.00 98.06 330 PRO A C 1
ATOM 2633 O O . PRO A 1 330 ? -8.507 5.706 -5.713 1.00 98.06 330 PRO A O 1
ATOM 2636 N N . GLN A 1 331 ? -8.784 3.480 -5.779 1.00 97.50 331 GLN A N 1
ATOM 2637 C CA . GLN A 1 331 ? -10.235 3.486 -6.042 1.00 97.50 331 GLN A CA 1
ATOM 2638 C C . GLN A 1 331 ? -11.008 2.348 -5.369 1.00 97.50 331 GLN A C 1
ATOM 2640 O O . GLN A 1 331 ? -12.143 2.569 -4.969 1.00 97.50 331 GLN A O 1
ATOM 2645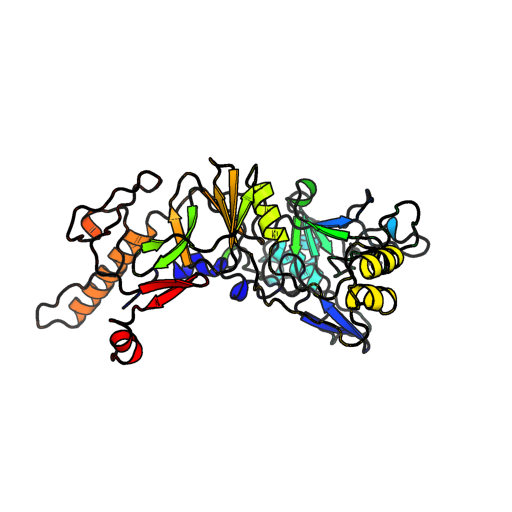 N N . GLU A 1 332 ? -10.452 1.135 -5.246 1.00 98.06 332 GLU A N 1
ATOM 2646 C CA . GLU A 1 332 ? -11.177 0.024 -4.615 1.00 98.06 332 GLU A CA 1
ATOM 2647 C C . GLU A 1 332 ? -11.543 0.376 -3.164 1.00 98.06 332 GLU A C 1
ATOM 2649 O O . GLU A 1 332 ? -10.661 0.698 -2.366 1.00 98.06 332 GLU A O 1
ATOM 2654 N N . VAL A 1 333 ? -12.827 0.292 -2.811 1.00 98.25 333 VAL A N 1
ATOM 2655 C CA . VAL A 1 333 ? -13.323 0.539 -1.449 1.00 98.25 333 VAL A CA 1
ATOM 2656 C C . VAL A 1 333 ? -14.082 -0.682 -0.957 1.00 98.25 333 VAL A C 1
ATOM 2658 O O . VAL A 1 333 ? -15.032 -1.130 -1.597 1.00 98.25 333 VAL A O 1
ATOM 2661 N N . ASP A 1 334 ? -13.689 -1.188 0.205 1.00 97.62 334 ASP A N 1
ATOM 2662 C CA . ASP A 1 334 ? -14.491 -2.117 0.986 1.00 97.62 334 ASP A CA 1
ATOM 2663 C C . ASP A 1 334 ? -15.376 -1.331 1.955 1.00 97.62 334 ASP A C 1
ATOM 2665 O O . ASP A 1 334 ? -14.865 -0.586 2.786 1.00 97.62 334 ASP A O 1
ATOM 2669 N N . ARG A 1 335 ? -16.700 -1.442 1.820 1.00 96.00 335 ARG A N 1
ATOM 2670 C CA . ARG A 1 335 ? -17.660 -0.710 2.664 1.00 96.00 335 ARG A CA 1
ATOM 2671 C C . ARG A 1 335 ? -18.092 -1.507 3.896 1.00 96.00 335 ARG A C 1
ATOM 2673 O O . ARG A 1 335 ? -18.825 -0.965 4.725 1.00 96.00 335 ARG A O 1
ATOM 2680 N N . GLU A 1 336 ? -17.684 -2.770 4.006 1.00 95.44 336 GLU A N 1
ATOM 2681 C CA . GLU A 1 336 ? -18.061 -3.638 5.115 1.00 95.44 336 GLU A CA 1
ATOM 2682 C C . GLU A 1 336 ? -17.163 -3.368 6.330 1.00 95.44 336 GLU A C 1
ATOM 2684 O O . GLU A 1 336 ? -16.028 -3.835 6.430 1.00 95.44 336 GLU A O 1
ATOM 2689 N N . PHE A 1 337 ? -17.674 -2.575 7.275 1.00 96.44 337 PHE A N 1
ATOM 2690 C CA . PHE A 1 337 ? -17.007 -2.366 8.557 1.00 96.44 337 PHE A CA 1
ATOM 2691 C C . PHE A 1 337 ? -17.170 -3.620 9.436 1.00 96.44 337 PHE A C 1
ATOM 2693 O O . PHE A 1 337 ? -18.283 -4.144 9.524 1.00 96.44 337 PHE A O 1
ATOM 2700 N N . PRO A 1 338 ? -16.127 -4.092 10.151 1.00 95.75 338 PRO A N 1
ATOM 2701 C CA . PRO A 1 338 ? -16.224 -5.272 11.013 1.00 95.75 338 PRO A CA 1
ATOM 2702 C C . PRO A 1 338 ? -17.017 -4.972 12.301 1.00 95.75 338 PRO A C 1
ATOM 2704 O O . PRO A 1 338 ? -16.454 -4.833 13.386 1.00 95.75 338 PRO A O 1
ATOM 2707 N N . CYS A 1 339 ? -18.345 -4.862 12.190 1.00 94.69 339 CYS A N 1
ATOM 2708 C CA . CYS A 1 339 ? -19.236 -4.453 13.280 1.00 94.69 339 CYS A CA 1
ATOM 2709 C C . CYS A 1 339 ? -19.189 -5.375 14.507 1.00 94.69 339 CYS A C 1
ATOM 2711 O O . CYS A 1 339 ? -19.437 -4.919 15.621 1.00 94.69 339 CYS A O 1
ATOM 2713 N N . SER A 1 340 ? -18.887 -6.663 14.321 1.00 95.00 340 SER A N 1
ATOM 2714 C CA . SER A 1 340 ? -18.882 -7.648 15.406 1.00 95.00 340 SER A CA 1
ATOM 2715 C C . SER A 1 340 ? -17.610 -7.624 16.256 1.00 95.00 340 SER A C 1
ATOM 2717 O O . SER A 1 340 ? -17.612 -8.218 17.328 1.00 95.00 340 SER A O 1
ATOM 2719 N N . ILE A 1 341 ? -16.553 -6.906 15.844 1.00 95.62 341 ILE A N 1
ATOM 2720 C CA . ILE A 1 341 ? -15.214 -6.994 16.455 1.00 95.62 341 ILE A CA 1
ATOM 2721 C C . ILE A 1 341 ? -15.214 -6.807 17.978 1.00 95.62 341 ILE A C 1
ATOM 2723 O O . ILE A 1 341 ? -14.506 -7.511 18.695 1.00 95.62 341 ILE A O 1
ATOM 2727 N N . TYR A 1 342 ? -16.024 -5.876 18.481 1.00 94.50 342 TYR A N 1
ATOM 2728 C CA . TYR A 1 342 ? -16.104 -5.588 19.909 1.00 94.50 342 TYR A CA 1
ATOM 2729 C C . TYR A 1 342 ? -16.917 -6.637 20.660 1.00 94.50 342 TYR A C 1
ATOM 2731 O O . TYR A 1 342 ? -16.463 -7.155 21.679 1.00 94.50 342 TYR A O 1
ATOM 2739 N N . LYS A 1 343 ? -18.093 -6.986 20.129 1.00 92.94 343 LYS A N 1
ATOM 2740 C CA . LYS A 1 343 ? -18.972 -8.002 20.707 1.00 92.94 343 LYS A CA 1
ATOM 2741 C C . LYS A 1 343 ? -18.276 -9.361 20.780 1.00 92.94 343 LYS A C 1
ATOM 2743 O O . LYS A 1 343 ? -18.294 -9.997 21.830 1.00 92.94 343 LYS A O 1
ATOM 2748 N N . ASP A 1 344 ? -17.620 -9.766 19.697 1.00 93.12 344 ASP A N 1
ATOM 2749 C CA . ASP A 1 344 ? -16.915 -11.042 19.603 1.00 93.12 344 ASP A CA 1
ATOM 2750 C C . ASP A 1 344 ? -15.792 -11.130 20.642 1.00 93.12 344 ASP A C 1
ATOM 2752 O O . ASP A 1 344 ? -15.636 -12.160 21.298 1.00 93.12 344 ASP A O 1
ATOM 2756 N N . GLU A 1 345 ? -15.037 -10.046 20.850 1.00 92.12 345 GLU A N 1
ATOM 2757 C CA . GLU A 1 345 ? -13.968 -10.014 21.850 1.00 92.12 345 GLU A CA 1
ATOM 2758 C C . GLU A 1 345 ? -14.522 -10.045 23.285 1.00 92.12 345 GLU A C 1
ATOM 2760 O O . GLU A 1 345 ? -14.008 -10.793 24.121 1.00 92.12 345 GLU A O 1
ATOM 2765 N N . ILE A 1 346 ? -15.603 -9.301 23.566 1.00 89.31 346 ILE A N 1
ATOM 2766 C CA . ILE A 1 346 ? -16.292 -9.326 24.868 1.00 89.31 346 ILE A CA 1
ATOM 2767 C C . ILE A 1 346 ? -16.784 -10.742 25.180 1.00 89.31 346 ILE A C 1
ATOM 2769 O O . ILE A 1 346 ? -16.466 -11.298 26.234 1.00 89.31 346 ILE A O 1
ATOM 2773 N N . GLU A 1 347 ? -17.508 -11.366 24.250 1.00 89.81 347 GLU A N 1
ATOM 2774 C CA . GLU A 1 347 ? -18.007 -12.729 24.419 1.00 89.81 347 GLU A CA 1
ATOM 2775 C C . GLU A 1 347 ? -16.880 -13.752 24.566 1.00 89.81 347 GLU A C 1
ATOM 2777 O O . GLU A 1 347 ? -16.997 -14.695 25.356 1.00 89.81 347 GLU A O 1
ATOM 2782 N N . ARG A 1 348 ? -15.790 -13.600 23.806 1.00 89.19 348 ARG A N 1
ATOM 2783 C CA . ARG A 1 348 ? -14.650 -14.519 23.850 1.00 89.19 348 ARG A CA 1
ATOM 2784 C C . ARG A 1 348 ? -13.956 -14.477 25.204 1.00 89.19 348 ARG A C 1
ATOM 2786 O O . ARG A 1 348 ? -13.658 -15.541 25.748 1.00 89.19 348 ARG A O 1
ATOM 2793 N N . GLU A 1 349 ? -13.711 -13.291 25.757 1.00 86.00 349 GLU A N 1
ATOM 2794 C CA . GLU A 1 349 ? -13.072 -13.160 27.071 1.00 86.00 349 GLU A CA 1
ATOM 2795 C C . GLU A 1 349 ? -13.987 -13.662 28.198 1.00 86.00 349 GLU A C 1
ATOM 2797 O O . GLU A 1 349 ? -13.514 -14.395 29.069 1.00 86.00 349 GLU A O 1
ATOM 2802 N N . ILE A 1 350 ? -15.301 -13.402 28.130 1.00 85.44 350 ILE A N 1
ATOM 2803 C CA . ILE A 1 350 ? -16.273 -13.982 29.075 1.00 85.44 350 ILE A CA 1
ATOM 2804 C C . ILE A 1 350 ? -16.239 -15.517 29.003 1.00 85.44 350 ILE A C 1
ATOM 2806 O O . ILE A 1 350 ? -16.063 -16.178 30.025 1.00 85.44 350 ILE A O 1
ATOM 2810 N N . LYS A 1 351 ? -16.329 -16.107 27.800 1.00 85.38 351 LYS A N 1
ATOM 2811 C CA . LYS A 1 351 ? -16.289 -17.572 27.605 1.00 85.38 351 LYS A CA 1
ATOM 2812 C C . LYS A 1 351 ? -14.977 -18.186 28.098 1.00 85.38 351 LYS A C 1
ATOM 2814 O O . LYS A 1 351 ? -14.991 -19.276 28.672 1.00 85.38 351 LYS A O 1
ATOM 2819 N N . LYS A 1 352 ? -13.844 -17.516 27.874 1.00 81.69 352 LYS A N 1
ATOM 2820 C CA . LYS A 1 352 ? -12.521 -17.962 28.334 1.00 81.69 352 LYS A CA 1
ATOM 2821 C C . LYS A 1 352 ? -12.442 -17.986 29.859 1.00 81.69 352 LYS A C 1
ATOM 2823 O O . LYS A 1 352 ? -11.978 -18.977 30.417 1.00 81.69 352 LYS A O 1
ATOM 2828 N N . GLN A 1 353 ? -12.948 -16.950 30.523 1.00 75.06 353 GLN A N 1
ATOM 2829 C CA . GLN A 1 353 ? -13.030 -16.922 31.982 1.00 75.06 353 GLN A CA 1
ATOM 2830 C C . GLN A 1 353 ? -13.980 -17.997 32.508 1.00 75.06 353 GLN A C 1
ATOM 2832 O O . GLN A 1 353 ? -13.586 -18.751 33.385 1.00 75.06 353 GLN A O 1
ATOM 2837 N N . SER A 1 354 ? -15.173 -18.165 31.926 1.00 72.44 354 SER A N 1
ATOM 2838 C CA . SER A 1 354 ? -16.112 -19.222 32.336 1.00 72.44 354 SER A CA 1
ATOM 2839 C C . SER A 1 354 ? -15.537 -20.632 32.205 1.00 72.44 354 SER A C 1
ATOM 2841 O O . SER A 1 354 ? -15.746 -21.462 33.084 1.00 72.44 354 SER A O 1
ATOM 2843 N N . ARG A 1 355 ? -14.774 -20.912 31.141 1.00 68.56 355 ARG A N 1
ATOM 2844 C CA . ARG A 1 355 ? -14.083 -22.202 30.986 1.00 68.56 355 ARG A CA 1
ATOM 2845 C C . ARG A 1 355 ? -13.001 -22.407 32.041 1.00 68.56 355 ARG A C 1
ATOM 2847 O O . ARG A 1 355 ? -12.921 -23.496 32.594 1.00 68.56 355 ARG A O 1
ATOM 2854 N N . ASN A 1 356 ? -12.206 -21.378 32.326 1.00 61.56 356 ASN A N 1
ATOM 2855 C CA . ASN A 1 356 ? -11.181 -21.449 33.365 1.00 61.56 356 ASN A CA 1
ATOM 2856 C C . ASN A 1 356 ? -11.806 -21.605 34.762 1.00 61.56 356 ASN A C 1
ATOM 2858 O O . ASN A 1 356 ? -11.321 -22.408 35.546 1.00 61.56 356 ASN A O 1
ATOM 2862 N N . MET A 1 357 ? -12.923 -20.928 35.046 1.00 59.06 357 MET A N 1
ATOM 2863 C CA . MET A 1 357 ? -13.658 -21.075 36.309 1.00 59.06 357 MET A CA 1
ATOM 2864 C C . MET A 1 357 ? -14.188 -22.506 36.492 1.00 59.06 357 MET A C 1
ATOM 2866 O O . MET A 1 357 ? -13.953 -23.108 37.534 1.00 59.06 357 MET A O 1
ATOM 2870 N 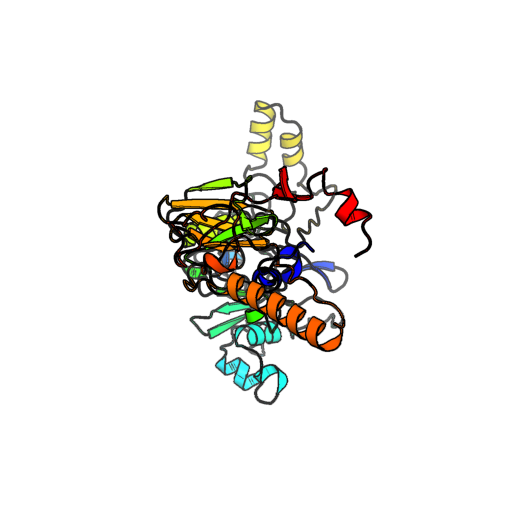N . ASN A 1 358 ? -14.781 -23.110 35.454 1.00 55.84 358 ASN A N 1
ATOM 2871 C CA . ASN A 1 358 ? -15.271 -24.498 35.506 1.00 55.84 358 ASN A CA 1
ATOM 2872 C C . ASN A 1 358 ? -14.167 -25.550 35.747 1.00 55.84 358 ASN A C 1
ATOM 2874 O O . ASN A 1 358 ? -14.482 -26.678 36.118 1.00 55.84 358 ASN A O 1
ATOM 2878 N N . LEU A 1 359 ? -12.895 -25.212 35.506 1.00 53.44 359 LEU A N 1
ATOM 2879 C CA . LEU A 1 359 ? -11.739 -26.087 35.734 1.00 53.44 359 LEU A CA 1
ATOM 2880 C C . LEU A 1 359 ? -11.118 -25.921 37.134 1.00 53.44 359 LEU A C 1
ATOM 2882 O O . LEU A 1 359 ? -10.386 -26.816 37.552 1.00 53.44 359 LEU A O 1
ATOM 2886 N N . TYR A 1 360 ? -11.393 -24.818 37.848 1.00 52.34 360 TYR A N 1
ATOM 2887 C CA . TYR A 1 360 ? -10.641 -24.431 39.053 1.00 52.34 360 TYR A CA 1
ATOM 2888 C C . TYR A 1 360 ? -11.467 -23.926 40.260 1.00 52.34 360 TYR A C 1
ATOM 2890 O O . TYR A 1 360 ? -10.876 -23.750 41.323 1.00 52.34 360 TYR A O 1
ATOM 2898 N N . SER A 1 361 ? -12.787 -23.699 40.184 1.00 47.41 361 SER A N 1
ATOM 2899 C CA . SER A 1 361 ? -13.501 -23.023 41.289 1.00 47.41 361 SER A CA 1
ATOM 2900 C C . SER A 1 361 ? -14.104 -23.962 42.351 1.00 47.41 361 SER A C 1
ATOM 2902 O O . SER A 1 361 ? -15.048 -24.701 42.061 1.00 47.41 361 SER A O 1
ATOM 2904 N N . VAL A 1 362 ? -13.617 -23.845 43.597 1.00 45.72 362 VAL A N 1
ATOM 2905 C CA . VAL A 1 362 ? -14.302 -24.254 44.849 1.00 45.72 362 VAL A CA 1
ATOM 2906 C C . VAL A 1 362 ? -15.032 -23.068 45.506 1.00 45.72 362 VAL A C 1
ATOM 2908 O O . VAL A 1 362 ? -15.963 -23.290 46.269 1.00 45.72 362 VAL A O 1
ATOM 2911 N N . ASP A 1 363 ? -14.729 -21.822 45.132 1.00 47.41 363 ASP A N 1
ATOM 2912 C CA . ASP A 1 363 ? -15.410 -20.627 45.641 1.00 47.41 363 ASP A CA 1
ATOM 2913 C C . ASP A 1 363 ? -15.862 -19.717 44.488 1.00 47.41 363 ASP A C 1
ATOM 2915 O O . ASP A 1 363 ? -15.220 -19.642 43.440 1.00 47.41 363 ASP A O 1
ATOM 2919 N N . GLY A 1 364 ? -17.024 -19.076 44.645 1.00 54.81 364 GLY A N 1
ATOM 2920 C CA . GLY A 1 364 ? -17.691 -18.302 43.594 1.00 54.81 364 GLY A CA 1
ATOM 2921 C C . GLY A 1 364 ? -16.889 -17.079 43.147 1.00 54.81 364 GLY A C 1
ATOM 2922 O O . GLY A 1 364 ? -16.910 -16.042 43.808 1.00 54.81 364 GLY A O 1
ATOM 2923 N N . GLU A 1 365 ? -16.221 -17.177 41.998 1.00 55.56 365 GLU A N 1
ATOM 2924 C CA . GLU A 1 365 ? -15.386 -16.103 41.455 1.00 55.56 365 GLU A CA 1
ATOM 2925 C C . GLU A 1 365 ? -16.072 -15.261 40.363 1.00 55.56 365 GLU A C 1
ATOM 2927 O O . GLU A 1 365 ? -16.977 -15.684 39.641 1.00 55.56 365 GLU A O 1
ATOM 2932 N N . ARG A 1 366 ? -15.639 -13.996 40.294 1.00 62.56 366 ARG A N 1
ATOM 2933 C CA . ARG A 1 366 ? -16.270 -12.863 39.603 1.00 62.56 366 ARG A CA 1
ATOM 2934 C C . ARG A 1 366 ? -15.776 -12.740 38.156 1.00 62.56 366 ARG A C 1
ATOM 2936 O O . ARG A 1 366 ? -14.584 -12.570 37.926 1.00 62.56 366 ARG A O 1
ATOM 2943 N N . ILE A 1 367 ? -16.696 -12.714 37.186 1.00 68.19 367 ILE A N 1
ATOM 2944 C CA . ILE A 1 367 ? -16.382 -12.429 35.771 1.00 68.19 367 ILE A CA 1
ATOM 2945 C C . ILE A 1 367 ? -15.802 -11.009 35.648 1.00 68.19 367 ILE A C 1
ATOM 2947 O O . ILE A 1 367 ? -16.465 -10.030 36.007 1.00 68.19 367 ILE A O 1
ATOM 2951 N N . VAL A 1 368 ? -14.585 -10.893 35.110 1.00 74.62 368 VAL A N 1
ATOM 2952 C CA . VAL A 1 368 ? -13.890 -9.624 34.854 1.00 74.62 368 VAL A CA 1
ATOM 2953 C C . VAL A 1 368 ? -14.090 -9.244 33.391 1.00 74.62 368 VAL A C 1
ATOM 2955 O O . VAL A 1 368 ? -13.517 -9.857 32.493 1.00 74.62 368 VAL A O 1
ATOM 2958 N N . LEU A 1 369 ? -14.899 -8.218 33.134 1.00 83.25 369 LEU A N 1
ATOM 2959 C CA . LEU A 1 369 ? -15.134 -7.752 31.768 1.00 83.25 369 LEU A CA 1
ATOM 2960 C C . LEU A 1 369 ? -13.861 -7.158 31.145 1.00 83.25 369 LEU A C 1
ATOM 2962 O O . LEU A 1 369 ? -13.090 -6.489 31.844 1.00 83.25 369 LEU A O 1
ATOM 2966 N N . PRO A 1 370 ? -13.629 -7.371 29.836 1.00 88.62 370 PRO A N 1
ATOM 2967 C CA . PRO A 1 370 ? -12.523 -6.726 29.150 1.00 88.62 370 PRO A CA 1
ATOM 2968 C C . PRO A 1 370 ? -12.740 -5.213 29.097 1.00 88.62 370 PRO A C 1
ATOM 2970 O O . PRO A 1 370 ? -13.868 -4.722 29.078 1.00 88.62 370 PRO A O 1
ATOM 2973 N N . ARG A 1 371 ? -11.638 -4.461 29.036 1.00 91.00 371 ARG A N 1
ATOM 2974 C CA . ARG A 1 371 ? -11.656 -3.000 28.886 1.00 91.00 371 ARG A CA 1
ATOM 2975 C C . ARG A 1 371 ? -11.994 -2.624 27.443 1.00 91.00 371 ARG A C 1
ATOM 2977 O O . ARG A 1 371 ? -11.117 -2.230 26.681 1.00 91.00 371 ARG A O 1
ATOM 2984 N N . ILE A 1 372 ? -13.250 -2.834 27.064 1.00 93.75 372 ILE A N 1
ATOM 2985 C CA . ILE A 1 372 ? -13.849 -2.476 25.778 1.00 93.75 372 ILE A CA 1
ATOM 2986 C C . ILE A 1 372 ? -15.116 -1.694 26.108 1.00 93.75 372 ILE A C 1
ATOM 2988 O O . ILE A 1 372 ? -16.031 -2.219 26.734 1.00 93.75 372 ILE A O 1
ATOM 2992 N N . PHE A 1 373 ? -15.142 -0.426 25.714 1.00 95.19 373 PHE A N 1
ATOM 2993 C CA . PHE A 1 373 ? -16.177 0.533 26.102 1.00 95.19 373 PHE A CA 1
ATOM 2994 C C . PHE A 1 373 ? -17.022 0.994 24.914 1.00 95.19 373 PHE A C 1
ATOM 2996 O O . PHE A 1 373 ? -17.739 1.984 25.012 1.00 95.19 373 PHE A O 1
ATOM 3003 N N . ILE A 1 374 ? -16.936 0.271 23.801 1.00 95.50 374 ILE A N 1
ATOM 3004 C CA . ILE A 1 374 ? -17.709 0.480 22.582 1.00 95.50 374 ILE A CA 1
ATOM 3005 C C . ILE A 1 374 ? -18.261 -0.866 22.116 1.00 95.50 374 ILE A C 1
ATOM 3007 O O . ILE A 1 374 ? -17.536 -1.857 22.105 1.00 95.50 374 ILE A O 1
ATOM 3011 N N . SER A 1 375 ? -19.540 -0.923 21.752 1.00 95.88 375 SER A N 1
ATOM 3012 C CA . SER A 1 375 ? -20.177 -2.135 21.218 1.00 95.88 375 SER A CA 1
ATOM 3013 C C . SER A 1 375 ? -21.461 -1.786 20.469 1.00 95.88 375 SER A C 1
ATOM 3015 O O . SER A 1 375 ? -22.035 -0.718 20.667 1.00 95.88 375 SER A O 1
ATOM 3017 N N . ASN A 1 376 ? -21.924 -2.675 19.591 1.00 93.12 376 ASN A N 1
ATOM 3018 C CA . ASN A 1 376 ? -23.266 -2.594 18.998 1.00 93.12 376 ASN A CA 1
ATOM 3019 C C . ASN A 1 376 ? -24.340 -3.206 19.916 1.00 93.12 376 ASN A C 1
ATOM 3021 O O . ASN A 1 376 ? -25.531 -3.025 19.689 1.00 93.12 376 ASN A O 1
ATOM 3025 N N . ASP A 1 377 ? -23.914 -3.911 20.964 1.00 93.00 377 ASP A N 1
ATOM 3026 C CA . ASP A 1 377 ? -24.753 -4.380 22.057 1.00 93.00 377 ASP A CA 1
ATOM 3027 C C . ASP A 1 377 ? -24.511 -3.487 23.281 1.00 93.00 377 ASP A C 1
ATOM 3029 O O . ASP A 1 377 ? -23.509 -3.631 23.988 1.00 93.00 377 ASP A O 1
ATOM 3033 N N . LYS A 1 378 ? -25.426 -2.542 23.508 1.00 90.81 378 LYS A N 1
ATOM 3034 C CA . LYS A 1 378 ? -25.376 -1.566 24.605 1.00 90.81 378 LYS A CA 1
ATOM 3035 C C . LYS A 1 378 ? -25.193 -2.232 25.976 1.00 90.81 378 LYS A C 1
ATOM 3037 O O . LYS A 1 378 ? -24.393 -1.767 26.788 1.00 90.81 378 LYS A O 1
ATOM 3042 N N . GLU A 1 379 ? -25.906 -3.328 26.223 1.00 89.69 379 GLU A N 1
ATOM 3043 C CA . GLU A 1 379 ? -25.945 -3.992 27.530 1.00 89.69 379 GLU A CA 1
ATOM 3044 C C . GLU A 1 379 ? -24.657 -4.785 27.803 1.00 89.69 379 GLU A C 1
ATOM 3046 O O . GLU A 1 379 ? -24.227 -4.918 28.952 1.00 89.69 379 GLU A O 1
ATOM 3051 N N . SER A 1 380 ? -23.974 -5.245 26.745 1.00 88.94 380 SER A N 1
ATOM 3052 C CA . SER A 1 380 ? -22.702 -5.977 26.860 1.00 88.94 380 SER A CA 1
ATOM 3053 C C . SER A 1 380 ? -21.573 -5.172 27.522 1.00 88.94 380 SER A C 1
ATOM 3055 O O . SER A 1 380 ? -20.685 -5.758 28.142 1.00 88.94 380 SER A O 1
ATOM 3057 N N . ILE A 1 381 ? -21.623 -3.837 27.437 1.00 88.44 381 ILE A N 1
ATOM 3058 C CA . ILE A 1 381 ? -20.585 -2.932 27.952 1.00 88.44 381 ILE A CA 1
ATOM 3059 C C . ILE A 1 381 ? -20.656 -2.809 29.487 1.00 88.44 381 ILE A C 1
ATOM 3061 O O . ILE A 1 381 ? -19.651 -2.505 30.127 1.00 88.44 381 ILE A O 1
ATOM 3065 N N . LYS A 1 382 ? -21.835 -3.049 30.089 1.00 89.56 382 LYS A N 1
ATOM 3066 C CA . LYS A 1 382 ? -22.141 -2.775 31.510 1.00 89.56 382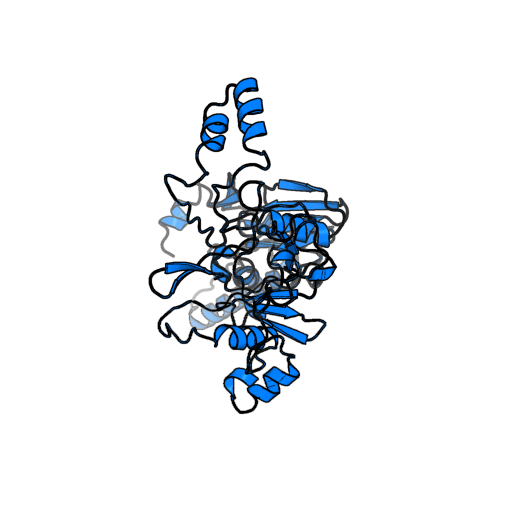 LYS A CA 1
ATOM 3067 C C . LYS A 1 382 ? -21.701 -1.375 31.953 1.00 89.56 382 LYS A C 1
ATOM 3069 O O . LYS A 1 382 ? -20.954 -1.206 32.918 1.00 89.56 382 LYS A O 1
ATOM 3074 N N . CYS A 1 383 ? -22.159 -0.371 31.212 1.00 91.88 383 CYS A N 1
ATOM 3075 C CA . CYS A 1 383 ? -21.819 1.022 31.463 1.00 91.88 383 CYS A CA 1
ATOM 3076 C C . CYS A 1 383 ? -22.460 1.546 32.768 1.00 91.88 383 CYS A C 1
ATOM 3078 O O . CYS A 1 383 ? -23.630 1.252 33.015 1.00 91.88 383 CYS A O 1
ATOM 3080 N N . PRO A 1 384 ? -21.746 2.335 33.598 1.00 91.94 384 PRO A N 1
ATOM 3081 C CA . PRO A 1 384 ? -22.317 2.946 34.806 1.00 91.94 384 PRO A CA 1
ATOM 3082 C C . PRO A 1 384 ? -23.385 4.018 34.536 1.00 91.94 384 PRO A C 1
ATOM 3084 O O . PRO A 1 384 ? -24.216 4.293 35.397 1.00 91.94 384 PRO A O 1
ATOM 3087 N N . CYS A 1 385 ? -23.336 4.645 33.363 1.00 93.50 385 CYS A N 1
ATOM 3088 C CA . CYS A 1 385 ? -24.302 5.626 32.879 1.00 93.50 385 CYS A CA 1
ATOM 3089 C C . CYS A 1 385 ? -24.940 5.130 31.574 1.00 93.50 385 CYS A C 1
ATOM 3091 O O . CYS A 1 385 ? -24.565 4.079 31.059 1.00 93.50 385 CYS A O 1
ATOM 3093 N N . GLU A 1 386 ? -25.885 5.891 31.022 1.00 93.62 386 GLU A N 1
ATOM 3094 C CA . GLU A 1 386 ? -26.462 5.595 29.709 1.00 93.62 386 GLU A CA 1
ATOM 3095 C C . GLU A 1 386 ? -25.396 5.783 28.604 1.00 93.62 386 GLU A C 1
ATOM 3097 O O . GLU A 1 386 ? -24.881 6.895 28.453 1.00 93.62 386 GLU A O 1
ATOM 3102 N N . PRO A 1 387 ? -25.035 4.731 27.840 1.00 95.31 387 PRO A N 1
ATOM 3103 C CA . PRO A 1 387 ? -24.102 4.832 26.719 1.00 95.31 387 PRO A CA 1
ATOM 3104 C C . PRO A 1 387 ? -24.570 5.805 25.635 1.00 95.31 387 PRO A C 1
ATOM 3106 O O . PRO A 1 387 ? -25.740 5.822 25.251 1.00 95.31 387 PRO A O 1
ATOM 3109 N N . GLU A 1 388 ? -23.629 6.560 25.078 1.00 95.38 388 GLU A N 1
ATOM 3110 C CA . GLU A 1 388 ? -23.881 7.474 23.970 1.00 95.38 388 GLU A CA 1
ATOM 3111 C C . GLU A 1 388 ? -24.055 6.699 22.661 1.00 95.38 388 GLU A C 1
ATOM 3113 O O . GLU A 1 388 ? -23.229 5.854 22.317 1.00 95.38 388 GLU A O 1
ATOM 3118 N N . HIS A 1 389 ? -25.106 7.010 21.903 1.00 95.19 389 HIS A N 1
ATOM 3119 C CA . HIS A 1 389 ? -25.320 6.456 20.569 1.00 95.19 389 HIS A CA 1
ATOM 3120 C C . HIS A 1 389 ? -24.572 7.267 19.500 1.00 95.19 389 HIS A C 1
ATOM 3122 O O . HIS A 1 389 ? -24.841 8.455 19.305 1.00 95.19 389 HIS A O 1
ATOM 3128 N N . ILE A 1 390 ? -23.686 6.613 18.746 1.00 94.12 390 ILE A N 1
ATOM 3129 C CA . ILE A 1 390 ? -22.866 7.261 17.717 1.00 94.12 390 ILE A CA 1
ATOM 3130 C C . ILE A 1 390 ? -23.647 7.380 16.403 1.00 94.12 390 ILE A C 1
ATOM 3132 O O . ILE A 1 390 ? -23.718 6.445 15.609 1.00 94.12 390 ILE A O 1
ATOM 3136 N N . SER A 1 391 ? -24.190 8.567 16.134 1.00 90.69 391 SER A N 1
ATOM 3137 C CA . SER A 1 391 ? -25.066 8.849 14.979 1.00 90.69 391 SER A CA 1
ATOM 3138 C C . SER A 1 391 ? -24.412 8.684 13.597 1.00 90.69 391 SER A C 1
ATOM 3140 O O . SER A 1 391 ? -25.099 8.439 12.600 1.00 90.69 391 SER A O 1
ATOM 3142 N N . ASN A 1 392 ? -23.087 8.819 13.513 1.00 91.88 392 ASN A N 1
ATOM 3143 C CA . ASN A 1 392 ? -22.329 8.623 12.274 1.00 91.88 392 ASN A CA 1
ATOM 3144 C C . ASN A 1 392 ? -21.877 7.171 12.060 1.00 91.88 392 ASN A C 1
ATOM 3146 O O . ASN A 1 392 ? -21.373 6.857 10.980 1.00 91.88 392 ASN A O 1
ATOM 3150 N N . SER A 1 393 ? -22.077 6.292 13.047 1.00 93.00 393 SER A N 1
ATOM 3151 C CA . SER A 1 393 ? -21.697 4.886 12.955 1.00 93.00 393 SER A CA 1
ATOM 3152 C C . SER A 1 393 ? -22.700 4.109 12.110 1.00 93.00 393 SER A C 1
ATOM 3154 O O . SER A 1 393 ? -23.893 4.081 12.397 1.00 93.00 393 SER A O 1
ATOM 3156 N N . THR A 1 394 ? -22.206 3.405 11.097 1.00 94.94 394 THR A N 1
ATOM 3157 C CA . THR A 1 394 ? -23.011 2.460 10.305 1.00 94.94 394 THR A CA 1
ATOM 3158 C C . THR A 1 394 ? -23.369 1.185 11.075 1.00 94.94 394 THR A C 1
ATOM 3160 O O . THR A 1 394 ? -24.332 0.511 10.725 1.00 94.94 394 THR A O 1
ATOM 3163 N N . CYS A 1 395 ? -22.631 0.865 12.143 1.00 94.56 395 CYS A N 1
ATOM 3164 C CA . CYS A 1 395 ? -22.889 -0.296 12.998 1.00 94.56 395 CYS A CA 1
ATOM 3165 C C . CYS A 1 395 ? -23.816 0.019 14.187 1.00 94.56 395 CYS A C 1
ATOM 3167 O O . CYS A 1 395 ? -24.008 -0.859 15.026 1.00 94.56 395 CYS A O 1
ATOM 3169 N N . ASN A 1 396 ? -24.347 1.250 14.289 1.00 94.56 396 ASN A N 1
ATOM 3170 C CA . ASN A 1 396 ? -25.121 1.737 15.443 1.00 94.56 396 ASN A CA 1
ATOM 3171 C C . ASN A 1 396 ? -24.389 1.485 16.773 1.00 94.56 396 ASN A C 1
ATOM 3173 O O . ASN A 1 396 ? -24.916 0.869 17.698 1.00 94.56 396 ASN A O 1
ATOM 3177 N N . PHE A 1 397 ? -23.119 1.894 16.833 1.00 96.31 397 PHE A N 1
ATOM 3178 C CA . PHE A 1 397 ? -22.306 1.695 18.030 1.00 96.31 397 PHE A CA 1
ATOM 3179 C C . PHE A 1 397 ? -22.759 2.587 19.187 1.00 96.31 397 PHE A C 1
ATOM 3181 O O . PHE A 1 397 ? -23.122 3.748 18.994 1.00 96.31 397 PHE A O 1
ATOM 3188 N N . TYR A 1 398 ? -22.646 2.033 20.390 1.00 96.31 398 TYR A N 1
ATOM 3189 C CA . TYR A 1 398 ? -22.808 2.718 21.660 1.00 96.31 398 TYR A CA 1
ATOM 3190 C C . TYR A 1 398 ? -21.456 2.821 22.362 1.00 96.31 398 TYR A C 1
ATOM 3192 O O . TYR A 1 398 ? -20.714 1.836 22.398 1.00 96.31 398 TYR A O 1
ATOM 3200 N N . VAL A 1 399 ? -21.143 3.987 22.925 1.00 96.31 399 VAL A N 1
ATOM 3201 C CA . VAL A 1 399 ? -19.884 4.254 23.636 1.00 96.31 399 VAL A CA 1
ATOM 3202 C C . VAL A 1 399 ? -20.166 4.633 25.087 1.00 96.31 399 VAL A C 1
ATOM 3204 O O . VAL A 1 399 ? -21.007 5.478 25.384 1.00 96.31 399 VAL A O 1
ATOM 3207 N N . CYS A 1 400 ? -19.448 4.006 26.012 1.00 95.81 400 CYS A N 1
ATOM 3208 C CA . CYS A 1 400 ? -19.513 4.308 27.434 1.00 95.81 400 CYS A CA 1
ATOM 3209 C C . CYS A 1 400 ? -18.415 5.309 27.822 1.00 95.81 400 CYS A C 1
ATOM 3211 O O . CYS A 1 400 ? -17.272 4.926 28.070 1.00 95.81 400 CYS A O 1
ATOM 3213 N N . ASN A 1 401 ? -18.764 6.596 27.884 1.00 92.50 401 ASN A N 1
ATOM 3214 C CA . ASN A 1 401 ? -17.808 7.671 28.186 1.00 92.50 401 ASN A CA 1
ATOM 3215 C C . ASN A 1 401 ? -17.498 7.816 29.688 1.00 92.50 401 ASN A C 1
ATOM 3217 O O . ASN A 1 401 ? -16.423 8.278 30.058 1.00 92.50 401 ASN A O 1
ATOM 3221 N N . CYS A 1 402 ? -18.418 7.415 30.568 1.00 92.75 402 CYS A N 1
ATOM 3222 C CA . CYS A 1 402 ? -18.311 7.560 32.027 1.00 92.75 402 CYS A CA 1
ATOM 3223 C C . CYS A 1 402 ? -17.475 6.445 32.689 1.00 92.75 402 CYS A C 1
ATOM 3225 O O . CYS A 1 402 ? -17.882 5.852 33.689 1.00 92.75 402 CYS A O 1
ATOM 3227 N N . VAL A 1 403 ? -16.309 6.137 32.117 1.00 92.44 403 VAL A N 1
ATOM 3228 C CA . VAL A 1 403 ? -15.394 5.090 32.599 1.00 92.44 403 VAL A CA 1
ATOM 3229 C C . VAL A 1 403 ? -14.026 5.663 32.939 1.00 92.44 403 VAL A C 1
ATOM 3231 O O . VAL A 1 403 ? -13.553 6.611 32.316 1.00 92.44 403 VAL A O 1
ATOM 3234 N N . GLU A 1 404 ? -13.355 5.052 33.912 1.00 90.88 404 GLU A N 1
ATOM 3235 C CA . GLU A 1 404 ? -11.960 5.362 34.225 1.00 90.88 404 GLU A CA 1
ATOM 3236 C C . GLU A 1 404 ? -11.074 5.016 33.022 1.00 90.88 404 GLU A C 1
ATOM 3238 O O . GLU A 1 404 ? -10.946 3.843 32.671 1.00 90.88 404 GLU A O 1
ATOM 3243 N N . LYS A 1 405 ? -10.445 6.024 32.411 1.00 90.69 405 LYS A N 1
ATOM 3244 C CA . LYS A 1 405 ? -9.463 5.866 31.330 1.00 90.69 405 LYS A CA 1
ATOM 3245 C C . LYS A 1 405 ? -8.045 5.893 31.890 1.00 90.69 405 LYS A C 1
ATOM 3247 O O . LYS A 1 405 ? -7.662 6.877 32.522 1.00 90.69 405 LYS A O 1
ATOM 3252 N N . ARG A 1 406 ? -7.269 4.849 31.593 1.00 92.88 406 ARG A N 1
ATOM 3253 C CA . ARG A 1 406 ? -5.891 4.621 32.069 1.00 92.88 406 ARG A CA 1
ATOM 3254 C C . ARG A 1 406 ? -4.812 4.993 31.059 1.00 92.88 406 ARG A C 1
ATOM 3256 O O . ARG A 1 406 ? -3.632 4.927 31.381 1.00 92.88 406 ARG A O 1
ATOM 3263 N N . ALA A 1 407 ? -5.204 5.358 29.844 1.00 93.25 407 ALA A N 1
ATOM 3264 C CA . ALA A 1 407 ? -4.302 5.838 28.809 1.00 93.25 407 ALA A CA 1
ATOM 3265 C C . ALA A 1 407 ? -4.828 7.130 28.192 1.00 93.25 407 ALA A C 1
ATOM 3267 O O . ALA A 1 407 ? -6.025 7.417 28.255 1.00 93.25 407 ALA A O 1
ATOM 3268 N N . GLU A 1 408 ? -3.923 7.881 27.584 1.00 92.75 408 GLU A N 1
ATOM 3269 C CA . GLU A 1 408 ? -4.215 9.123 26.880 1.00 92.75 408 GLU A CA 1
ATOM 3270 C C . GLU A 1 408 ? -3.248 9.334 25.712 1.00 92.75 408 GLU A C 1
ATOM 3272 O O . GLU A 1 408 ? -2.204 8.684 25.622 1.00 92.75 408 GLU A O 1
ATOM 3277 N N . ILE A 1 409 ? -3.612 10.235 24.800 1.00 94.25 409 ILE A N 1
ATOM 3278 C CA . ILE A 1 409 ? -2.771 10.617 23.664 1.00 94.25 409 ILE A CA 1
ATOM 3279 C C . ILE A 1 409 ? -1.988 11.875 24.049 1.00 94.25 409 ILE A C 1
ATOM 3281 O O . ILE A 1 409 ? -2.581 12.892 24.404 1.00 94.25 409 ILE A O 1
ATOM 3285 N N . LYS A 1 410 ? -0.659 11.808 23.969 1.00 92.75 410 LYS A N 1
ATOM 3286 C CA . LYS A 1 410 ? 0.254 12.946 24.146 1.00 92.75 410 LYS A CA 1
ATOM 3287 C C . LYS A 1 410 ? 0.711 13.501 22.793 1.00 92.75 410 LYS A C 1
ATOM 3289 O O . LYS A 1 410 ? 0.261 13.071 21.727 1.00 92.75 410 LYS A O 1
ATOM 3294 N N . GLU A 1 411 ? 1.622 14.471 22.843 1.00 88.06 411 GLU A N 1
ATOM 3295 C CA . GLU A 1 411 ? 2.294 15.031 21.670 1.00 88.06 411 GLU A CA 1
ATOM 3296 C C . GLU A 1 411 ? 2.851 13.931 20.748 1.00 88.06 411 GLU A C 1
ATOM 3298 O O . GLU A 1 411 ? 3.198 12.831 21.183 1.00 88.06 411 GLU A O 1
ATOM 3303 N N . ASN A 1 412 ? 2.919 14.225 19.447 1.00 87.12 412 ASN A N 1
ATOM 3304 C CA . ASN A 1 412 ? 3.347 13.284 18.404 1.00 87.12 412 ASN A CA 1
ATOM 3305 C C . ASN A 1 412 ? 2.468 12.025 18.268 1.00 87.12 412 ASN A C 1
ATOM 3307 O O . ASN A 1 412 ? 2.919 11.003 17.744 1.00 87.12 412 ASN A O 1
ATOM 3311 N N . ASN A 1 413 ? 1.200 12.102 18.693 1.00 91.62 413 ASN A N 1
ATOM 3312 C CA . ASN A 1 413 ? 0.220 11.016 18.601 1.00 91.62 413 ASN A CA 1
ATOM 3313 C C . ASN A 1 413 ? 0.635 9.752 19.383 1.00 91.62 413 ASN A C 1
ATOM 3315 O O . ASN A 1 413 ? 0.286 8.632 19.000 1.00 91.62 413 ASN A O 1
ATOM 3319 N N . GLN A 1 414 ? 1.406 9.907 20.462 1.00 91.56 414 GLN A N 1
ATOM 3320 C CA . GLN A 1 414 ? 1.836 8.785 21.289 1.00 91.56 414 GLN A CA 1
ATOM 3321 C C . GLN A 1 414 ? 0.761 8.444 22.326 1.00 91.56 414 GLN A C 1
ATOM 3323 O O . GLN A 1 414 ? 0.403 9.282 23.151 1.00 91.56 414 GLN A O 1
ATOM 3328 N N . VAL A 1 415 ? 0.271 7.203 22.311 1.00 93.12 415 VAL A N 1
ATOM 3329 C CA . VAL A 1 415 ? -0.609 6.684 23.368 1.00 93.12 415 VAL A CA 1
ATOM 3330 C C . VAL A 1 415 ? 0.256 6.255 24.551 1.00 93.12 415 VAL A C 1
ATOM 3332 O O . VAL A 1 415 ? 1.092 5.361 24.409 1.00 93.12 415 VAL A O 1
ATOM 3335 N N . VAL A 1 416 ? 0.062 6.886 25.706 1.00 93.62 416 VAL A N 1
ATOM 3336 C CA . VAL A 1 416 ? 0.793 6.594 26.948 1.00 93.62 416 VAL A CA 1
ATOM 3337 C C . VAL A 1 416 ? -0.172 6.213 28.062 1.00 93.62 416 VAL A C 1
ATOM 3339 O O . VAL A 1 416 ? -1.333 6.619 28.065 1.00 93.62 416 VAL A O 1
ATOM 3342 N N . ILE A 1 417 ? 0.315 5.422 29.013 1.00 92.75 417 ILE A N 1
ATOM 3343 C CA . ILE A 1 417 ? -0.401 5.139 30.258 1.00 92.75 417 ILE A CA 1
ATOM 3344 C C . ILE A 1 417 ? -0.344 6.405 31.120 1.00 92.75 417 ILE A C 1
ATOM 3346 O O . ILE A 1 417 ? 0.708 7.039 31.208 1.00 92.75 417 ILE A O 1
ATOM 3350 N N . LYS A 1 418 ? -1.467 6.779 31.737 1.00 91.75 418 LYS A N 1
ATOM 3351 C CA . LYS A 1 418 ? -1.514 7.911 32.670 1.00 91.75 418 LYS A CA 1
ATOM 3352 C C . LYS A 1 418 ? -0.629 7.647 33.883 1.00 91.75 418 LYS A C 1
ATOM 3354 O O . LYS A 1 418 ? -0.521 6.509 34.339 1.00 91.75 418 LYS A O 1
ATOM 3359 N N . GLU A 1 419 ? -0.045 8.709 34.428 1.00 90.06 419 GLU A N 1
ATOM 3360 C CA . GLU A 1 419 ? 0.904 8.626 35.544 1.00 90.06 419 GLU A CA 1
ATOM 3361 C C . GLU A 1 419 ? 0.321 7.870 36.745 1.00 90.06 419 GLU A C 1
ATOM 3363 O O . GLU A 1 419 ? 1.000 7.009 37.297 1.00 90.06 419 GLU A O 1
ATOM 3368 N N . GLU A 1 420 ? -0.966 8.079 37.056 1.00 90.69 420 GLU A N 1
ATOM 3369 C CA . GLU A 1 420 ? -1.663 7.414 38.171 1.00 90.69 420 GLU A CA 1
ATOM 3370 C C . GLU A 1 420 ? -1.666 5.875 38.089 1.00 90.69 420 GLU A C 1
ATOM 3372 O O . GLU A 1 420 ? -1.821 5.201 39.106 1.00 90.69 420 GLU A O 1
ATOM 3377 N N . PHE A 1 421 ? -1.518 5.303 36.888 1.00 89.06 421 PHE A N 1
ATOM 3378 C CA . PHE A 1 421 ? -1.567 3.854 36.658 1.00 89.06 421 PHE A CA 1
ATOM 3379 C C . PHE A 1 421 ? -0.222 3.271 36.230 1.00 89.06 421 PHE A C 1
ATOM 3381 O O . PHE A 1 421 ? -0.126 2.063 36.018 1.00 89.06 421 PHE A O 1
ATOM 3388 N N . ARG A 1 422 ? 0.812 4.100 36.074 1.00 87.81 422 ARG A N 1
ATOM 3389 C CA . ARG A 1 422 ? 2.093 3.679 35.504 1.00 87.81 422 ARG A CA 1
ATOM 3390 C C . ARG A 1 422 ? 2.764 2.592 36.340 1.00 87.81 422 ARG A C 1
ATOM 3392 O O . ARG A 1 422 ? 3.088 1.539 35.797 1.00 87.81 422 ARG A O 1
ATOM 3399 N N . ASP A 1 423 ? 2.854 2.792 37.653 1.00 84.81 423 ASP A N 1
ATOM 3400 C CA . ASP A 1 423 ? 3.460 1.822 38.574 1.00 84.81 423 ASP A CA 1
ATOM 3401 C C . ASP A 1 423 ? 2.728 0.477 38.570 1.00 84.81 423 ASP A C 1
ATOM 3403 O O . ASP A 1 423 ? 3.356 -0.573 38.658 1.00 84.81 423 ASP A O 1
ATOM 3407 N N . TYR A 1 424 ? 1.405 0.489 38.400 1.00 84.19 424 TYR A N 1
ATOM 3408 C CA . TYR A 1 424 ? 0.610 -0.735 38.318 1.00 84.19 424 TYR A CA 1
ATOM 3409 C C . TYR A 1 424 ? 0.946 -1.572 37.074 1.00 84.19 424 TYR A C 1
ATOM 3411 O O . TYR A 1 424 ? 0.894 -2.795 37.135 1.00 84.19 424 TYR A O 1
ATOM 3419 N N . TYR A 1 425 ? 1.297 -0.936 35.953 1.00 82.69 425 TYR A N 1
ATOM 3420 C CA . TYR A 1 425 ? 1.635 -1.637 34.709 1.00 82.69 425 TYR A CA 1
ATOM 3421 C C . TYR A 1 425 ? 3.136 -1.894 34.522 1.00 82.69 425 TYR A C 1
ATOM 3423 O O . TYR A 1 425 ? 3.491 -2.775 33.743 1.00 82.69 425 TYR A O 1
ATOM 3431 N N . GLU A 1 426 ? 4.008 -1.132 35.190 1.00 78.62 426 GLU A N 1
ATOM 3432 C CA . GLU A 1 426 ? 5.465 -1.319 35.132 1.00 78.62 426 GLU A CA 1
ATOM 3433 C C . GLU A 1 426 ? 5.986 -2.235 36.256 1.00 78.62 426 GLU A C 1
ATOM 3435 O O . GLU A 1 426 ? 6.887 -3.033 36.007 1.00 78.62 426 GLU A O 1
ATOM 3440 N N . ASN A 1 427 ? 5.405 -2.161 37.462 1.00 68.56 427 ASN A N 1
ATOM 3441 C CA . ASN A 1 427 ? 5.869 -2.877 38.660 1.00 68.56 427 ASN A CA 1
ATOM 3442 C C . ASN A 1 427 ? 4.844 -3.878 39.227 1.00 68.56 427 ASN A C 1
ATOM 3444 O O . ASN A 1 427 ? 5.159 -4.604 40.169 1.00 68.56 427 ASN A O 1
ATOM 3448 N N . GLY A 1 428 ? 3.615 -3.906 38.704 1.00 50.97 428 GLY A N 1
ATOM 3449 C CA . GLY A 1 428 ? 2.604 -4.881 39.103 1.00 50.97 428 GLY A CA 1
ATOM 3450 C C . GLY A 1 428 ? 2.905 -6.260 38.520 1.00 50.97 428 GLY A C 1
ATOM 3451 O O . GLY A 1 428 ? 3.036 -6.403 37.307 1.00 50.97 428 GLY A O 1
ATOM 3452 N N . GLU A 1 429 ? 3.000 -7.265 39.390 1.00 41.16 429 GLU A N 1
ATOM 3453 C CA . GLU A 1 429 ? 3.021 -8.684 39.028 1.00 41.16 429 GLU A CA 1
ATOM 3454 C C . GLU A 1 429 ? 1.734 -9.048 38.246 1.00 41.16 429 GLU A C 1
ATOM 3456 O O . GLU A 1 429 ? 0.677 -9.265 38.839 1.00 41.16 429 GLU A O 1
ATOM 3461 N N . GLU A 1 430 ? 1.808 -9.091 36.911 1.00 40.28 430 GLU A N 1
ATOM 3462 C CA . GLU A 1 430 ? 0.900 -9.855 36.029 1.00 40.28 430 GLU A CA 1
ATOM 3463 C C . GLU A 1 430 ? 1.719 -10.882 35.231 1.00 40.28 430 GLU A C 1
ATOM 3465 O O . GLU A 1 430 ? 2.681 -10.474 34.534 1.00 40.28 430 GLU A O 1
#

Foldseek 3Di:
DFDFLCQLVQQQLPQLPQFQFFLFAAQFDWKADPNDIGTFGATQAKFAQKAKDFFPAPEGLLFDQDDDPGFRRVGHFFHDDDPDCLPWDALVRLCVVCVVPPVLVPFDLVLNLLQSQQVDDDPRCNPISDTFKWKAQQVRNIITTGNDRGAADDAPVQFDSDPVCRNTHIGMGMFGDPVRLRMITGGNNHDSVNVSRHAAAWEALKAFAADFQADGHHQPDWDKDAAQDLLRLLRVLLVFWGHQPFPQDDDNDALVRLCVVCVVVVPPVSNVCSVAPRCNPHGRRGTSRRFTQFKWKAQNVRRMIITARDRGSDIDRFNRIIIHGSRYRSDHYDHDDPQCSLVVVQVVLQVVVVVVCVVDDPDDDDRDTHRHFKHLDQVSNVAPDRFDFDPRGPSRMTGRPPDDGQWDADPSRDIDGDPVCVCCVPVNDD

Mean predicted aligned error: 7.67 Å